Protein AF-V5IGZ7-F1 (afdb_monomer)

Sequence (481 aa):
KELVLDVCDAAPLKLQRAMLSYVMSDAGGDLLLRLSSFPGQLTQKLNLICDTQGGSDVLDGLTSLCLQSPSEVVRGLVDLAVTDGCATLVCQVLEFLGSACRTRDDATGQRLLVGVLGDCFERLLARPSKQSTHYVSLLGELSRVPGLVDWDAFRQRVVPYLELGGAEDPAPDEFFPVRVSMAVRSSMSAQHHLHTAQMLIRLLDEACTRLNGARKERLLDFLDTYLSEVLDPGSSFYEDKYWAVLEEAARSCSVVCRAALCQLLRKRKRENTRLYKAIWAATSKYPLLFGAEMWDDECARLSAEHQGCPLEQLTLPYFAQWLAGATWDEWELLLERAEAMLRFGEDGPVTAVDVVKFLTLCLAGCKRFLVVGNWCHLFSCFAKVVTKLLQREEKAIDEDICAVLVELAFCLCLVPEQCQRQAVVLLLDAVQLLDSADLKGHLSEPLKTTLTAQDSSPKTFSAAVDRLVRSFGEKLNFREC

Mean predicted aligned error: 10.05 Å

Structure (mmCIF, N/CA/C/O backbone):
data_AF-V5IGZ7-F1
#
_entry.id   AF-V5IGZ7-F1
#
loop_
_atom_site.group_PDB
_atom_site.id
_atom_site.type_symbol
_atom_site.label_atom_id
_atom_site.label_alt_id
_atom_site.label_comp_id
_atom_site.label_asym_id
_atom_site.label_entity_id
_atom_site.label_seq_id
_atom_site.pdbx_PDB_ins_code
_atom_site.Cartn_x
_atom_site.Cartn_y
_atom_site.Cartn_z
_atom_site.occupancy
_atom_site.B_iso_or_equiv
_atom_site.auth_seq_id
_atom_site.auth_comp_id
_atom_site.auth_asym_id
_atom_site.auth_atom_id
_atom_site.pdbx_PDB_model_num
ATOM 1 N N . LYS A 1 1 ? 27.685 4.474 -56.150 1.00 36.34 1 LYS A N 1
ATOM 2 C CA . LYS A 1 1 ? 26.936 3.206 -56.310 1.00 36.34 1 LYS A CA 1
ATOM 3 C C . LYS A 1 1 ? 26.170 3.015 -55.014 1.00 36.34 1 LYS A C 1
ATOM 5 O O . LYS A 1 1 ? 26.829 2.821 -54.004 1.00 36.34 1 LYS A O 1
ATOM 10 N N . GLU A 1 2 ? 24.851 3.200 -55.024 1.00 34.91 2 GLU A N 1
ATOM 11 C CA . GLU A 1 2 ? 24.005 2.867 -53.870 1.00 34.91 2 GLU A CA 1
ATOM 12 C C . GLU A 1 2 ? 24.048 1.357 -53.657 1.00 34.91 2 GLU A C 1
ATOM 14 O O . GLU A 1 2 ? 23.890 0.582 -54.602 1.00 34.91 2 GLU A O 1
ATOM 19 N N . LEU A 1 3 ? 24.344 0.951 -52.428 1.00 38.31 3 LEU A N 1
ATOM 20 C CA . LEU A 1 3 ? 24.364 -0.443 -52.022 1.00 38.31 3 LEU A CA 1
ATOM 21 C C . LEU A 1 3 ? 22.972 -0.750 -51.464 1.00 38.31 3 LEU A C 1
ATOM 23 O O . LEU A 1 3 ? 22.689 -0.474 -50.304 1.00 38.31 3 LEU A O 1
ATOM 27 N N . VAL A 1 4 ? 22.080 -1.244 -52.322 1.00 40.84 4 VAL A N 1
ATOM 28 C CA . VAL A 1 4 ? 20.736 -1.674 -51.918 1.00 40.84 4 VAL A CA 1
ATOM 29 C C . VAL A 1 4 ? 20.867 -3.060 -51.282 1.00 40.84 4 VAL A C 1
ATOM 31 O O . VAL A 1 4 ? 21.135 -4.046 -51.969 1.00 40.84 4 VAL A O 1
ATOM 34 N N . LEU A 1 5 ? 20.769 -3.128 -49.953 1.00 49.53 5 LEU A N 1
ATOM 35 C CA . LEU A 1 5 ? 20.771 -4.379 -49.192 1.00 49.53 5 LEU A CA 1
ATOM 36 C C . LEU A 1 5 ? 19.359 -4.966 -49.197 1.00 49.53 5 LEU A C 1
ATOM 38 O O . LEU A 1 5 ? 18.573 -4.689 -48.297 1.00 49.53 5 LEU A O 1
ATOM 42 N N . ASP A 1 6 ? 19.039 -5.763 -50.214 1.00 48.34 6 ASP A N 1
ATOM 43 C CA . ASP A 1 6 ? 17.673 -6.273 -50.394 1.00 48.34 6 ASP A CA 1
ATOM 44 C C . ASP A 1 6 ? 17.273 -7.371 -49.395 1.00 48.34 6 ASP A C 1
ATOM 46 O O . ASP A 1 6 ? 16.086 -7.581 -49.171 1.00 48.34 6 ASP A O 1
ATOM 50 N N . VAL A 1 7 ? 18.211 -8.084 -48.757 1.00 53.44 7 VAL A N 1
ATOM 51 C CA . VAL A 1 7 ? 17.838 -9.151 -47.810 1.00 53.44 7 VAL A CA 1
ATOM 52 C C . VAL A 1 7 ? 18.886 -9.310 -46.707 1.00 53.44 7 VAL A C 1
ATOM 54 O O . VAL A 1 7 ? 19.853 -10.058 -46.845 1.00 53.44 7 VAL A O 1
ATOM 57 N N . CYS A 1 8 ? 18.683 -8.633 -45.574 1.00 57.34 8 CYS A N 1
ATOM 58 C CA . CYS A 1 8 ? 19.422 -8.949 -44.344 1.00 57.34 8 CYS A CA 1
ATOM 59 C C . CYS A 1 8 ? 18.999 -10.307 -43.757 1.00 57.34 8 CYS A C 1
ATOM 61 O O . CYS A 1 8 ? 19.760 -10.922 -43.018 1.00 57.34 8 CYS A O 1
ATOM 63 N N . ASP A 1 9 ? 17.818 -10.806 -44.119 1.00 60.53 9 ASP A N 1
ATOM 64 C CA . ASP A 1 9 ? 17.163 -11.923 -43.430 1.00 60.53 9 ASP A CA 1
ATOM 65 C C . ASP A 1 9 ? 17.804 -13.286 -43.711 1.00 60.53 9 ASP A C 1
ATOM 67 O O . ASP A 1 9 ? 17.727 -14.186 -42.886 1.00 60.53 9 ASP A O 1
ATOM 71 N N . ALA A 1 10 ? 18.501 -13.427 -44.842 1.00 64.12 10 ALA A N 1
ATOM 72 C CA . ALA A 1 10 ? 19.262 -14.630 -45.177 1.00 64.12 10 ALA A CA 1
ATOM 73 C C . ALA A 1 10 ? 20.665 -14.653 -44.536 1.00 64.12 10 ALA A C 1
ATOM 75 O O . ALA A 1 10 ? 21.372 -15.660 -44.613 1.00 64.12 10 ALA A O 1
ATOM 76 N N . ALA A 1 11 ? 21.106 -13.540 -43.938 1.00 68.00 11 ALA A N 1
ATOM 77 C CA . ALA A 1 11 ? 22.410 -13.456 -43.296 1.00 68.00 11 ALA A CA 1
ATOM 78 C C . ALA A 1 11 ? 22.380 -14.108 -41.902 1.00 68.00 11 ALA A C 1
ATOM 80 O O . ALA A 1 11 ? 21.371 -14.019 -41.205 1.00 68.00 11 ALA A O 1
ATOM 81 N N . PRO A 1 12 ? 23.492 -14.694 -41.418 1.00 79.75 12 PRO A N 1
ATOM 82 C CA . PRO A 1 12 ? 23.575 -15.170 -40.040 1.00 79.75 12 PRO A CA 1
ATOM 83 C C . PRO A 1 12 ? 23.267 -14.048 -39.037 1.00 79.75 12 PRO A C 1
ATOM 85 O O . PRO A 1 12 ? 23.750 -12.928 -39.206 1.00 79.75 12 PRO A O 1
ATOM 88 N N . LEU A 1 13 ? 22.566 -14.355 -37.940 1.00 78.19 13 LEU A N 1
ATOM 89 C CA . LEU A 1 13 ? 22.153 -13.377 -36.914 1.00 78.19 13 LEU A CA 1
ATOM 90 C C . LEU A 1 13 ? 23.294 -12.468 -36.412 1.00 78.19 13 LEU A C 1
ATOM 92 O O . LEU A 1 13 ? 23.093 -11.284 -36.150 1.00 78.19 13 LEU A O 1
ATOM 96 N N . LYS A 1 14 ? 24.523 -12.994 -36.318 1.00 80.56 14 LYS A N 1
ATOM 97 C CA . LYS A 1 14 ? 25.712 -12.201 -35.952 1.00 80.56 14 LYS A CA 1
ATOM 98 C C . LYS A 1 14 ? 26.041 -11.118 -36.984 1.00 80.56 14 LYS A C 1
ATOM 100 O O . LYS A 1 14 ? 26.411 -10.012 -36.599 1.00 80.56 14 LYS A O 1
ATOM 105 N N . LEU A 1 15 ? 25.917 -11.437 -38.273 1.00 79.25 15 LEU A N 1
ATOM 106 C CA . LEU A 1 15 ? 26.155 -10.497 -39.365 1.00 79.25 15 LEU A CA 1
ATOM 107 C C . LEU A 1 15 ? 25.036 -9.456 -39.428 1.00 79.25 15 LEU A C 1
ATOM 109 O O . LEU A 1 15 ? 25.331 -8.270 -39.512 1.00 79.25 15 LEU A O 1
ATOM 113 N N . GLN A 1 16 ? 23.782 -9.883 -39.272 1.00 78.00 16 GLN A N 1
ATOM 114 C CA . GLN A 1 16 ? 22.642 -8.970 -39.166 1.00 78.00 16 GLN A CA 1
ATOM 115 C C . GLN A 1 16 ? 22.844 -7.933 -38.047 1.00 78.00 16 GLN A C 1
ATOM 117 O O . GLN A 1 16 ? 22.747 -6.729 -38.281 1.00 78.00 16 GLN A O 1
ATOM 122 N N . ARG A 1 17 ? 23.233 -8.381 -36.845 1.00 78.88 17 ARG A N 1
ATOM 123 C CA . ARG A 1 17 ? 23.518 -7.492 -35.708 1.00 78.88 17 ARG A CA 1
ATOM 124 C C . ARG A 1 17 ? 24.659 -6.512 -35.997 1.00 78.88 17 ARG A C 1
ATOM 126 O O . ARG A 1 17 ? 24.572 -5.344 -35.621 1.00 78.88 17 ARG A O 1
ATOM 133 N N . ALA A 1 18 ? 25.722 -6.967 -36.662 1.00 80.94 18 ALA A N 1
ATOM 134 C CA . ALA A 1 18 ? 26.845 -6.112 -37.045 1.00 80.94 18 ALA A CA 1
ATOM 135 C C . ALA A 1 18 ? 26.434 -5.050 -38.078 1.00 80.94 18 ALA A C 1
ATOM 137 O O . ALA A 1 18 ? 26.812 -3.889 -37.939 1.00 80.94 18 ALA A O 1
ATOM 138 N N . MET A 1 19 ? 25.618 -5.427 -39.066 1.00 77.50 19 MET A N 1
ATOM 139 C CA . MET A 1 19 ? 25.080 -4.509 -40.073 1.00 77.50 19 MET A CA 1
ATOM 140 C C . MET A 1 19 ? 24.190 -3.446 -39.434 1.00 77.50 19 MET A C 1
ATOM 142 O O . MET A 1 19 ? 24.413 -2.260 -39.661 1.00 77.50 19 MET A O 1
ATOM 146 N N . LEU A 1 20 ? 23.251 -3.851 -38.572 1.00 79.44 20 LEU A N 1
ATOM 147 C CA . LEU A 1 20 ? 22.411 -2.917 -37.823 1.00 79.44 20 LEU A CA 1
ATOM 148 C C . LEU A 1 20 ? 23.263 -1.955 -36.990 1.00 79.44 20 LEU A C 1
ATOM 150 O O . LEU A 1 20 ? 23.014 -0.756 -36.976 1.00 79.44 20 LEU A O 1
ATOM 154 N N . SER A 1 21 ? 24.301 -2.465 -36.321 1.00 82.12 21 SER A N 1
ATOM 155 C CA . SER A 1 21 ? 25.198 -1.628 -35.527 1.00 82.12 21 SER A CA 1
ATOM 156 C C . SER A 1 21 ? 26.002 -0.634 -36.357 1.00 82.12 21 SER A C 1
ATOM 158 O O . SER A 1 21 ? 26.289 0.449 -35.859 1.00 82.12 21 SER A O 1
ATOM 160 N N . TYR A 1 22 ? 26.396 -1.000 -37.576 1.00 80.88 22 TYR A N 1
ATOM 161 C CA . TYR A 1 22 ? 27.118 -0.110 -38.476 1.00 80.88 22 TYR A CA 1
ATOM 162 C C . TYR A 1 22 ? 26.203 0.988 -39.023 1.00 80.88 22 TYR A C 1
ATOM 164 O O . TYR A 1 22 ? 26.545 2.162 -38.915 1.00 80.88 22 TYR A O 1
ATOM 172 N N . VAL A 1 23 ? 25.024 0.619 -39.536 1.00 77.94 23 VAL A N 1
ATOM 173 C CA . VAL A 1 23 ? 24.059 1.572 -40.109 1.00 77.94 23 VAL A CA 1
ATOM 174 C C . VAL A 1 23 ? 23.584 2.577 -39.060 1.00 77.94 23 VAL A C 1
ATOM 176 O O . VAL A 1 23 ? 23.521 3.763 -39.342 1.00 77.94 23 VAL A O 1
ATOM 179 N N . MET A 1 24 ? 23.330 2.123 -37.830 1.00 79.44 24 MET A N 1
ATOM 180 C CA . MET A 1 24 ? 22.865 2.979 -36.730 1.00 79.44 24 MET A CA 1
ATOM 181 C C . MET A 1 24 ? 23.984 3.793 -36.053 1.00 79.44 24 MET A C 1
ATOM 183 O O . MET A 1 24 ? 23.728 4.474 -35.062 1.00 79.44 24 MET A O 1
ATOM 187 N N . SER A 1 25 ? 25.231 3.688 -36.520 1.00 75.19 25 SER A N 1
ATOM 188 C CA . SER A 1 25 ? 26.345 4.507 -36.027 1.00 75.19 25 SER A CA 1
ATOM 189 C C . SER A 1 25 ? 26.498 5.788 -36.846 1.00 75.19 25 SER A C 1
ATOM 191 O O . SER A 1 25 ? 26.089 5.831 -38.003 1.00 75.19 25 SER A O 1
ATOM 193 N N . ASP A 1 26 ? 27.202 6.786 -36.305 1.00 68.38 26 ASP A N 1
ATOM 194 C CA . ASP A 1 26 ? 27.525 8.032 -37.025 1.00 68.38 26 ASP A CA 1
ATOM 195 C C . ASP A 1 26 ? 28.243 7.784 -38.370 1.00 68.38 26 ASP A C 1
ATOM 197 O O . ASP A 1 26 ? 28.177 8.602 -39.284 1.00 68.38 26 ASP A O 1
ATOM 201 N N . ALA A 1 27 ? 28.925 6.640 -38.510 1.00 65.38 27 ALA A N 1
ATOM 202 C CA . ALA A 1 27 ? 29.617 6.233 -39.732 1.00 65.38 27 ALA A CA 1
ATOM 203 C C . ALA A 1 27 ? 28.701 5.581 -40.788 1.00 65.38 27 ALA A C 1
ATOM 205 O O . ALA A 1 27 ? 29.130 5.414 -41.930 1.00 65.38 27 ALA A O 1
ATOM 206 N N . GLY A 1 28 ? 27.484 5.179 -40.408 1.00 59.22 28 GLY A N 1
ATOM 207 C CA . GLY A 1 28 ? 26.497 4.538 -41.279 1.00 59.22 28 GLY A CA 1
ATOM 208 C C . GLY A 1 28 ? 25.689 5.523 -42.130 1.00 59.22 28 GLY A C 1
ATOM 209 O O . GLY A 1 28 ? 25.341 5.190 -43.261 1.00 59.22 28 GLY A O 1
ATOM 210 N N . GLY A 1 29 ? 25.465 6.746 -41.632 1.00 60.62 29 GLY A N 1
ATOM 211 C CA . GLY A 1 29 ? 24.699 7.803 -42.313 1.00 60.62 29 GLY A CA 1
ATOM 212 C C . GLY A 1 29 ? 23.190 7.521 -42.444 1.00 60.62 29 GLY A C 1
ATOM 213 O O . GLY A 1 29 ? 22.697 6.498 -41.976 1.00 60.62 29 GLY A O 1
ATOM 214 N N . ASP A 1 30 ? 22.457 8.417 -43.123 1.00 56.41 30 ASP A N 1
ATOM 215 C CA . ASP A 1 30 ? 20.996 8.337 -43.349 1.00 56.41 30 ASP A CA 1
ATOM 216 C C . ASP A 1 30 ? 20.607 7.318 -44.443 1.00 56.41 30 ASP A C 1
ATOM 218 O O . ASP A 1 30 ? 19.922 7.633 -45.420 1.00 56.41 30 ASP A O 1
ATOM 222 N N . LEU A 1 31 ? 21.063 6.070 -44.323 1.00 58.38 31 LEU A N 1
ATOM 223 C CA . LEU A 1 31 ? 20.672 4.984 -45.227 1.00 58.38 31 LEU A CA 1
ATOM 224 C C . LEU A 1 31 ? 19.261 4.483 -44.875 1.00 58.38 31 LEU A C 1
ATOM 226 O O . LEU A 1 31 ? 19.090 3.419 -44.287 1.00 58.38 31 LEU A O 1
ATOM 230 N N . LEU A 1 32 ? 18.235 5.258 -45.233 1.00 51.66 32 LEU A N 1
ATOM 231 C CA . LEU A 1 32 ? 16.834 4.870 -45.058 1.00 51.66 32 LEU A CA 1
ATOM 232 C C . LEU A 1 32 ? 16.359 4.003 -46.229 1.00 51.66 32 LEU A C 1
ATOM 234 O O . LEU A 1 32 ? 16.081 4.494 -47.324 1.00 51.66 32 LEU A O 1
ATOM 238 N N . LEU A 1 33 ? 16.204 2.705 -45.979 1.00 58.25 33 LEU A N 1
ATOM 239 C CA . LEU A 1 33 ? 15.487 1.800 -46.875 1.00 58.25 33 LEU A CA 1
ATOM 240 C C . LEU A 1 33 ? 13.985 1.962 -46.598 1.00 58.25 33 LEU A C 1
ATOM 242 O O . LEU A 1 33 ? 13.517 1.613 -45.525 1.00 58.25 33 LEU A O 1
ATOM 246 N N . ARG A 1 34 ? 13.194 2.508 -47.526 1.00 56.06 34 ARG A N 1
ATOM 247 C CA . ARG A 1 34 ? 11.724 2.543 -47.382 1.00 56.06 34 ARG A CA 1
ATOM 248 C C . ARG A 1 34 ? 11.081 1.611 -48.398 1.00 56.06 34 ARG A C 1
ATOM 250 O O . ARG A 1 34 ? 11.049 1.932 -49.583 1.00 56.06 34 ARG A O 1
ATOM 257 N N . LEU A 1 35 ? 10.537 0.486 -47.933 1.00 58.88 35 LEU A N 1
ATOM 258 C CA . LEU A 1 35 ? 9.719 -0.410 -48.753 1.00 58.88 35 LEU A CA 1
ATOM 259 C C . LEU A 1 35 ? 8.228 -0.163 -48.486 1.00 58.88 35 LEU A C 1
ATOM 261 O O . LEU A 1 35 ? 7.799 0.032 -47.351 1.00 58.88 35 LEU A O 1
ATOM 265 N N . SER A 1 36 ? 7.409 -0.212 -49.535 1.00 59.16 36 SER A N 1
ATOM 266 C CA . SER A 1 36 ? 5.953 -0.008 -49.456 1.00 59.16 36 SER A CA 1
ATOM 267 C C . SER A 1 36 ? 5.206 -1.113 -48.690 1.00 59.16 36 SER A C 1
ATOM 269 O O . SER A 1 36 ? 4.068 -0.905 -48.274 1.00 59.16 36 SER A O 1
ATOM 271 N N . SER A 1 37 ? 5.832 -2.274 -48.473 1.00 70.75 37 SER A N 1
ATOM 272 C CA . SER A 1 37 ? 5.267 -3.431 -47.763 1.00 70.75 37 SER A CA 1
ATOM 273 C C . SER A 1 37 ? 5.511 -3.435 -46.248 1.00 70.75 37 SER A C 1
ATOM 275 O O . SER A 1 37 ? 5.049 -4.354 -45.569 1.00 70.75 37 SER A O 1
ATOM 277 N N . PHE A 1 38 ? 6.219 -2.434 -45.714 1.00 77.12 38 PHE A N 1
ATOM 278 C CA . PHE A 1 38 ? 6.689 -2.408 -44.326 1.00 77.12 38 PHE A CA 1
ATOM 279 C C . PHE A 1 38 ? 5.590 -2.648 -43.267 1.00 77.12 38 PHE A C 1
ATOM 281 O O . PHE A 1 38 ? 5.766 -3.556 -42.451 1.00 77.12 38 PHE A O 1
ATOM 288 N N . PRO A 1 39 ? 4.434 -1.946 -43.275 1.00 77.00 39 PRO A N 1
ATOM 289 C CA . PRO A 1 39 ? 3.441 -2.101 -42.208 1.00 77.00 39 PRO A CA 1
ATOM 290 C C . PRO A 1 39 ? 2.883 -3.527 -42.121 1.00 77.00 39 PRO A C 1
ATOM 292 O O . PRO A 1 39 ? 2.743 -4.080 -41.034 1.00 77.00 39 PRO A O 1
ATOM 295 N N . GLY A 1 40 ? 2.620 -4.153 -43.275 1.00 80.81 40 GLY A N 1
ATOM 296 C CA . GLY A 1 40 ? 2.110 -5.523 -43.337 1.00 80.81 40 GLY A CA 1
ATOM 297 C C . GLY A 1 40 ? 3.127 -6.555 -42.847 1.00 80.81 40 GLY A C 1
ATOM 298 O O . GLY A 1 40 ? 2.757 -7.486 -42.133 1.00 80.81 40 GLY A O 1
ATOM 299 N N . GLN A 1 41 ? 4.408 -6.368 -43.178 1.00 82.44 41 GLN A N 1
ATOM 300 C CA . GLN A 1 41 ? 5.489 -7.242 -42.713 1.00 82.44 41 GLN A CA 1
ATOM 301 C C . GLN A 1 41 ? 5.723 -7.107 -41.203 1.00 82.44 41 GLN A C 1
ATOM 303 O O . GLN A 1 41 ? 5.903 -8.117 -40.525 1.00 82.44 41 GLN A O 1
ATOM 308 N N . LEU A 1 42 ? 5.655 -5.885 -40.660 1.00 83.88 42 LEU A N 1
ATOM 309 C CA . LEU A 1 42 ? 5.765 -5.654 -39.221 1.00 83.88 42 LEU A CA 1
ATOM 310 C C . LEU A 1 42 ? 4.622 -6.332 -38.458 1.00 83.88 42 LEU A C 1
ATOM 312 O O . LEU A 1 42 ? 4.883 -7.075 -37.516 1.00 83.88 42 LEU A O 1
ATOM 316 N N . THR A 1 43 ? 3.367 -6.151 -38.883 1.00 84.62 43 THR A N 1
ATOM 317 C CA . THR A 1 43 ? 2.218 -6.804 -38.234 1.00 84.62 43 THR A CA 1
ATOM 318 C C . THR A 1 43 ? 2.328 -8.327 -38.268 1.00 84.62 43 THR A C 1
ATOM 320 O O . THR A 1 43 ? 2.130 -8.976 -37.244 1.00 84.62 43 THR A O 1
ATOM 323 N N . GLN A 1 44 ? 2.685 -8.910 -39.418 1.00 84.38 44 GLN A N 1
ATOM 324 C CA . GLN A 1 44 ? 2.897 -10.358 -39.527 1.00 84.38 44 GLN A CA 1
ATOM 325 C C . GLN A 1 44 ? 3.979 -10.843 -38.562 1.00 84.38 44 GLN A C 1
ATOM 327 O O . GLN A 1 44 ? 3.811 -11.878 -37.917 1.00 84.38 44 GLN A O 1
ATOM 332 N N . LYS A 1 45 ? 5.072 -10.084 -38.435 1.00 85.88 45 LYS A N 1
ATOM 333 C CA . LYS A 1 45 ? 6.171 -10.463 -37.553 1.00 85.88 45 LYS A CA 1
ATOM 334 C C . LYS A 1 45 ? 5.800 -10.350 -36.076 1.00 85.88 45 LYS A C 1
ATOM 336 O O . LYS A 1 45 ? 6.133 -11.256 -35.321 1.00 85.88 45 LYS A O 1
ATOM 341 N N . LEU A 1 46 ? 5.083 -9.303 -35.667 1.00 84.38 46 LEU A N 1
ATOM 342 C CA . LEU A 1 46 ? 4.606 -9.160 -34.286 1.00 84.38 46 LEU A CA 1
ATOM 343 C C . LEU A 1 46 ? 3.633 -10.286 -33.901 1.00 84.38 46 LEU A C 1
ATOM 345 O O . LEU A 1 46 ? 3.784 -10.865 -32.831 1.00 84.38 46 LEU A O 1
ATOM 349 N N . ASN A 1 47 ? 2.718 -10.675 -34.795 1.00 84.38 47 ASN A N 1
ATOM 350 C CA . ASN A 1 47 ? 1.817 -11.809 -34.548 1.00 84.38 47 ASN A CA 1
ATOM 351 C C . ASN A 1 47 ? 2.586 -13.129 -34.384 1.00 84.38 47 ASN A C 1
ATOM 353 O O . ASN A 1 47 ? 2.294 -13.904 -33.479 1.00 84.38 47 ASN A O 1
ATOM 357 N N . LEU A 1 48 ? 3.625 -13.358 -35.197 1.00 84.25 48 LEU A N 1
ATOM 358 C CA . LEU A 1 48 ? 4.475 -14.544 -35.065 1.00 84.25 48 LEU A CA 1
ATOM 359 C C . LEU A 1 48 ? 5.175 -14.604 -33.697 1.00 84.25 48 LEU A C 1
ATOM 361 O O . LEU A 1 48 ? 5.311 -15.686 -33.132 1.00 84.25 48 LEU A O 1
ATOM 365 N N . ILE A 1 49 ? 5.609 -13.457 -33.159 1.00 82.44 49 ILE A N 1
ATOM 366 C CA . ILE A 1 49 ? 6.213 -13.368 -31.818 1.00 82.44 49 ILE A CA 1
ATOM 367 C C . ILE A 1 49 ? 5.197 -13.784 -30.742 1.00 82.44 49 ILE A C 1
ATOM 369 O O . ILE A 1 49 ? 5.582 -14.434 -29.775 1.00 82.44 49 ILE A O 1
ATOM 373 N N . CYS A 1 50 ? 3.912 -13.466 -30.911 1.00 74.62 50 CYS A N 1
ATOM 374 C CA . CYS A 1 50 ? 2.862 -13.910 -29.989 1.00 74.62 50 CYS A CA 1
ATOM 375 C C . CYS A 1 50 ? 2.556 -15.404 -30.095 1.00 74.62 50 CYS A C 1
ATOM 377 O O . CYS A 1 50 ? 2.326 -16.054 -29.077 1.00 74.62 50 CYS A O 1
ATOM 379 N N . ASP A 1 51 ? 2.579 -15.950 -31.310 1.00 74.12 51 ASP A N 1
ATOM 380 C CA . ASP A 1 51 ? 2.208 -17.344 -31.568 1.00 74.12 51 ASP A CA 1
ATOM 381 C C . ASP A 1 51 ? 3.333 -18.346 -31.240 1.00 74.12 51 ASP A C 1
ATOM 383 O O . ASP A 1 51 ? 3.082 -19.544 -31.089 1.00 74.12 51 ASP A O 1
ATOM 387 N N . THR A 1 52 ? 4.584 -17.887 -31.116 1.00 66.25 52 THR A N 1
ATOM 388 C CA . THR A 1 52 ? 5.753 -18.750 -30.884 1.00 66.25 52 THR A CA 1
ATOM 389 C C . THR A 1 52 ? 6.286 -18.642 -29.451 1.00 66.25 52 THR A C 1
ATOM 391 O O . THR A 1 52 ? 6.558 -17.561 -28.943 1.00 66.25 52 THR A O 1
ATOM 394 N N . GLN A 1 53 ? 6.528 -19.781 -28.788 1.00 62.22 53 GLN A N 1
ATOM 395 C CA . GLN A 1 53 ? 7.131 -19.838 -27.439 1.00 62.22 53 GLN A CA 1
ATOM 396 C C . GLN A 1 53 ? 8.667 -19.621 -27.433 1.00 62.22 53 GLN A C 1
ATOM 398 O O . GLN A 1 53 ? 9.364 -20.102 -26.541 1.00 62.22 53 GLN A O 1
ATOM 403 N N . GLY A 1 54 ? 9.204 -18.889 -28.417 1.00 59.03 54 GLY A N 1
ATOM 404 C CA . GLY A 1 54 ? 10.637 -18.623 -28.593 1.00 59.03 54 GLY A CA 1
ATOM 405 C C . GLY A 1 54 ? 11.343 -19.519 -29.623 1.00 59.03 54 GLY A C 1
ATOM 406 O O . GLY A 1 54 ? 10.872 -20.600 -29.970 1.00 59.03 54 GLY A O 1
ATOM 407 N N . GLY A 1 55 ? 12.484 -19.040 -30.137 1.00 63.66 55 GLY A N 1
ATOM 408 C CA . GLY A 1 55 ? 13.302 -19.705 -31.164 1.00 63.66 55 GLY A CA 1
ATOM 409 C C . GLY A 1 55 ? 14.116 -18.714 -32.013 1.00 63.66 55 GLY A C 1
ATOM 410 O O . GLY A 1 55 ? 13.882 -17.508 -31.947 1.00 63.66 55 GLY A O 1
ATOM 411 N N . SER A 1 56 ? 15.067 -19.205 -32.820 1.00 60.91 56 SER A N 1
ATOM 412 C CA . SER A 1 56 ? 15.838 -18.376 -33.773 1.00 60.91 56 SER A CA 1
ATOM 413 C C . SER A 1 56 ? 14.946 -17.681 -34.802 1.00 60.91 56 SER A C 1
ATOM 415 O O . SER A 1 56 ? 15.186 -16.527 -35.144 1.00 60.91 56 SER A O 1
ATOM 417 N N . ASP A 1 57 ? 13.874 -18.356 -35.209 1.00 67.56 57 ASP A N 1
ATOM 418 C CA . ASP A 1 57 ? 12.958 -17.941 -36.275 1.00 67.56 57 ASP A CA 1
ATOM 419 C C . ASP A 1 57 ? 12.191 -16.656 -35.912 1.00 67.56 57 ASP A C 1
ATOM 421 O O . ASP A 1 57 ? 11.684 -15.934 -36.774 1.00 67.56 57 ASP A O 1
ATOM 425 N N . VAL A 1 58 ? 12.133 -16.325 -34.617 1.00 74.50 58 VAL A N 1
ATOM 426 C CA . VAL A 1 58 ? 11.547 -15.086 -34.093 1.00 74.50 58 VAL A CA 1
ATOM 427 C C . VAL A 1 58 ? 12.409 -13.868 -34.449 1.00 74.50 58 VAL A C 1
ATOM 429 O O . VAL A 1 58 ? 11.867 -12.796 -34.709 1.00 74.50 58 VAL A O 1
ATOM 432 N N . LEU A 1 59 ? 13.735 -14.034 -34.519 1.00 74.94 59 LEU A N 1
ATOM 433 C CA . LEU A 1 59 ? 14.693 -12.952 -34.780 1.00 74.94 59 LEU A CA 1
ATOM 434 C C . LEU A 1 59 ? 14.853 -12.633 -36.272 1.00 74.94 59 LEU A C 1
ATOM 436 O O . LEU A 1 59 ? 15.154 -11.491 -36.628 1.00 74.94 59 LEU A O 1
ATOM 440 N N . ASP A 1 60 ? 14.620 -13.614 -37.143 1.00 74.56 60 ASP A N 1
ATOM 441 C CA . ASP A 1 60 ? 14.738 -13.449 -38.593 1.00 74.56 60 ASP A CA 1
ATOM 442 C C . ASP A 1 60 ? 13.764 -12.381 -39.114 1.00 74.56 60 ASP A C 1
ATOM 444 O O . ASP A 1 60 ? 12.617 -12.310 -38.675 1.00 74.56 60 ASP A O 1
ATOM 448 N N . GLY A 1 61 ? 14.171 -11.521 -40.049 1.00 75.69 61 GLY A N 1
ATOM 449 C CA . GLY A 1 61 ? 13.291 -10.452 -40.553 1.00 75.69 61 GLY A CA 1
ATOM 450 C C . GLY A 1 61 ? 13.322 -9.156 -39.745 1.00 75.69 61 GLY A C 1
ATOM 451 O O . GLY A 1 61 ? 13.114 -8.076 -40.298 1.00 75.69 61 GLY A O 1
ATOM 452 N N . LEU A 1 62 ? 13.602 -9.216 -38.437 1.00 82.38 62 LEU A N 1
ATOM 453 C CA . LEU A 1 62 ? 13.497 -8.036 -37.572 1.00 82.38 62 LEU A CA 1
ATOM 454 C C . LEU A 1 62 ? 14.599 -7.014 -37.831 1.00 82.38 62 LEU A C 1
ATOM 456 O O . LEU A 1 62 ? 14.343 -5.815 -37.779 1.00 82.38 62 LEU A O 1
ATOM 460 N N . THR A 1 63 ? 15.805 -7.468 -38.170 1.00 79.88 63 THR A N 1
ATOM 461 C CA . THR A 1 63 ? 16.891 -6.561 -38.550 1.00 79.88 63 THR A CA 1
ATOM 462 C C . THR A 1 63 ? 16.537 -5.763 -39.802 1.00 79.88 63 THR A C 1
ATOM 464 O O . THR A 1 63 ? 16.739 -4.552 -39.827 1.00 79.88 63 THR A O 1
ATOM 467 N N . SER A 1 64 ? 15.977 -6.424 -40.821 1.00 78.75 64 SER A N 1
ATOM 468 C CA . SER A 1 64 ? 15.541 -5.777 -42.062 1.00 78.75 64 SER A CA 1
ATOM 469 C C . SER A 1 64 ? 14.456 -4.736 -41.797 1.00 78.75 64 SER A C 1
ATOM 471 O O . SER A 1 64 ? 14.566 -3.603 -42.255 1.00 78.75 64 SER A O 1
ATOM 473 N N . LEU A 1 65 ? 13.456 -5.066 -40.973 1.00 83.06 65 LEU A N 1
ATOM 474 C CA . LEU A 1 65 ? 12.429 -4.107 -40.557 1.00 83.06 65 LEU A CA 1
ATOM 475 C C . LEU A 1 65 ? 13.031 -2.928 -39.772 1.00 83.06 65 LEU A C 1
ATOM 477 O O . LEU A 1 65 ? 12.692 -1.774 -40.033 1.00 83.06 65 LEU A O 1
ATOM 481 N N . CYS A 1 66 ? 13.967 -3.183 -38.854 1.00 84.50 66 CYS A N 1
ATOM 482 C CA . CYS A 1 66 ? 14.632 -2.129 -38.083 1.00 84.50 66 CYS A CA 1
ATOM 483 C C . CYS A 1 66 ? 15.486 -1.187 -38.933 1.00 84.50 66 CYS A C 1
ATOM 485 O O . CYS A 1 66 ? 15.619 -0.023 -38.570 1.00 84.50 66 CYS A O 1
ATOM 487 N N . LEU A 1 67 ? 16.065 -1.662 -40.038 1.00 78.94 67 LEU A N 1
ATOM 488 C CA . LEU A 1 67 ? 16.791 -0.808 -40.984 1.00 78.94 67 LEU A CA 1
ATOM 489 C C . LEU A 1 67 ? 15.855 0.128 -41.763 1.00 78.94 67 LEU A C 1
ATOM 491 O O . LEU A 1 67 ? 16.308 1.152 -42.267 1.00 78.94 67 LEU A O 1
ATOM 495 N N . GLN A 1 68 ? 14.564 -0.203 -41.853 1.00 79.56 68 GLN A N 1
ATOM 496 C CA . GLN A 1 68 ? 13.571 0.631 -42.529 1.00 79.56 68 GLN A CA 1
ATOM 497 C C . GLN A 1 68 ? 12.944 1.665 -41.592 1.00 79.56 68 GLN A C 1
ATOM 499 O O . GLN A 1 68 ? 12.848 2.845 -41.931 1.00 79.56 68 GLN A O 1
ATOM 504 N N . SER A 1 69 ? 12.501 1.224 -40.411 1.00 83.56 69 SER A N 1
ATOM 505 C CA . SER A 1 69 ? 11.918 2.102 -39.393 1.00 83.56 69 SER A CA 1
ATOM 506 C C . SER A 1 69 ? 12.196 1.555 -37.990 1.00 83.56 69 SER A C 1
ATOM 508 O O . SER A 1 69 ? 11.402 0.776 -37.450 1.00 83.56 69 SER A O 1
ATOM 510 N N . PRO A 1 70 ? 13.319 1.941 -37.357 1.00 86.56 70 PRO A N 1
ATOM 511 C CA . PRO A 1 70 ? 13.662 1.442 -36.028 1.00 86.56 70 PRO A CA 1
ATOM 512 C C . PRO A 1 70 ? 12.615 1.853 -34.982 1.00 86.56 70 PRO A C 1
ATOM 514 O O . PRO A 1 70 ? 12.299 1.065 -34.092 1.00 86.56 70 PRO A O 1
ATOM 517 N N . SER A 1 71 ? 12.024 3.046 -35.114 1.00 87.12 71 SER A N 1
ATOM 518 C CA . SER A 1 71 ? 11.030 3.570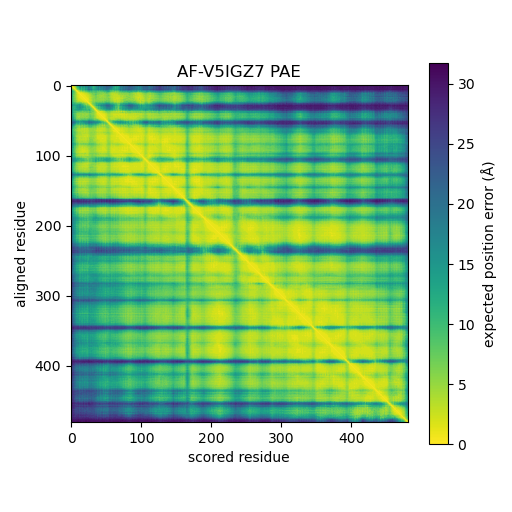 -34.171 1.00 87.12 71 SER A CA 1
ATOM 519 C C . SER A 1 71 ? 9.716 2.795 -34.180 1.00 87.12 71 SER A C 1
ATOM 521 O O . SER A 1 71 ? 9.180 2.502 -33.111 1.00 87.12 71 SER A O 1
ATOM 523 N N . GLU A 1 72 ? 9.207 2.414 -35.353 1.00 88.31 72 GLU A N 1
ATOM 524 C CA . GLU A 1 72 ? 7.983 1.614 -35.459 1.00 88.31 72 GLU A CA 1
ATOM 525 C C . GLU A 1 72 ? 8.190 0.181 -34.976 1.00 88.31 72 GLU A C 1
ATOM 527 O O . GLU A 1 72 ? 7.322 -0.347 -34.282 1.00 88.31 72 GLU A O 1
ATOM 532 N N . VAL A 1 73 ? 9.353 -0.423 -35.250 1.00 90.94 73 VAL A N 1
ATOM 533 C CA . VAL A 1 73 ? 9.663 -1.772 -34.755 1.00 90.94 73 VAL A CA 1
ATOM 534 C C . VAL A 1 73 ? 9.782 -1.786 -33.231 1.00 90.94 73 VAL A C 1
ATOM 536 O O . VAL A 1 73 ? 9.132 -2.600 -32.578 1.00 90.94 73 VAL A O 1
ATOM 539 N N . VAL A 1 74 ? 10.559 -0.869 -32.641 1.00 93.06 74 VAL A N 1
ATOM 540 C CA . VAL A 1 74 ? 10.725 -0.800 -31.177 1.00 93.06 74 VAL A CA 1
ATOM 541 C C . VAL A 1 74 ? 9.393 -0.494 -30.487 1.00 93.06 74 VAL A C 1
ATOM 543 O O . VAL A 1 74 ? 9.066 -1.139 -29.491 1.00 93.06 74 VAL A O 1
ATOM 546 N N . ARG A 1 75 ? 8.586 0.430 -31.029 1.00 93.81 75 ARG A N 1
ATOM 547 C CA . ARG A 1 75 ? 7.243 0.723 -30.505 1.00 93.81 75 ARG A CA 1
ATOM 548 C C . ARG A 1 75 ? 6.323 -0.490 -30.587 1.00 93.81 75 ARG A C 1
ATOM 550 O O . ARG A 1 75 ? 5.694 -0.821 -29.588 1.00 93.81 75 ARG A O 1
ATOM 557 N N . GLY A 1 76 ? 6.288 -1.168 -31.733 1.00 92.81 76 GLY A N 1
ATOM 558 C CA . GLY A 1 76 ? 5.475 -2.365 -31.934 1.00 92.81 76 GLY A CA 1
ATOM 559 C C . GLY A 1 76 ? 5.828 -3.483 -30.954 1.00 92.81 76 GLY A C 1
ATOM 560 O O . GLY A 1 76 ? 4.934 -4.089 -30.378 1.00 92.81 76 GLY A O 1
ATOM 561 N N . LEU A 1 77 ? 7.120 -3.702 -30.695 1.00 94.88 77 LEU A N 1
ATOM 562 C CA . LEU A 1 77 ? 7.592 -4.686 -29.717 1.00 94.88 77 LEU A CA 1
ATOM 563 C C . LEU A 1 77 ? 7.183 -4.332 -28.280 1.00 94.88 77 LEU A C 1
ATOM 565 O O . LEU A 1 77 ? 6.716 -5.200 -27.544 1.00 94.88 77 LEU A O 1
ATOM 569 N N . VAL A 1 78 ? 7.322 -3.066 -27.873 1.00 95.56 78 VAL A N 1
ATOM 570 C CA . VAL A 1 78 ? 6.887 -2.614 -26.540 1.00 95.56 78 VAL A CA 1
ATOM 571 C C . VAL A 1 78 ? 5.370 -2.743 -26.386 1.00 95.56 78 VAL A C 1
ATOM 573 O O . VAL A 1 78 ? 4.907 -3.275 -25.378 1.00 95.56 78 VAL A O 1
ATOM 576 N N . ASP A 1 79 ? 4.595 -2.318 -27.386 1.00 94.38 79 ASP A N 1
ATOM 577 C CA . ASP A 1 79 ? 3.133 -2.434 -27.372 1.00 94.38 79 ASP A CA 1
ATOM 578 C C . ASP A 1 79 ? 2.681 -3.903 -27.307 1.00 94.38 79 ASP A C 1
ATOM 580 O O . ASP A 1 79 ? 1.729 -4.215 -26.587 1.00 94.38 79 ASP A O 1
ATOM 584 N N . LEU A 1 80 ? 3.402 -4.811 -27.976 1.00 93.19 80 LEU A N 1
ATOM 585 C CA . LEU A 1 80 ? 3.178 -6.256 -27.907 1.00 93.19 80 LEU A CA 1
ATOM 586 C C . LEU A 1 80 ? 3.363 -6.788 -26.482 1.00 93.19 80 LEU A C 1
ATOM 588 O O . LEU A 1 80 ? 2.460 -7.407 -25.925 1.00 93.19 80 LEU A O 1
ATOM 592 N N . ALA A 1 81 ? 4.502 -6.486 -25.849 1.00 92.94 81 ALA A N 1
ATOM 593 C CA . ALA A 1 81 ? 4.788 -6.923 -24.482 1.00 92.94 81 ALA A CA 1
ATOM 594 C C . ALA A 1 81 ? 3.755 -6.413 -23.473 1.00 92.94 81 ALA A C 1
ATOM 596 O O . ALA A 1 81 ? 3.386 -7.125 -22.540 1.00 92.94 81 ALA A O 1
ATOM 597 N N . VAL A 1 82 ? 3.289 -5.180 -23.653 1.00 93.06 82 VAL A N 1
ATOM 598 C CA . VAL A 1 82 ? 2.326 -4.531 -22.760 1.00 93.06 82 VAL A CA 1
ATOM 599 C C . VAL A 1 82 ? 0.912 -5.078 -22.964 1.00 93.06 82 VAL A C 1
ATOM 601 O O . VAL A 1 82 ? 0.178 -5.275 -21.992 1.00 93.06 82 VAL A O 1
ATOM 604 N N . THR A 1 83 ? 0.530 -5.363 -24.208 1.00 91.56 83 THR A N 1
ATOM 605 C CA . THR A 1 83 ? -0.803 -5.884 -24.535 1.00 91.56 83 THR A CA 1
ATOM 606 C C . THR A 1 83 ? -0.918 -7.364 -24.180 1.00 91.56 83 THR A C 1
ATOM 608 O O . THR A 1 83 ? -1.836 -7.734 -23.446 1.00 91.56 83 THR A O 1
ATOM 611 N N . ASP A 1 84 ? 0.066 -8.169 -24.583 1.00 89.25 84 ASP A N 1
ATOM 612 C CA . ASP A 1 84 ? -0.015 -9.634 -24.550 1.00 89.25 84 ASP A CA 1
ATOM 613 C C . ASP A 1 84 ? 0.789 -10.266 -23.402 1.00 89.25 84 ASP A C 1
ATOM 615 O O . ASP A 1 84 ? 0.708 -11.469 -23.166 1.00 89.25 84 ASP A O 1
ATOM 619 N N . GLY A 1 85 ? 1.551 -9.470 -22.643 1.00 88.06 85 GLY A N 1
ATOM 620 C CA . GLY A 1 85 ? 2.282 -9.940 -21.461 1.00 88.06 85 GLY A CA 1
ATOM 621 C C . GLY A 1 85 ? 3.553 -10.740 -21.773 1.00 88.06 85 GLY A C 1
ATOM 622 O O . GLY A 1 85 ? 4.109 -11.382 -20.884 1.00 88.06 85 GLY A O 1
ATOM 623 N N . CYS A 1 86 ? 4.057 -10.695 -23.009 1.00 89.56 86 CYS A N 1
ATOM 624 C CA . CYS A 1 86 ? 5.230 -11.447 -23.476 1.00 89.56 86 CYS A CA 1
ATOM 625 C C . CYS A 1 86 ? 6.584 -10.763 -23.163 1.00 89.56 86 CYS A C 1
ATOM 627 O O . CYS A 1 86 ? 7.499 -10.734 -23.989 1.00 89.56 86 CYS A O 1
ATOM 629 N N . ALA A 1 87 ? 6.730 -10.224 -21.946 1.00 91.19 87 ALA A N 1
ATOM 630 C CA . ALA A 1 87 ? 7.865 -9.392 -21.522 1.00 91.19 87 ALA A CA 1
ATOM 631 C C . ALA A 1 87 ? 9.247 -10.026 -21.771 1.00 91.19 87 ALA A C 1
ATOM 633 O O . ALA A 1 87 ? 10.133 -9.370 -22.316 1.00 91.19 87 ALA A O 1
ATOM 634 N N . THR A 1 88 ? 9.440 -11.298 -21.407 1.00 90.50 88 THR A N 1
ATOM 635 C CA . THR A 1 88 ? 10.738 -11.984 -21.533 1.00 90.50 88 THR A CA 1
ATOM 636 C C . THR A 1 88 ? 11.169 -12.144 -22.990 1.00 90.50 88 THR A C 1
ATOM 638 O O . THR A 1 88 ? 12.313 -11.846 -23.327 1.00 90.50 88 THR A O 1
ATOM 641 N N . LEU A 1 89 ? 10.255 -12.579 -23.862 1.00 89.56 89 LEU A N 1
ATOM 642 C CA . LEU A 1 89 ? 10.546 -12.793 -25.281 1.00 89.56 89 LEU A CA 1
ATOM 643 C C . LEU A 1 89 ? 10.845 -11.464 -25.980 1.00 89.56 89 LEU A C 1
ATOM 645 O O . LEU A 1 89 ? 11.850 -11.337 -26.675 1.00 89.56 89 LEU A O 1
ATOM 649 N N . VAL A 1 90 ? 10.024 -10.441 -25.733 1.00 92.31 90 VAL A N 1
ATOM 650 C CA . VAL A 1 90 ? 10.256 -9.098 -26.275 1.00 92.31 90 VAL A CA 1
ATOM 651 C C . VAL A 1 90 ? 11.571 -8.506 -25.767 1.00 92.31 90 VAL A C 1
ATOM 653 O O . VAL A 1 90 ? 12.295 -7.892 -26.547 1.00 92.31 90 VAL A O 1
ATOM 656 N N . CYS A 1 91 ? 11.929 -8.720 -24.499 1.00 92.88 91 CYS A N 1
ATOM 657 C CA . CYS A 1 91 ? 13.210 -8.273 -23.951 1.00 92.88 91 CYS A CA 1
ATOM 658 C C . CYS A 1 91 ? 14.400 -8.882 -24.717 1.00 92.88 91 CYS A C 1
ATOM 660 O O . CYS A 1 91 ? 15.295 -8.147 -25.132 1.00 92.88 91 CYS A O 1
ATOM 662 N N . GLN A 1 92 ? 14.369 -10.190 -25.002 1.00 90.75 92 GLN A N 1
ATOM 663 C CA . GLN A 1 92 ? 15.405 -10.867 -25.799 1.00 90.75 92 GLN A CA 1
ATOM 664 C C . GLN A 1 92 ? 15.514 -10.290 -27.218 1.00 90.75 92 GLN A C 1
ATOM 666 O O . GLN A 1 92 ? 16.614 -10.087 -27.739 1.00 90.75 92 GLN A O 1
ATOM 671 N N . VAL A 1 93 ? 14.373 -9.985 -27.839 1.00 91.31 93 VAL A N 1
ATOM 672 C CA . VAL A 1 93 ? 14.324 -9.364 -29.166 1.00 91.31 93 VAL A CA 1
ATOM 673 C C . VAL A 1 93 ? 14.902 -7.942 -29.134 1.00 91.31 93 VAL A C 1
ATOM 675 O O . VAL A 1 93 ? 15.730 -7.589 -29.974 1.00 91.31 93 VAL A O 1
ATOM 678 N N . LEU A 1 94 ? 14.521 -7.123 -28.152 1.00 93.50 94 LEU A N 1
ATOM 679 C CA . LEU A 1 94 ? 15.038 -5.760 -27.990 1.00 93.50 94 LEU A CA 1
ATOM 680 C C . LEU A 1 94 ? 16.539 -5.743 -27.668 1.00 93.50 94 LEU A C 1
ATOM 682 O O . LEU A 1 94 ? 17.255 -4.854 -28.132 1.00 93.50 94 LEU A O 1
ATOM 686 N N . GLU A 1 95 ? 17.037 -6.729 -26.919 1.00 92.06 95 GLU A N 1
ATOM 687 C CA . GLU A 1 95 ? 18.468 -6.914 -26.672 1.00 92.06 95 GLU A CA 1
ATOM 688 C C . GLU A 1 95 ? 19.225 -7.234 -27.972 1.00 92.06 95 GLU A C 1
ATOM 690 O O . GLU A 1 95 ? 20.275 -6.636 -28.252 1.00 92.06 95 GLU A O 1
ATOM 695 N N . PHE A 1 96 ? 18.676 -8.133 -28.797 1.00 89.56 96 PHE A N 1
ATOM 696 C CA . PHE A 1 96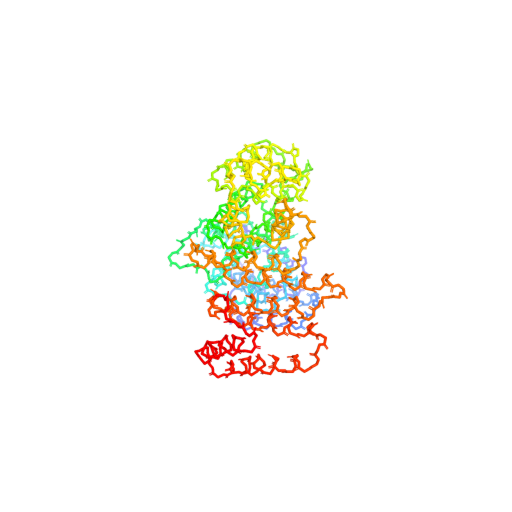 ? 19.228 -8.454 -30.114 1.00 89.56 96 PHE A CA 1
ATOM 697 C C . PHE A 1 96 ? 19.309 -7.206 -31.007 1.00 89.56 96 PHE A C 1
ATOM 699 O O . PHE A 1 96 ? 20.360 -6.926 -31.591 1.00 89.56 96 PHE A O 1
ATOM 706 N N . LEU A 1 97 ? 18.243 -6.402 -31.019 1.00 89.94 97 LEU A N 1
ATOM 707 C CA . LEU A 1 97 ? 18.129 -5.146 -31.766 1.00 89.94 97 LEU A CA 1
ATOM 708 C C . LEU A 1 97 ? 18.817 -3.953 -31.084 1.00 89.94 97 LEU A C 1
ATOM 710 O O . LEU A 1 97 ? 18.624 -2.813 -31.503 1.00 89.94 97 LEU A O 1
ATOM 714 N N . GLY A 1 98 ? 19.636 -4.180 -30.052 1.00 88.25 98 GLY A N 1
ATOM 715 C CA . GLY A 1 98 ? 20.068 -3.137 -29.121 1.00 88.25 98 GLY A CA 1
ATOM 716 C C . GLY A 1 98 ? 20.703 -1.886 -29.740 1.00 88.25 98 GLY A C 1
ATOM 717 O O . GLY A 1 98 ? 20.664 -0.829 -29.116 1.00 88.25 98 GLY A O 1
ATOM 718 N N . SER A 1 99 ? 21.273 -1.960 -30.948 1.00 85.62 99 SER A N 1
ATOM 719 C CA . SER A 1 99 ? 21.758 -0.766 -31.655 1.00 85.62 99 SER A CA 1
ATOM 720 C C . SER A 1 99 ? 20.618 0.180 -32.035 1.00 85.62 99 SER A C 1
ATOM 722 O O . SER A 1 99 ? 20.729 1.359 -31.728 1.00 85.62 99 SER A O 1
ATOM 724 N N . ALA A 1 100 ? 19.497 -0.331 -32.557 1.00 85.88 100 ALA A N 1
ATOM 725 C CA . ALA A 1 100 ? 18.299 0.466 -32.834 1.00 85.88 100 ALA A CA 1
ATOM 726 C C . ALA A 1 100 ? 17.704 1.073 -31.551 1.00 85.88 100 ALA A C 1
ATOM 728 O O . ALA A 1 100 ? 17.339 2.243 -31.526 1.00 85.88 100 ALA A O 1
ATOM 729 N N . CYS A 1 101 ? 17.676 0.311 -30.452 1.00 89.38 101 CYS A N 1
ATOM 730 C CA . CYS A 1 101 ? 17.192 0.792 -29.151 1.00 89.38 101 CYS A CA 1
ATOM 731 C C . CYS A 1 101 ? 18.006 1.983 -28.607 1.00 89.38 101 CYS A C 1
ATOM 733 O O . CYS A 1 101 ? 17.465 2.827 -27.888 1.00 89.38 101 CYS A O 1
ATOM 735 N N . ARG A 1 102 ? 19.308 2.038 -28.931 1.00 87.69 102 ARG A N 1
ATOM 736 C CA . ARG A 1 102 ? 20.249 3.076 -28.483 1.00 87.69 102 ARG A CA 1
ATOM 737 C C . ARG A 1 102 ? 20.389 4.249 -29.453 1.00 87.69 102 ARG A C 1
ATOM 739 O O . ARG A 1 102 ? 20.942 5.268 -29.035 1.00 87.69 102 ARG A O 1
ATOM 746 N N . THR A 1 103 ? 19.914 4.123 -30.691 1.00 85.56 103 THR A N 1
ATOM 747 C CA . THR A 1 103 ? 19.883 5.226 -31.659 1.00 85.56 103 THR A CA 1
ATOM 748 C C . THR A 1 103 ? 19.105 6.397 -31.071 1.00 85.56 103 THR A C 1
ATOM 750 O O . THR A 1 103 ? 18.117 6.201 -30.355 1.00 85.56 103 THR A O 1
ATOM 753 N N . ARG A 1 104 ? 19.576 7.619 -31.320 1.00 82.81 104 ARG A N 1
ATOM 754 C CA . ARG A 1 104 ? 18.860 8.819 -30.892 1.00 82.81 104 ARG A CA 1
ATOM 755 C C . ARG A 1 104 ? 17.697 9.074 -31.839 1.00 82.81 104 ARG A C 1
ATOM 757 O O . ARG A 1 104 ? 17.849 8.946 -33.044 1.00 82.81 104 ARG A O 1
ATOM 764 N N . ASP A 1 105 ? 16.549 9.408 -31.276 1.00 76.25 105 ASP A N 1
ATOM 765 C CA . ASP A 1 105 ? 15.419 9.916 -32.038 1.00 76.25 105 ASP A CA 1
ATOM 766 C C . ASP A 1 105 ? 15.723 11.361 -32.457 1.00 76.25 105 ASP A C 1
ATOM 768 O O . ASP A 1 105 ? 16.033 12.197 -31.604 1.00 76.25 105 ASP A O 1
ATOM 772 N N . ASP A 1 106 ? 15.639 11.655 -33.753 1.00 70.56 106 ASP A N 1
ATOM 773 C CA . ASP A 1 106 ? 15.955 12.973 -34.313 1.00 70.56 106 ASP A CA 1
ATOM 774 C C . ASP A 1 106 ? 15.069 14.094 -33.751 1.00 70.56 106 ASP A C 1
ATOM 776 O O . ASP A 1 106 ? 15.498 15.245 -33.665 1.00 70.56 106 ASP A O 1
ATOM 780 N N . ALA A 1 107 ? 13.837 13.776 -33.338 1.00 71.38 107 ALA A N 1
ATOM 781 C CA . ALA A 1 107 ? 12.884 14.754 -32.828 1.00 71.38 107 ALA A CA 1
ATOM 782 C C . ALA A 1 107 ? 13.141 15.125 -31.361 1.00 71.38 107 ALA A C 1
ATOM 784 O O . ALA A 1 107 ? 12.882 16.259 -30.957 1.00 71.38 107 ALA A O 1
ATOM 785 N N . THR A 1 108 ? 13.629 14.183 -30.549 1.00 72.00 108 THR A N 1
ATOM 786 C CA . THR A 1 108 ? 13.770 14.377 -29.091 1.00 72.00 108 THR A CA 1
ATOM 787 C C . THR A 1 108 ? 15.218 14.373 -28.608 1.00 72.00 108 THR A C 1
ATOM 789 O O . THR A 1 108 ? 15.493 14.776 -27.478 1.00 72.00 108 THR A O 1
ATOM 792 N N . GLY A 1 109 ? 16.155 13.888 -29.425 1.00 77.88 109 GLY A N 1
ATOM 793 C CA . GLY A 1 109 ? 17.550 13.645 -29.054 1.00 77.88 109 GLY A CA 1
ATOM 794 C C . GLY A 1 109 ? 17.744 12.524 -28.022 1.00 77.88 109 GLY A C 1
ATOM 795 O O . GLY A 1 109 ? 18.883 12.232 -27.644 1.00 77.88 109 GLY A O 1
ATOM 796 N N . GLN A 1 110 ? 16.663 11.890 -27.552 1.00 82.56 110 GLN A N 1
ATOM 797 C CA . GLN A 1 110 ? 16.701 10.798 -26.580 1.00 82.56 110 GLN A CA 1
ATOM 798 C C . GLN A 1 110 ? 16.970 9.464 -27.270 1.00 82.56 110 GLN A C 1
ATOM 800 O O . GLN A 1 110 ? 16.681 9.290 -28.450 1.00 82.56 110 GLN A O 1
ATOM 805 N N . ARG A 1 111 ? 17.493 8.483 -26.523 1.00 87.69 111 ARG A N 1
ATOM 806 C CA . ARG A 1 111 ? 17.568 7.105 -27.027 1.00 87.69 111 ARG A CA 1
ATOM 807 C C . ARG A 1 111 ? 16.160 6.597 -27.318 1.00 87.69 111 ARG A C 1
ATOM 809 O O . ARG A 1 111 ? 15.278 6.725 -26.470 1.00 87.69 111 ARG A O 1
ATOM 816 N N . LEU A 1 112 ? 15.978 5.976 -28.476 1.00 90.38 112 LEU A N 1
ATOM 817 C CA . LEU A 1 112 ? 14.674 5.578 -28.989 1.00 90.38 112 LEU A CA 1
ATOM 818 C C . LEU A 1 112 ? 13.857 4.761 -27.980 1.00 90.38 112 LEU A C 1
ATOM 820 O O . LEU A 1 112 ? 12.693 5.068 -27.730 1.00 90.38 112 LEU A O 1
ATOM 824 N N . LEU A 1 113 ? 14.469 3.751 -27.352 1.00 93.75 113 LEU A N 1
ATOM 825 C CA . LEU A 1 113 ? 13.760 2.905 -26.390 1.00 93.75 113 LEU A CA 1
ATOM 826 C C . LEU A 1 113 ? 13.323 3.680 -25.132 1.00 93.75 113 LEU A C 1
ATOM 828 O O . LEU A 1 113 ? 12.261 3.397 -24.589 1.00 93.75 113 LEU A O 1
ATOM 832 N N . VAL A 1 114 ? 14.080 4.696 -24.698 1.00 93.88 114 VAL A N 1
ATOM 833 C CA . VAL A 1 114 ? 13.687 5.568 -23.571 1.00 93.88 114 VAL A CA 1
ATOM 834 C C . VAL A 1 114 ? 12.446 6.386 -23.930 1.00 93.88 114 VAL A C 1
ATOM 836 O O . VAL A 1 114 ? 11.513 6.461 -23.128 1.00 93.88 114 VAL A O 1
ATOM 839 N N . GLY A 1 115 ? 12.415 6.950 -25.142 1.00 92.50 115 GLY A N 1
A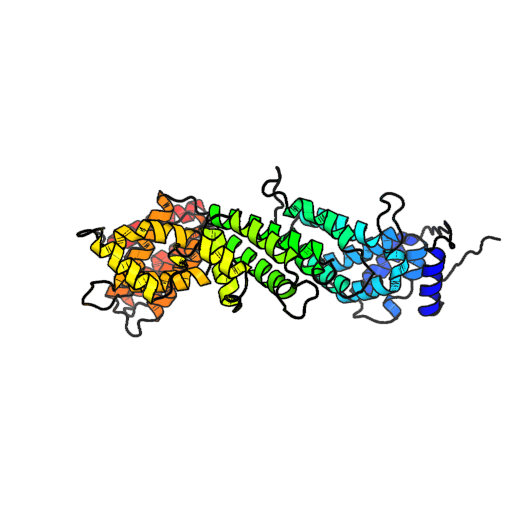TOM 840 C CA . GLY A 1 115 ? 11.257 7.679 -25.662 1.00 92.50 115 GLY A CA 1
ATOM 841 C C . GLY A 1 115 ? 10.010 6.795 -25.717 1.00 92.50 115 GLY A C 1
ATOM 842 O O . GLY A 1 115 ? 8.994 7.122 -25.108 1.00 92.50 115 GLY A O 1
ATOM 843 N N . VAL A 1 116 ? 10.121 5.617 -26.339 1.00 94.38 116 VAL A N 1
ATOM 844 C CA . VAL A 1 116 ? 9.009 4.659 -26.479 1.00 94.38 116 VAL A CA 1
ATOM 845 C C . VAL A 1 116 ? 8.467 4.192 -25.123 1.00 94.38 116 VAL A C 1
ATOM 847 O O . VAL A 1 116 ? 7.250 4.149 -24.934 1.00 94.38 116 VAL A O 1
ATOM 850 N N . LEU A 1 117 ? 9.342 3.856 -24.168 1.00 95.88 117 LEU A N 1
ATOM 851 C CA . LEU A 1 117 ? 8.917 3.464 -22.820 1.00 95.88 117 LEU A CA 1
ATOM 852 C C . LEU A 1 117 ? 8.208 4.620 -22.109 1.00 95.88 117 LEU A C 1
ATOM 854 O O . LEU A 1 117 ? 7.153 4.419 -21.514 1.00 95.88 117 LEU A O 1
ATOM 858 N N . GLY A 1 118 ? 8.737 5.840 -22.200 1.00 93.50 118 GLY A N 1
ATOM 859 C CA . GLY A 1 118 ? 8.102 7.007 -21.594 1.00 93.50 118 GLY A CA 1
ATOM 860 C C . GLY A 1 118 ? 6.720 7.322 -22.177 1.00 93.50 118 GLY A C 1
ATOM 861 O O . GLY A 1 118 ? 5.787 7.578 -21.420 1.00 93.50 118 GLY A O 1
ATOM 862 N N . ASP A 1 119 ? 6.551 7.212 -23.496 1.00 92.25 119 ASP A N 1
ATOM 863 C CA . ASP A 1 119 ? 5.254 7.420 -24.154 1.00 92.25 119 ASP A CA 1
ATOM 864 C C . ASP A 1 119 ? 4.250 6.322 -23.769 1.00 92.25 119 ASP A C 1
ATOM 866 O O . ASP A 1 119 ? 3.050 6.561 -23.623 1.00 92.25 119 ASP A O 1
ATOM 870 N N . CYS A 1 120 ? 4.729 5.087 -23.595 1.00 93.81 120 CYS A N 1
ATOM 871 C CA . CYS A 1 120 ? 3.919 3.989 -23.076 1.00 93.81 120 CYS A CA 1
ATOM 872 C C . CYS A 1 120 ? 3.486 4.249 -21.625 1.00 93.81 120 CYS A C 1
ATOM 874 O O . CYS A 1 120 ? 2.306 4.108 -21.302 1.00 93.81 120 CYS A O 1
ATOM 876 N N . PHE A 1 121 ? 4.412 4.697 -20.773 1.00 93.12 121 PHE A N 1
ATOM 877 C CA . PHE A 1 121 ? 4.127 5.076 -19.393 1.00 93.12 121 PHE A CA 1
ATOM 878 C C . PHE A 1 121 ? 3.045 6.158 -19.309 1.00 93.12 121 PHE A C 1
ATOM 880 O O . PHE A 1 121 ? 2.073 5.966 -18.587 1.00 93.12 121 PHE A O 1
ATOM 887 N N . GLU A 1 122 ? 3.153 7.244 -20.075 1.00 90.00 122 GLU A N 1
ATOM 888 C CA . GLU A 1 122 ? 2.165 8.334 -20.067 1.00 90.00 122 GLU A CA 1
ATOM 889 C C . GLU A 1 122 ? 0.783 7.877 -20.562 1.00 90.00 122 GLU A C 1
ATOM 891 O O . GLU A 1 122 ? -0.238 8.217 -19.958 1.00 90.00 122 GLU A O 1
ATOM 896 N N . ARG A 1 123 ? 0.728 7.031 -21.603 1.00 90.44 123 ARG A N 1
ATOM 897 C CA . ARG A 1 123 ? -0.535 6.423 -22.066 1.00 90.44 123 ARG A CA 1
ATOM 898 C C . ARG A 1 123 ? -1.197 5.569 -20.982 1.00 90.44 123 ARG A C 1
ATOM 900 O O . ARG A 1 123 ? -2.410 5.660 -20.793 1.00 90.44 123 ARG A O 1
ATOM 907 N N . LEU A 1 124 ? -0.416 4.743 -20.283 1.00 90.19 124 LEU A N 1
ATOM 908 C CA . LEU A 1 124 ? -0.908 3.874 -19.208 1.00 90.19 124 LEU A CA 1
ATOM 909 C C . LEU A 1 124 ? -1.270 4.659 -17.945 1.00 90.19 124 LEU A C 1
ATOM 911 O O . LEU A 1 124 ? -2.208 4.287 -17.243 1.00 90.19 124 LEU A O 1
ATOM 915 N N . LEU A 1 125 ? -0.569 5.760 -17.679 1.00 86.75 125 LEU A N 1
ATOM 916 C CA . LEU A 1 125 ? -0.875 6.665 -16.581 1.00 86.75 125 LEU A CA 1
ATOM 917 C C . LEU A 1 125 ? -2.244 7.326 -16.778 1.00 86.75 125 LEU A C 1
ATOM 919 O O . LEU A 1 125 ? -3.032 7.393 -15.839 1.00 86.75 125 LEU A O 1
ATOM 923 N N . ALA A 1 126 ? -2.556 7.755 -18.005 1.00 83.75 126 ALA A N 1
ATOM 924 C CA . ALA A 1 126 ? -3.847 8.353 -18.336 1.00 83.75 126 ALA A CA 1
ATOM 925 C C . ALA A 1 126 ? -5.016 7.350 -18.277 1.00 83.75 126 ALA A C 1
ATOM 927 O O . ALA A 1 126 ? -6.169 7.749 -18.104 1.00 83.75 126 ALA A O 1
ATOM 928 N N . ARG A 1 127 ? -4.750 6.048 -18.456 1.00 81.81 127 ARG A N 1
ATOM 929 C CA . ARG A 1 127 ? -5.774 4.992 -18.504 1.00 81.81 127 ARG A CA 1
ATOM 930 C C . ARG A 1 127 ? -5.301 3.728 -17.776 1.00 81.81 127 ARG A C 1
ATOM 932 O O . ARG A 1 127 ? -4.720 2.847 -18.417 1.00 81.81 127 ARG A O 1
ATOM 939 N N . PRO A 1 128 ? -5.592 3.582 -16.471 1.00 71.31 128 PRO A N 1
ATOM 940 C CA . PRO A 1 128 ? -5.232 2.377 -15.745 1.00 71.31 128 PRO A CA 1
ATOM 941 C C . PRO A 1 128 ? -5.908 1.155 -16.359 1.00 71.31 128 PRO A C 1
ATOM 943 O O . PRO A 1 128 ? -7.115 1.128 -16.604 1.00 71.31 128 PRO A O 1
ATOM 946 N N . SER A 1 129 ? -5.118 0.117 -16.592 1.00 79.88 129 SER A N 1
ATOM 947 C CA . SER A 1 129 ? -5.584 -1.143 -17.156 1.00 79.88 129 SER A CA 1
ATOM 948 C C . SER A 1 129 ? -4.716 -2.293 -16.648 1.00 79.88 129 SER A C 1
ATOM 950 O O . SER A 1 129 ? -3.663 -2.076 -16.037 1.00 79.88 129 SER A O 1
ATOM 952 N N . LYS A 1 130 ? -5.118 -3.538 -16.934 1.00 79.19 130 LYS A N 1
ATOM 953 C CA . LYS A 1 130 ? -4.281 -4.722 -16.662 1.00 79.19 130 LYS A CA 1
ATOM 954 C C . LYS A 1 130 ? -2.899 -4.620 -17.325 1.00 79.19 130 LYS A C 1
ATOM 956 O O . LYS A 1 130 ? -1.929 -5.132 -16.775 1.00 79.19 130 LYS A O 1
ATOM 961 N N . GLN A 1 131 ? -2.785 -3.878 -18.426 1.00 88.81 131 GLN A N 1
ATOM 962 C CA . GLN A 1 131 ? -1.537 -3.663 -19.161 1.00 88.81 131 GLN A CA 1
ATOM 963 C C . GLN A 1 131 ? -0.477 -2.917 -18.332 1.00 88.81 131 GLN A C 1
ATOM 965 O O . GLN A 1 131 ? 0.714 -3.084 -18.573 1.00 88.81 131 GLN A O 1
ATOM 970 N N . SER A 1 132 ? -0.877 -2.165 -17.297 1.00 90.00 132 SER A N 1
ATOM 971 C CA . SER A 1 132 ? 0.064 -1.554 -16.343 1.00 90.00 132 SER A CA 1
ATOM 972 C C . SER A 1 132 ? 0.954 -2.593 -15.652 1.00 90.00 132 SER A C 1
ATOM 974 O O . SER A 1 132 ? 2.138 -2.348 -15.430 1.00 90.00 132 SER A O 1
ATOM 976 N N . THR A 1 133 ? 0.415 -3.780 -15.356 1.00 91.19 133 THR A N 1
ATOM 977 C CA . THR A 1 133 ? 1.178 -4.875 -14.738 1.00 91.19 133 THR A CA 1
ATOM 978 C C . THR A 1 133 ? 2.156 -5.512 -15.722 1.00 91.19 133 THR A C 1
ATOM 980 O O . THR A 1 133 ? 3.308 -5.749 -15.362 1.00 91.19 133 THR A O 1
ATOM 983 N N . HIS A 1 134 ? 1.743 -5.702 -16.978 1.00 94.12 134 HIS A N 1
ATOM 984 C CA . HIS A 1 134 ? 2.616 -6.193 -18.046 1.00 94.12 134 HIS A CA 1
ATOM 985 C C . HIS A 1 134 ? 3.755 -5.208 -18.333 1.00 94.12 134 HIS A C 1
ATOM 987 O O . HIS A 1 134 ? 4.903 -5.618 -18.474 1.00 94.12 134 HIS A O 1
ATOM 993 N N . TYR A 1 135 ? 3.463 -3.904 -18.333 1.00 95.81 135 TYR A N 1
ATOM 994 C CA . TYR A 1 135 ? 4.469 -2.857 -18.488 1.00 95.81 135 TYR A CA 1
ATOM 995 C C . TYR A 1 135 ? 5.512 -2.884 -17.365 1.00 95.81 135 TYR A C 1
ATOM 997 O O . TYR A 1 135 ? 6.709 -2.905 -17.634 1.00 95.81 135 TYR A O 1
ATOM 1005 N N . VAL A 1 136 ? 5.075 -2.967 -16.104 1.00 94.62 136 VAL A N 1
ATOM 1006 C CA . VAL A 1 136 ? 5.982 -3.113 -14.951 1.00 94.62 136 VAL A CA 1
ATOM 1007 C C . VAL A 1 136 ? 6.839 -4.382 -15.079 1.00 94.62 136 VAL A C 1
ATOM 1009 O O . VAL A 1 136 ? 8.034 -4.338 -14.791 1.00 94.62 136 VAL A O 1
ATOM 1012 N N . SER A 1 137 ? 6.269 -5.490 -15.569 1.00 94.62 137 SER A N 1
ATOM 1013 C CA . SER A 1 137 ? 7.019 -6.723 -15.841 1.00 94.62 137 SER A CA 1
ATOM 1014 C C . SER A 1 137 ? 8.068 -6.541 -16.942 1.00 94.62 137 SER A C 1
ATOM 1016 O O . SER A 1 137 ? 9.200 -6.987 -16.776 1.00 94.62 137 SER A O 1
ATOM 1018 N N . LEU A 1 138 ? 7.724 -5.865 -18.043 1.00 96.31 138 LEU A N 1
ATOM 1019 C CA . LEU A 1 138 ? 8.659 -5.548 -19.126 1.00 96.31 138 LEU A CA 1
ATOM 1020 C C . LEU A 1 138 ? 9.836 -4.715 -18.617 1.00 96.31 138 LEU A C 1
ATOM 1022 O O . LEU A 1 138 ? 10.984 -5.037 -18.911 1.00 96.31 138 LEU A O 1
ATOM 1026 N N . LEU A 1 139 ? 9.567 -3.678 -17.821 1.00 96.69 139 LEU A N 1
ATOM 1027 C CA . LEU A 1 139 ? 10.616 -2.859 -17.215 1.00 96.69 139 LEU A CA 1
ATOM 1028 C C . LEU A 1 139 ? 11.543 -3.682 -16.314 1.00 96.69 139 LEU A C 1
ATOM 1030 O O . LEU A 1 139 ? 12.755 -3.489 -16.354 1.00 96.69 139 LEU A O 1
ATOM 1034 N N . GLY A 1 140 ? 10.983 -4.615 -15.539 1.00 94.31 140 GLY A N 1
ATOM 1035 C CA . GLY A 1 140 ? 11.752 -5.525 -14.691 1.00 94.31 140 GLY A CA 1
ATOM 1036 C C . GLY A 1 140 ? 12.643 -6.500 -15.471 1.00 94.31 140 GLY A C 1
ATOM 1037 O O . GLY A 1 140 ? 13.714 -6.857 -14.990 1.00 94.31 140 GLY A O 1
ATOM 1038 N N . GLU A 1 141 ? 12.239 -6.921 -16.672 1.00 94.69 141 GLU A N 1
ATOM 1039 C CA . GLU A 1 141 ? 13.092 -7.729 -17.555 1.00 94.69 141 GLU A CA 1
ATOM 1040 C C . GLU A 1 141 ? 14.167 -6.874 -18.238 1.00 94.69 141 GLU A C 1
ATOM 1042 O O . GLU A 1 141 ? 15.338 -7.248 -18.252 1.00 94.69 141 GLU A O 1
ATOM 1047 N N . LEU A 1 142 ? 13.801 -5.695 -18.748 1.00 95.25 142 LEU A N 1
ATOM 1048 C CA . LEU A 1 142 ? 14.742 -4.777 -19.397 1.00 95.25 142 LEU A CA 1
ATOM 1049 C C . LEU A 1 142 ? 15.809 -4.260 -18.427 1.00 95.25 142 LEU A C 1
ATOM 1051 O O . LEU A 1 142 ? 16.946 -4.025 -18.835 1.00 95.25 142 LEU A O 1
ATOM 1055 N N . SER A 1 143 ? 15.473 -4.073 -17.146 1.00 91.62 143 SER A N 1
ATOM 1056 C CA . SER A 1 143 ? 16.416 -3.576 -16.138 1.00 91.62 143 SER A CA 1
ATOM 1057 C C . SER A 1 143 ? 17.586 -4.539 -15.914 1.00 91.62 143 SER A C 1
ATOM 1059 O O . SER A 1 143 ? 18.679 -4.097 -15.554 1.00 91.62 143 SER A O 1
ATOM 1061 N N . ARG A 1 144 ? 17.404 -5.829 -16.227 1.00 90.31 144 ARG A N 1
ATOM 1062 C CA . ARG A 1 144 ? 18.446 -6.864 -16.172 1.00 90.31 144 ARG A CA 1
ATOM 1063 C C . ARG A 1 144 ? 19.406 -6.837 -17.360 1.00 90.31 144 ARG A C 1
ATOM 1065 O O . ARG A 1 144 ? 20.424 -7.518 -17.294 1.00 90.31 144 ARG A O 1
ATOM 1072 N N . VAL A 1 145 ? 19.112 -6.073 -18.417 1.00 90.62 145 VAL A N 1
ATOM 1073 C CA . VAL A 1 145 ? 19.950 -5.963 -19.622 1.00 90.62 145 VAL A CA 1
ATOM 1074 C C . VAL A 1 145 ? 20.791 -4.678 -19.556 1.00 90.62 145 VAL A C 1
ATOM 1076 O O . VAL A 1 145 ? 20.278 -3.583 -19.822 1.00 90.62 145 VAL A O 1
ATOM 1079 N N . PRO A 1 146 ? 22.094 -4.756 -19.217 1.00 86.12 146 PRO A N 1
ATOM 1080 C CA . PRO A 1 146 ? 22.900 -3.566 -18.966 1.00 86.12 146 PRO A CA 1
ATOM 1081 C C . PRO A 1 146 ? 23.070 -2.697 -20.216 1.00 86.12 146 PRO A C 1
ATOM 1083 O O . PRO A 1 146 ? 23.415 -3.177 -21.296 1.00 86.12 146 PRO A O 1
ATOM 1086 N N . GLY A 1 147 ? 22.865 -1.386 -20.066 1.00 85.75 147 GLY A N 1
ATOM 1087 C CA . GLY A 1 147 ? 23.138 -0.393 -21.111 1.00 85.75 147 GLY A CA 1
ATOM 1088 C C . GLY A 1 147 ? 22.149 -0.363 -22.283 1.00 85.75 147 GLY A C 1
ATOM 1089 O O . GLY A 1 147 ? 22.335 0.447 -23.196 1.00 85.75 147 GLY A O 1
ATOM 1090 N N . LEU A 1 148 ? 21.105 -1.202 -22.274 1.00 90.50 148 LEU A N 1
ATOM 1091 C CA . LEU A 1 148 ? 20.055 -1.182 -23.295 1.00 90.50 148 LEU A CA 1
ATOM 1092 C C . LEU A 1 148 ? 19.162 0.060 -23.160 1.00 90.50 148 LEU A C 1
ATOM 1094 O O . LEU A 1 148 ? 18.914 0.751 -24.147 1.00 90.50 148 LEU A O 1
ATOM 1098 N N . VAL A 1 149 ? 18.746 0.373 -21.932 1.00 92.19 149 VAL A N 1
ATOM 1099 C CA . VAL A 1 149 ? 17.954 1.560 -21.589 1.00 92.19 149 VAL A CA 1
ATOM 1100 C C . VAL A 1 149 ? 18.807 2.499 -20.742 1.00 92.19 149 VAL A C 1
ATOM 1102 O O . VAL A 1 149 ? 19.530 2.061 -19.848 1.00 92.19 149 VAL A O 1
ATOM 1105 N N . ASP A 1 150 ? 18.731 3.797 -21.028 1.00 90.88 150 ASP A N 1
ATOM 1106 C CA . ASP A 1 150 ? 19.235 4.824 -20.116 1.00 90.88 150 ASP A CA 1
ATOM 1107 C C . ASP A 1 150 ? 18.165 5.091 -19.047 1.00 90.88 150 ASP A C 1
ATOM 1109 O O . ASP A 1 150 ? 17.215 5.849 -19.258 1.00 90.88 150 ASP A O 1
ATOM 1113 N N . TRP A 1 151 ? 18.278 4.377 -17.926 1.00 91.31 151 TRP A N 1
ATOM 1114 C CA . TRP A 1 151 ? 17.294 4.417 -16.844 1.00 91.31 151 TRP A CA 1
ATOM 1115 C C . TRP A 1 151 ? 17.268 5.752 -16.103 1.00 91.31 151 TRP A C 1
ATOM 1117 O O . TRP A 1 151 ? 16.205 6.162 -15.638 1.00 91.31 151 TRP A O 1
ATOM 1127 N N . ASP A 1 152 ? 18.398 6.456 -16.042 1.00 88.56 152 ASP A N 1
ATOM 1128 C CA . ASP A 1 152 ? 18.472 7.784 -15.437 1.00 88.56 152 ASP A CA 1
ATOM 1129 C C . ASP A 1 152 ? 17.717 8.810 -16.303 1.00 88.56 152 ASP A C 1
ATOM 1131 O O . ASP A 1 152 ? 16.976 9.636 -15.767 1.00 88.56 152 ASP A O 1
ATOM 1135 N N . ALA A 1 153 ? 17.818 8.713 -17.635 1.00 88.94 153 ALA A N 1
ATOM 1136 C CA . ALA A 1 153 ? 17.009 9.517 -18.554 1.00 88.94 153 ALA A CA 1
ATOM 1137 C C . ALA A 1 153 ? 15.514 9.155 -18.485 1.00 88.94 153 ALA A C 1
ATOM 1139 O O . ALA A 1 153 ? 14.667 10.046 -18.405 1.00 88.94 153 ALA A O 1
ATOM 1140 N N . PHE A 1 154 ? 15.175 7.860 -18.454 1.00 91.94 154 PHE A N 1
ATOM 1141 C CA . PHE A 1 154 ? 13.787 7.401 -18.308 1.00 91.94 154 PHE A CA 1
ATOM 1142 C C . PHE A 1 154 ? 13.151 7.902 -17.003 1.00 91.94 154 PHE A C 1
ATOM 1144 O O . PHE A 1 154 ? 12.012 8.372 -17.003 1.00 91.94 154 PHE A O 1
ATOM 1151 N N . ARG A 1 155 ? 13.904 7.880 -15.895 1.00 88.00 155 ARG A N 1
ATOM 1152 C CA . ARG A 1 155 ? 13.452 8.359 -14.584 1.00 88.00 155 ARG A CA 1
ATOM 1153 C C . ARG A 1 155 ? 12.932 9.796 -14.635 1.00 88.00 155 ARG A C 1
ATOM 1155 O O . ARG A 1 155 ? 11.937 10.088 -13.976 1.00 88.00 155 ARG A O 1
ATOM 1162 N N . GLN A 1 156 ? 13.549 10.678 -15.423 1.00 87.12 156 GLN A N 1
ATOM 1163 C CA . GLN A 1 156 ? 13.114 12.078 -15.535 1.00 87.12 156 GLN A CA 1
ATOM 1164 C C . GLN A 1 156 ? 11.676 12.220 -16.059 1.00 87.12 156 GLN A C 1
ATOM 1166 O O . GLN A 1 156 ? 11.027 13.219 -15.767 1.00 87.12 156 GLN A O 1
ATOM 1171 N N . ARG A 1 157 ? 11.140 11.211 -16.762 1.00 86.31 157 ARG A N 1
ATOM 1172 C CA . ARG A 1 157 ? 9.727 11.177 -17.178 1.00 86.31 157 ARG A CA 1
ATOM 1173 C C . ARG A 1 157 ? 8.777 10.697 -16.079 1.00 86.31 157 ARG A C 1
ATOM 1175 O O . ARG A 1 157 ? 7.598 11.016 -16.120 1.00 86.31 157 ARG A O 1
ATOM 1182 N N . VAL A 1 158 ? 9.268 9.948 -15.092 1.00 87.25 158 VAL A N 1
ATOM 1183 C CA . VAL A 1 158 ? 8.445 9.370 -14.011 1.00 87.25 158 VAL A CA 1
ATOM 1184 C C . VAL A 1 158 ? 8.369 10.300 -12.798 1.00 87.25 158 VAL A C 1
ATOM 1186 O O . VAL A 1 158 ? 7.319 10.417 -12.171 1.00 87.25 158 VAL A O 1
ATOM 1189 N N . VAL A 1 159 ? 9.470 10.982 -12.475 1.00 83.75 159 VAL A N 1
ATOM 1190 C CA . VAL A 1 159 ? 9.626 11.834 -11.279 1.00 83.75 159 VAL A CA 1
ATOM 1191 C C . VAL A 1 159 ? 8.543 12.900 -11.111 1.00 83.75 159 VAL A C 1
ATOM 1193 O O . VAL A 1 159 ? 8.037 13.004 -9.992 1.00 83.75 159 VAL A O 1
ATOM 1196 N N . PRO A 1 160 ? 8.116 13.638 -12.157 1.00 83.62 160 PRO A N 1
ATOM 1197 C CA . PRO A 1 160 ? 7.071 14.652 -12.004 1.00 83.62 160 PRO A CA 1
ATOM 1198 C C . PRO A 1 160 ? 5.773 14.097 -11.399 1.00 83.62 160 PRO A C 1
ATOM 1200 O O . PRO A 1 160 ? 5.103 14.778 -10.629 1.00 83.62 160 PRO A O 1
ATOM 1203 N N . TYR A 1 161 ? 5.457 12.830 -11.676 1.00 79.50 161 TYR A N 1
ATOM 1204 C CA . TYR A 1 161 ? 4.256 12.150 -11.180 1.00 79.50 161 TYR A CA 1
ATOM 1205 C C . TYR A 1 161 ? 4.412 11.559 -9.776 1.00 79.50 161 TYR A C 1
ATOM 1207 O O . TYR A 1 161 ? 3.444 11.076 -9.197 1.00 79.50 161 TYR A O 1
ATOM 1215 N N . LEU A 1 162 ? 5.627 11.575 -9.232 1.00 75.38 162 LEU A N 1
ATOM 1216 C CA . LEU A 1 162 ? 5.918 11.170 -7.862 1.00 75.38 162 LEU A CA 1
ATOM 1217 C C . LEU A 1 162 ? 6.133 12.378 -6.931 1.00 75.38 162 LEU A C 1
ATOM 1219 O O . LEU A 1 162 ? 5.917 12.260 -5.728 1.00 75.38 162 LEU A O 1
ATOM 1223 N N . GLU A 1 163 ? 6.596 13.518 -7.460 1.00 68.50 163 GLU A N 1
ATOM 1224 C CA . GLU A 1 163 ? 6.853 14.746 -6.687 1.00 68.50 163 GLU A CA 1
ATOM 1225 C C . GLU A 1 163 ? 5.586 15.573 -6.429 1.00 68.50 163 GLU A C 1
ATOM 1227 O O . GLU A 1 163 ? 5.516 16.297 -5.434 1.00 68.50 163 GLU A O 1
ATOM 1232 N N . LEU A 1 164 ? 4.572 15.461 -7.290 1.00 53.97 164 LEU A N 1
ATOM 1233 C CA . LEU A 1 164 ? 3.354 16.260 -7.198 1.00 53.97 164 LEU A CA 1
ATOM 1234 C C . LEU A 1 164 ? 2.271 15.542 -6.385 1.00 53.97 164 LEU A C 1
ATOM 1236 O O . LEU A 1 164 ? 1.386 14.880 -6.924 1.00 53.97 164 LEU A O 1
ATOM 1240 N N . GLY A 1 165 ? 2.303 15.754 -5.068 1.00 45.44 165 GLY A N 1
ATOM 1241 C CA . GLY A 1 165 ? 1.186 15.507 -4.146 1.00 45.44 165 GLY A CA 1
ATOM 1242 C C . GLY A 1 165 ? 0.004 16.466 -4.366 1.00 45.44 165 GLY A C 1
ATOM 1243 O O . GLY A 1 165 ? -0.420 17.145 -3.433 1.00 45.44 165 GLY A O 1
ATOM 1244 N N . GLY A 1 166 ? -0.500 16.558 -5.601 1.00 39.81 166 GLY A N 1
ATOM 1245 C CA . GLY A 1 166 ? -1.576 17.474 -5.986 1.00 39.81 166 GLY A CA 1
ATOM 1246 C C . GLY A 1 166 ? -1.483 17.977 -7.427 1.00 39.81 166 GLY A C 1
ATOM 1247 O O . GLY A 1 166 ? -1.452 19.184 -7.643 1.00 39.81 166 GLY A O 1
ATOM 1248 N N . ALA A 1 167 ? -1.427 17.083 -8.417 1.00 41.88 167 ALA A N 1
ATOM 1249 C CA . ALA A 1 167 ? -1.812 17.482 -9.772 1.00 41.88 167 ALA A CA 1
ATOM 1250 C C . ALA A 1 167 ? -3.289 17.927 -9.770 1.00 41.88 167 ALA A C 1
ATOM 1252 O O . ALA A 1 167 ? -4.089 17.371 -9.014 1.00 41.88 167 ALA A O 1
ATOM 1253 N N . GLU A 1 168 ? -3.650 18.901 -10.615 1.00 44.75 168 GLU A N 1
ATOM 1254 C CA . GLU A 1 168 ? -5.059 19.274 -10.845 1.00 44.75 168 GLU A CA 1
ATOM 1255 C C . GLU A 1 168 ? -5.896 18.054 -11.274 1.00 44.75 168 GLU A C 1
ATOM 1257 O O . GLU A 1 168 ? -7.063 17.962 -10.903 1.00 44.75 168 GLU A O 1
ATOM 1262 N N . ASP A 1 169 ? -5.253 17.077 -11.933 1.00 52.12 169 ASP A N 1
ATOM 1263 C CA . ASP A 1 169 ? -5.781 15.744 -12.221 1.00 52.12 169 ASP A CA 1
ATOM 1264 C C . ASP A 1 169 ? -4.875 14.652 -11.609 1.00 52.12 169 ASP A C 1
ATOM 1266 O O . ASP A 1 169 ? -3.814 14.341 -12.163 1.00 52.12 169 ASP A O 1
ATOM 1270 N N . PRO A 1 170 ? -5.239 14.047 -10.461 1.00 56.22 170 PRO A N 1
ATOM 1271 C CA . PRO A 1 170 ? -4.492 12.921 -9.914 1.00 56.22 170 PRO A CA 1
ATOM 1272 C C . PRO A 1 170 ? -4.524 11.734 -10.885 1.00 56.22 170 PRO A C 1
ATOM 1274 O O . PRO A 1 170 ? -5.567 11.405 -11.454 1.00 56.22 170 PRO A O 1
ATOM 1277 N N . ALA A 1 171 ? -3.382 11.055 -11.046 1.00 60.62 171 ALA A N 1
ATOM 1278 C CA . ALA A 1 171 ? -3.331 9.813 -11.810 1.00 60.62 171 ALA A CA 1
ATOM 1279 C C . ALA A 1 171 ? -4.351 8.816 -11.229 1.00 60.62 171 ALA A C 1
ATOM 1281 O O . ALA A 1 171 ? -4.403 8.661 -10.004 1.00 60.62 171 ALA A O 1
ATOM 1282 N N . PRO A 1 172 ? -5.141 8.100 -12.049 1.00 67.00 172 PRO A N 1
ATOM 1283 C CA . PRO A 1 172 ? -6.215 7.278 -11.500 1.00 67.00 172 PRO A CA 1
ATOM 1284 C C . PRO A 1 172 ? -5.691 6.031 -10.757 1.00 67.00 172 PRO A C 1
ATOM 1286 O O . PRO A 1 172 ? -6.434 5.396 -10.013 1.00 67.00 172 PRO A O 1
ATOM 1289 N N . ASP A 1 173 ? -4.403 5.702 -10.919 1.00 78.31 173 ASP A N 1
ATOM 1290 C CA . ASP A 1 173 ? -3.653 4.763 -10.081 1.00 78.31 173 ASP A CA 1
ATOM 1291 C C . ASP A 1 173 ? -2.425 5.468 -9.478 1.00 78.31 173 ASP A C 1
ATOM 1293 O O . ASP A 1 173 ? -1.368 5.568 -10.107 1.00 78.31 173 ASP A O 1
ATOM 1297 N N . GLU A 1 174 ? -2.568 5.947 -8.238 1.00 76.62 174 GLU A N 1
ATOM 1298 C CA . GLU A 1 174 ? -1.538 6.720 -7.522 1.00 76.62 174 GLU A CA 1
ATOM 1299 C C . GLU A 1 174 ? -0.214 5.957 -7.324 1.00 76.62 174 GLU A C 1
ATOM 1301 O O . GLU A 1 174 ? 0.844 6.561 -7.151 1.00 76.62 174 GLU A O 1
ATOM 1306 N N . PHE A 1 175 ? -0.246 4.621 -7.369 1.00 85.69 175 PHE A N 1
ATOM 1307 C CA . PHE A 1 175 ? 0.924 3.775 -7.136 1.00 85.69 175 PHE A CA 1
ATOM 1308 C C . PHE A 1 175 ? 1.587 3.298 -8.423 1.00 85.69 175 PHE A C 1
ATOM 1310 O O . PHE A 1 175 ? 2.628 2.639 -8.365 1.00 85.69 175 PHE A O 1
ATOM 1317 N N . PHE A 1 176 ? 1.013 3.576 -9.594 1.00 87.88 176 PHE A N 1
ATOM 1318 C CA . PHE A 1 176 ? 1.621 3.176 -10.859 1.00 87.88 176 PHE A CA 1
ATOM 1319 C C . PHE A 1 176 ? 3.021 3.790 -11.066 1.00 87.88 176 PHE A C 1
ATOM 1321 O O . PHE A 1 176 ? 3.953 3.013 -11.294 1.00 87.88 176 PHE A O 1
ATOM 1328 N N . PRO A 1 177 ? 3.246 5.107 -10.871 1.00 88.12 177 PRO A N 1
ATOM 1329 C CA . PRO A 1 177 ? 4.589 5.691 -10.964 1.00 88.12 177 PRO A CA 1
ATOM 1330 C C . PRO A 1 177 ? 5.584 5.084 -9.963 1.00 88.12 177 PRO A C 1
ATOM 1332 O O . PRO A 1 177 ? 6.758 4.876 -10.286 1.00 88.12 177 PRO A O 1
ATOM 1335 N N . VAL A 1 178 ? 5.110 4.749 -8.755 1.00 87.62 178 VAL A N 1
ATOM 1336 C CA . VAL A 1 178 ? 5.932 4.115 -7.713 1.00 87.62 178 VAL A CA 1
ATOM 1337 C C . VAL A 1 178 ? 6.355 2.716 -8.155 1.00 87.62 178 VAL A C 1
ATOM 1339 O O . VAL A 1 178 ? 7.540 2.397 -8.119 1.00 87.62 178 VAL A O 1
ATOM 1342 N N . ARG A 1 179 ? 5.419 1.897 -8.656 1.00 90.31 179 ARG A N 1
ATOM 1343 C CA . ARG A 1 179 ? 5.710 0.552 -9.184 1.00 90.31 179 ARG A CA 1
ATOM 1344 C C . ARG A 1 179 ? 6.676 0.584 -10.367 1.00 90.31 179 ARG A C 1
ATOM 1346 O O . ARG A 1 179 ? 7.559 -0.265 -10.442 1.00 90.31 179 ARG A O 1
ATOM 1353 N N . VAL A 1 180 ? 6.545 1.570 -11.253 1.00 91.69 180 VAL A N 1
ATOM 1354 C CA . VAL A 1 180 ? 7.471 1.783 -12.376 1.00 91.69 180 VAL A CA 1
ATOM 1355 C C . VAL A 1 180 ? 8.881 2.073 -11.868 1.00 91.69 180 VAL A C 1
ATOM 1357 O O . VAL A 1 180 ? 9.827 1.406 -12.280 1.00 91.69 180 VAL A O 1
ATOM 1360 N N . SER A 1 181 ? 9.022 2.995 -10.912 1.00 88.50 181 SER A N 1
ATOM 1361 C CA . SER A 1 181 ? 10.317 3.298 -10.288 1.00 88.50 181 SER A CA 1
ATOM 1362 C C . SER A 1 181 ? 10.904 2.089 -9.556 1.00 88.50 181 SER A C 1
ATOM 1364 O O . SER A 1 181 ? 12.109 1.848 -9.613 1.00 88.50 181 SER A O 1
ATOM 1366 N N . MET A 1 182 ? 10.050 1.279 -8.926 1.00 87.06 182 MET A N 1
ATOM 1367 C CA . MET A 1 182 ? 10.459 0.061 -8.233 1.00 87.06 182 MET A CA 1
ATOM 1368 C C . MET A 1 182 ? 10.960 -1.024 -9.186 1.00 87.06 182 MET A C 1
ATOM 1370 O O . MET A 1 182 ? 11.898 -1.736 -8.834 1.00 87.06 182 MET A O 1
ATOM 1374 N N . ALA A 1 183 ? 10.388 -1.154 -10.384 1.00 90.31 183 ALA A N 1
ATOM 1375 C CA . ALA A 1 183 ? 10.808 -2.157 -11.367 1.00 90.31 183 ALA A CA 1
ATOM 1376 C C . ALA A 1 183 ? 12.219 -1.910 -11.923 1.00 90.31 183 ALA A C 1
ATOM 1378 O O . ALA A 1 183 ? 12.933 -2.858 -12.250 1.00 90.31 183 ALA A O 1
ATOM 1379 N N . VAL A 1 184 ? 12.625 -0.641 -12.007 1.00 89.00 184 VAL A N 1
ATOM 1380 C CA . VAL A 1 184 ? 13.898 -0.227 -12.623 1.00 89.00 184 VAL A CA 1
ATOM 1381 C C . VAL A 1 184 ? 14.978 0.133 -11.604 1.00 89.00 184 VAL A C 1
ATOM 1383 O O . VAL A 1 184 ? 16.091 0.487 -11.984 1.00 89.00 184 VAL A O 1
ATOM 1386 N N . ARG A 1 185 ? 14.666 0.046 -10.305 1.00 84.19 185 ARG A N 1
ATOM 1387 C CA . ARG A 1 185 ? 15.515 0.556 -9.219 1.00 84.19 185 ARG A CA 1
ATOM 1388 C C . ARG A 1 185 ? 16.952 0.056 -9.258 1.00 84.19 185 ARG A C 1
ATOM 1390 O O . ARG A 1 185 ? 17.847 0.878 -9.184 1.00 84.19 185 ARG A O 1
ATOM 1397 N N . SER A 1 186 ? 17.182 -1.242 -9.458 1.00 81.12 186 SER A N 1
ATOM 1398 C CA . SER A 1 186 ? 18.518 -1.854 -9.421 1.00 81.12 186 SER A CA 1
ATOM 1399 C C . SER A 1 186 ? 19.460 -1.334 -10.506 1.00 81.12 186 SER A C 1
ATOM 1401 O O . SER A 1 186 ? 20.659 -1.591 -10.456 1.00 81.12 186 SER A O 1
ATOM 1403 N N . SER A 1 187 ? 18.908 -0.643 -11.501 1.00 84.00 187 SER A N 1
ATOM 1404 C CA . SER A 1 187 ? 19.615 -0.181 -12.691 1.00 84.00 187 SER A CA 1
ATOM 1405 C C . SER A 1 187 ? 19.720 1.347 -12.746 1.00 84.00 187 SER A C 1
ATOM 1407 O O . SER A 1 187 ? 20.240 1.880 -13.726 1.00 84.00 187 SER A O 1
ATOM 1409 N N . MET A 1 188 ? 19.243 2.049 -11.709 1.00 80.94 188 MET A N 1
ATOM 1410 C CA . MET A 1 188 ? 19.391 3.496 -11.539 1.00 80.94 188 MET A CA 1
ATOM 1411 C C . MET A 1 188 ? 20.675 3.844 -10.778 1.00 80.94 188 MET A C 1
ATOM 1413 O O . MET A 1 188 ? 21.203 3.048 -10.002 1.00 80.94 188 MET A O 1
ATOM 1417 N N . SER A 1 189 ? 21.179 5.066 -10.967 1.00 77.00 189 SER A N 1
ATOM 1418 C CA . SER A 1 189 ? 22.328 5.541 -10.189 1.00 77.00 189 SER A CA 1
ATOM 1419 C C . SER A 1 189 ? 21.988 5.812 -8.712 1.00 77.00 189 SER A C 1
ATOM 1421 O O . SER A 1 189 ? 20.874 6.192 -8.354 1.00 77.00 189 SER A O 1
ATOM 1423 N N . ALA A 1 190 ? 22.995 5.671 -7.841 1.00 71.12 190 ALA A N 1
ATOM 1424 C CA . ALA A 1 190 ? 22.935 5.860 -6.382 1.00 71.12 190 ALA A CA 1
ATOM 1425 C C . ALA A 1 190 ? 22.078 7.048 -5.916 1.00 71.12 190 ALA A C 1
ATOM 1427 O O . ALA A 1 190 ? 21.233 6.941 -5.028 1.00 71.12 190 ALA A O 1
ATOM 1428 N N . GLN A 1 191 ? 22.324 8.205 -6.534 1.00 73.31 191 GLN A N 1
ATOM 1429 C CA . GLN A 1 191 ? 21.700 9.482 -6.201 1.00 73.31 191 GLN A CA 1
ATOM 1430 C C . GLN A 1 191 ? 20.174 9.439 -6.353 1.00 73.31 191 GLN A C 1
ATOM 1432 O O . GLN A 1 191 ? 19.452 10.090 -5.599 1.00 73.31 191 GLN A O 1
ATOM 1437 N N . HIS A 1 192 ? 19.675 8.627 -7.286 1.00 78.12 192 HIS A N 1
ATOM 1438 C CA . HIS A 1 192 ? 18.256 8.503 -7.573 1.00 78.12 192 HIS A CA 1
ATOM 1439 C C . HIS A 1 192 ? 17.513 7.654 -6.544 1.00 78.12 192 HIS A C 1
ATOM 1441 O O . HIS A 1 192 ? 16.354 7.952 -6.260 1.00 78.12 192 HIS A O 1
ATOM 1447 N N . HIS A 1 193 ? 18.169 6.660 -5.936 1.00 75.25 193 HIS A N 1
ATOM 1448 C CA . HIS A 1 193 ? 17.570 5.877 -4.851 1.00 75.25 193 HIS A CA 1
ATOM 1449 C C . HIS A 1 193 ? 17.241 6.752 -3.646 1.00 75.25 193 HIS A C 1
ATOM 1451 O O . HIS A 1 193 ? 16.151 6.648 -3.086 1.00 75.25 193 HIS A O 1
ATOM 1457 N N . LEU A 1 194 ? 18.162 7.645 -3.278 1.00 76.69 194 LEU A N 1
ATOM 1458 C CA . LEU A 1 194 ? 17.964 8.557 -2.160 1.00 76.69 194 LEU A CA 1
ATOM 1459 C C . LEU A 1 194 ? 16.800 9.514 -2.419 1.00 76.69 194 LEU A C 1
ATOM 1461 O O . LEU A 1 194 ? 15.918 9.640 -1.574 1.00 76.69 194 LEU A O 1
ATOM 1465 N N . HIS A 1 195 ? 16.770 10.141 -3.597 1.00 79.56 195 HIS A N 1
ATOM 1466 C CA . HIS A 1 195 ? 15.685 11.052 -3.962 1.00 79.56 195 HIS A CA 1
ATOM 1467 C C . HIS A 1 195 ? 14.326 10.336 -3.940 1.00 79.56 195 HIS A C 1
ATOM 1469 O O . HIS A 1 195 ? 13.376 10.804 -3.316 1.00 79.56 195 HIS A O 1
ATOM 1475 N N . THR A 1 196 ? 14.245 9.130 -4.509 1.00 81.50 196 THR A N 1
ATOM 1476 C CA . THR A 1 196 ? 13.013 8.332 -4.463 1.00 81.50 196 THR A CA 1
ATOM 1477 C C . THR A 1 196 ? 12.616 7.948 -3.032 1.00 81.50 196 THR A C 1
ATOM 1479 O O . THR A 1 196 ? 11.439 8.043 -2.689 1.00 81.50 196 THR A O 1
ATOM 1482 N N . ALA A 1 197 ? 13.564 7.590 -2.160 1.00 83.19 197 ALA A N 1
ATOM 1483 C CA . ALA A 1 197 ? 13.276 7.312 -0.752 1.00 83.19 197 ALA A CA 1
ATOM 1484 C C . ALA A 1 197 ? 12.733 8.550 -0.013 1.00 83.19 197 ALA A C 1
ATOM 1486 O O . ALA A 1 197 ? 11.760 8.441 0.730 1.00 83.19 197 ALA A O 1
ATOM 1487 N N . GLN A 1 198 ? 13.293 9.740 -0.255 1.00 84.81 198 GLN A N 1
ATOM 1488 C CA . GLN A 1 198 ? 12.758 10.987 0.303 1.00 84.81 198 GLN A CA 1
ATOM 1489 C C . GLN A 1 198 ? 11.329 11.267 -0.167 1.00 84.81 198 GLN A C 1
ATOM 1491 O O . GLN A 1 198 ? 10.485 11.684 0.624 1.00 84.81 198 GLN A O 1
ATOM 1496 N N . MET A 1 199 ? 11.048 11.035 -1.448 1.00 84.69 199 MET A N 1
ATOM 1497 C CA . MET A 1 199 ? 9.716 11.231 -2.016 1.00 84.69 199 MET A CA 1
ATOM 1498 C C . MET A 1 199 ? 8.706 10.255 -1.408 1.00 84.69 199 MET A C 1
ATOM 1500 O O . MET A 1 199 ? 7.622 10.669 -1.005 1.00 84.69 199 MET A O 1
ATOM 1504 N N . LEU A 1 200 ? 9.085 8.986 -1.238 1.00 88.25 200 LEU A N 1
ATOM 1505 C CA . LEU A 1 200 ? 8.260 7.996 -0.546 1.00 88.25 200 LEU A CA 1
ATOM 1506 C C . LEU A 1 200 ? 8.005 8.368 0.922 1.00 88.25 200 LEU A C 1
ATOM 1508 O O . LEU A 1 200 ? 6.882 8.205 1.388 1.00 88.25 200 LEU A O 1
ATOM 1512 N N . ILE A 1 201 ? 8.996 8.919 1.633 1.00 89.62 201 ILE A N 1
ATOM 1513 C CA . ILE A 1 201 ? 8.818 9.434 3.003 1.00 89.62 201 ILE A CA 1
ATOM 1514 C C . ILE A 1 201 ? 7.791 10.578 3.036 1.00 89.62 201 ILE A C 1
ATOM 1516 O O . ILE A 1 201 ? 6.939 10.610 3.921 1.00 89.62 201 ILE A O 1
ATOM 1520 N N . ARG A 1 202 ? 7.815 11.493 2.058 1.00 87.50 202 ARG A N 1
ATOM 1521 C CA . ARG A 1 202 ? 6.818 12.577 1.962 1.00 87.50 202 ARG A CA 1
ATOM 1522 C C . ARG A 1 202 ? 5.413 12.049 1.677 1.00 87.50 202 ARG A C 1
ATOM 1524 O O . ARG A 1 202 ? 4.463 12.472 2.327 1.00 87.50 202 ARG A O 1
ATOM 1531 N N . LEU A 1 203 ? 5.279 11.099 0.749 1.00 88.00 203 LEU A N 1
ATOM 1532 C CA . LEU A 1 203 ? 3.998 10.438 0.472 1.00 88.00 203 LEU A CA 1
ATOM 1533 C C . LEU A 1 203 ? 3.490 9.672 1.703 1.00 88.00 203 LEU A C 1
ATOM 1535 O O . LEU A 1 203 ? 2.289 9.653 1.968 1.00 88.00 203 LEU A O 1
ATOM 1539 N N . LEU A 1 204 ? 4.396 9.058 2.473 1.00 92.56 204 LEU A N 1
ATOM 1540 C CA . LEU A 1 204 ? 4.065 8.375 3.723 1.00 92.56 204 LEU A CA 1
ATOM 1541 C C . LEU A 1 204 ? 3.545 9.367 4.764 1.00 92.56 204 LEU A C 1
ATOM 1543 O O . LEU A 1 204 ? 2.562 9.073 5.442 1.00 92.56 204 LEU A O 1
ATOM 1547 N N . ASP A 1 205 ? 4.161 10.544 4.868 1.00 92.75 205 ASP A N 1
ATOM 1548 C CA . ASP A 1 205 ? 3.699 11.599 5.766 1.00 92.75 205 ASP A CA 1
ATOM 1549 C C . ASP A 1 205 ? 2.306 12.108 5.387 1.00 92.75 205 ASP A C 1
ATOM 1551 O O . ASP A 1 205 ? 1.433 12.251 6.246 1.00 92.75 205 ASP A O 1
ATOM 1555 N N . GLU A 1 206 ? 2.043 12.275 4.091 1.00 89.81 206 GLU A N 1
ATOM 1556 C CA . GLU A 1 206 ? 0.709 12.599 3.583 1.00 89.81 206 GLU A CA 1
ATOM 1557 C C . GLU A 1 206 ? -0.316 11.507 3.945 1.00 89.81 206 GLU A C 1
ATOM 1559 O O . GLU A 1 206 ? -1.414 11.803 4.418 1.00 89.81 206 GLU A O 1
ATOM 1564 N N . ALA A 1 207 ? 0.038 10.228 3.783 1.00 91.88 207 ALA A N 1
ATOM 1565 C CA . ALA A 1 207 ? -0.838 9.118 4.154 1.00 91.88 207 ALA A CA 1
ATOM 1566 C C . ALA A 1 207 ? -1.109 9.069 5.669 1.00 91.88 207 ALA A C 1
ATOM 1568 O O . ALA A 1 207 ? -2.240 8.807 6.082 1.00 91.88 207 ALA A O 1
ATOM 1569 N N . CYS A 1 208 ? -0.098 9.360 6.494 1.00 92.62 208 CYS A N 1
ATOM 1570 C CA . CYS A 1 208 ? -0.224 9.415 7.949 1.00 92.62 208 CYS A CA 1
ATOM 1571 C C . CYS A 1 208 ? -1.102 10.587 8.404 1.00 92.62 208 CYS A C 1
ATOM 1573 O O . CYS A 1 208 ? -1.996 10.402 9.226 1.00 92.62 208 CYS A O 1
ATOM 1575 N N . THR A 1 209 ? -0.886 11.783 7.853 1.00 91.81 209 THR A N 1
ATOM 1576 C CA . THR A 1 209 ? -1.670 12.987 8.184 1.00 91.81 209 THR A CA 1
ATOM 1577 C C . THR A 1 209 ? -3.124 12.879 7.730 1.00 91.81 209 THR A C 1
ATOM 1579 O O . THR A 1 209 ? -4.014 13.367 8.421 1.00 91.81 209 THR A O 1
ATOM 1582 N N . ARG A 1 210 ? -3.387 12.179 6.619 1.00 91.75 210 ARG A N 1
ATOM 1583 C CA . ARG A 1 210 ? -4.742 11.864 6.140 1.00 91.75 210 ARG A CA 1
ATOM 1584 C C . ARG A 1 210 ? -5.372 10.630 6.792 1.00 91.75 210 ARG A C 1
ATOM 1586 O O . ARG A 1 210 ? -6.464 10.249 6.385 1.00 91.75 210 ARG A O 1
ATOM 1593 N N . LEU A 1 211 ? -4.708 9.981 7.754 1.00 92.81 211 LEU A N 1
ATOM 1594 C CA . LEU A 1 211 ? -5.200 8.761 8.411 1.00 92.81 211 LEU A CA 1
ATOM 1595 C C . LEU A 1 211 ? -5.633 7.687 7.393 1.00 92.81 211 LEU A C 1
ATOM 1597 O O . LEU A 1 211 ? -6.734 7.143 7.452 1.00 92.81 211 LEU A O 1
ATOM 1601 N N . ASN A 1 212 ? -4.785 7.426 6.396 1.00 93.31 212 ASN A N 1
ATOM 1602 C CA . ASN A 1 212 ? -5.034 6.426 5.362 1.00 93.31 212 ASN A CA 1
ATOM 1603 C C . ASN A 1 212 ? -4.122 5.210 5.577 1.00 93.31 212 ASN A C 1
ATOM 1605 O O . ASN A 1 212 ? -3.064 5.103 4.955 1.00 93.31 212 ASN A O 1
ATOM 1609 N N . GLY A 1 213 ? -4.555 4.294 6.452 1.00 93.25 213 GLY A N 1
ATOM 1610 C CA . GLY A 1 213 ? -3.805 3.079 6.802 1.00 93.25 213 GLY A CA 1
ATOM 1611 C C . GLY A 1 213 ? -3.435 2.211 5.592 1.00 93.25 213 GLY A C 1
ATOM 1612 O O . GLY A 1 213 ? -2.293 1.781 5.477 1.00 93.25 213 GLY A O 1
ATOM 1613 N N . ALA A 1 214 ? -4.337 2.063 4.613 1.00 92.50 214 ALA A N 1
ATOM 1614 C CA . ALA A 1 214 ? -4.067 1.273 3.406 1.00 92.50 214 ALA A CA 1
ATOM 1615 C C . ALA A 1 214 ? -2.957 1.878 2.535 1.00 92.50 214 ALA A C 1
ATOM 1617 O O . ALA A 1 214 ? -2.105 1.163 2.004 1.00 92.50 214 ALA A O 1
ATOM 1618 N N . ARG A 1 215 ? -2.980 3.206 2.357 1.00 92.00 215 ARG A N 1
ATOM 1619 C CA . ARG A 1 215 ? -1.944 3.918 1.597 1.00 92.00 215 ARG A CA 1
ATOM 1620 C C . ARG A 1 215 ? -0.618 3.882 2.354 1.00 92.00 215 ARG A C 1
ATOM 1622 O O . ARG A 1 215 ? 0.416 3.630 1.744 1.00 92.00 215 ARG A O 1
ATOM 1629 N N . LYS A 1 216 ? -0.664 4.071 3.676 1.00 94.31 216 LYS A N 1
ATOM 1630 C CA . LYS A 1 216 ? 0.488 3.975 4.579 1.00 94.31 216 LYS A CA 1
ATOM 1631 C C . LYS A 1 216 ? 1.164 2.604 4.490 1.00 94.31 216 LYS A C 1
ATOM 1633 O O . LYS A 1 216 ? 2.369 2.555 4.287 1.00 94.31 216 LYS A O 1
ATOM 1638 N N . GLU A 1 217 ? 0.397 1.519 4.574 1.00 93.56 217 GLU A N 1
ATOM 1639 C CA . GLU A 1 217 ? 0.889 0.137 4.496 1.00 93.56 217 GLU A CA 1
ATOM 1640 C C . GLU A 1 217 ? 1.650 -0.115 3.188 1.00 93.56 217 GLU A C 1
ATOM 1642 O O . GLU A 1 217 ? 2.822 -0.480 3.210 1.00 93.56 217 GLU A O 1
ATOM 1647 N N . ARG A 1 218 ? 1.051 0.237 2.044 1.00 92.19 218 ARG A N 1
ATOM 1648 C CA . ARG A 1 218 ? 1.713 0.106 0.734 1.00 92.19 218 ARG A CA 1
ATOM 1649 C C . ARG A 1 218 ? 2.989 0.940 0.618 1.00 92.19 218 ARG A C 1
ATOM 1651 O O . ARG A 1 218 ? 3.967 0.496 0.024 1.00 92.19 218 ARG A O 1
ATOM 1658 N N . LEU A 1 219 ? 2.987 2.167 1.140 1.00 92.31 219 LEU A N 1
ATOM 1659 C CA . LEU A 1 219 ? 4.166 3.038 1.109 1.00 92.31 219 LEU A CA 1
ATOM 1660 C C . LEU A 1 219 ? 5.292 2.508 1.997 1.00 92.31 219 LEU A C 1
ATOM 1662 O O . LEU A 1 219 ? 6.456 2.608 1.609 1.00 92.31 219 LEU A O 1
ATOM 1666 N N . LEU A 1 220 ? 4.956 1.918 3.146 1.00 92.75 220 LEU A N 1
ATOM 1667 C CA . LEU A 1 220 ? 5.926 1.233 3.993 1.00 92.75 220 LEU A CA 1
ATOM 1668 C C . LEU A 1 220 ? 6.526 0.022 3.276 1.00 92.75 220 LEU A C 1
ATOM 1670 O O . LEU A 1 220 ? 7.742 -0.115 3.320 1.00 92.75 220 LEU A O 1
ATOM 1674 N N . ASP A 1 221 ? 5.744 -0.773 2.543 1.00 90.69 221 ASP A N 1
ATOM 1675 C CA . ASP A 1 221 ? 6.269 -1.900 1.750 1.00 90.69 221 ASP A CA 1
ATOM 1676 C C . ASP A 1 221 ? 7.261 -1.442 0.662 1.00 90.69 221 ASP A C 1
ATOM 1678 O O . ASP A 1 221 ? 8.326 -2.044 0.457 1.00 90.69 221 ASP A O 1
ATOM 1682 N N . PHE A 1 222 ? 6.953 -0.338 -0.030 1.00 89.56 222 PHE A N 1
ATOM 1683 C CA . PHE A 1 222 ? 7.870 0.250 -1.012 1.00 89.56 222 PHE A CA 1
ATOM 1684 C C . PHE A 1 222 ? 9.148 0.781 -0.354 1.00 89.56 222 PHE A C 1
ATOM 1686 O O . PHE A 1 222 ? 10.250 0.522 -0.845 1.00 89.56 222 PHE A O 1
ATOM 1693 N N . LEU A 1 223 ? 9.020 1.493 0.769 1.00 88.31 223 LEU A N 1
ATOM 1694 C CA . LEU A 1 223 ? 10.163 1.980 1.540 1.00 88.31 223 LEU A CA 1
ATOM 1695 C C . LEU A 1 223 ? 11.021 0.831 2.060 1.00 88.31 223 LEU A C 1
ATOM 1697 O O . LEU A 1 223 ? 12.241 0.910 1.976 1.00 88.31 223 LEU A O 1
ATOM 1701 N N . ASP A 1 224 ? 10.410 -0.244 2.543 1.00 87.31 224 ASP A N 1
ATOM 1702 C CA . ASP A 1 224 ? 11.103 -1.427 3.042 1.00 87.31 224 ASP A CA 1
ATOM 1703 C C . ASP A 1 224 ? 11.987 -2.064 1.960 1.00 87.31 224 ASP A C 1
ATOM 1705 O O . ASP A 1 224 ? 13.156 -2.407 2.177 1.00 87.31 224 ASP A O 1
ATOM 1709 N N . THR A 1 225 ? 11.439 -2.145 0.746 1.00 83.06 225 THR A N 1
ATOM 1710 C CA . THR A 1 225 ? 12.151 -2.628 -0.438 1.00 83.06 225 THR A CA 1
ATOM 1711 C C . THR A 1 225 ? 13.328 -1.713 -0.789 1.00 83.06 225 THR A C 1
ATOM 1713 O O . THR A 1 225 ? 14.443 -2.198 -0.972 1.00 83.06 225 THR A O 1
ATOM 1716 N N . TYR A 1 226 ? 13.124 -0.391 -0.826 1.00 78.94 226 TYR A N 1
ATOM 1717 C CA . TYR A 1 226 ? 14.189 0.572 -1.139 1.00 78.94 226 TYR A CA 1
ATOM 1718 C C . TYR A 1 226 ? 15.285 0.625 -0.070 1.00 78.94 226 TYR A C 1
ATOM 1720 O O . TYR A 1 226 ? 16.473 0.628 -0.391 1.00 78.94 226 TYR A O 1
ATOM 1728 N N . LEU A 1 227 ? 14.910 0.643 1.209 1.00 75.00 227 LEU A N 1
ATOM 1729 C CA . LEU A 1 227 ? 15.861 0.659 2.317 1.00 75.00 227 LEU A CA 1
ATOM 1730 C C . LEU A 1 227 ? 16.688 -0.630 2.356 1.00 75.00 227 LEU A C 1
ATOM 1732 O O . LEU A 1 227 ? 17.849 -0.590 2.746 1.00 75.00 227 LEU A O 1
ATOM 1736 N N . SER A 1 228 ? 16.158 -1.763 1.897 1.00 73.69 228 SER A N 1
ATOM 1737 C CA . SER A 1 228 ? 16.953 -2.994 1.798 1.00 73.69 228 SER A CA 1
ATOM 1738 C C . SER A 1 228 ? 18.193 -2.834 0.908 1.00 73.69 228 SER A C 1
ATOM 1740 O O . SER A 1 228 ? 19.238 -3.382 1.237 1.00 73.69 228 SER A O 1
ATOM 1742 N N . GLU A 1 229 ? 18.099 -2.059 -0.174 1.00 68.88 229 GLU A N 1
ATOM 1743 C CA . GLU A 1 229 ? 19.196 -1.850 -1.134 1.00 68.88 229 GLU A CA 1
ATOM 1744 C C . GLU A 1 229 ? 20.159 -0.734 -0.700 1.00 68.88 229 GLU A C 1
ATOM 1746 O O . GLU A 1 229 ? 21.366 -0.797 -0.947 1.00 68.88 229 GLU A O 1
ATOM 1751 N N . VAL A 1 230 ? 19.631 0.294 -0.029 1.00 64.38 230 VAL A N 1
ATOM 1752 C CA . VAL A 1 230 ? 20.411 1.460 0.419 1.00 64.38 230 VAL A CA 1
ATOM 1753 C C . VAL A 1 230 ? 21.116 1.197 1.755 1.00 64.38 230 VAL A C 1
ATOM 1755 O O . VAL A 1 230 ? 22.208 1.711 1.983 1.00 64.38 230 VAL A O 1
ATOM 1758 N N . LEU A 1 231 ? 20.519 0.394 2.644 1.00 61.09 231 LEU A N 1
ATOM 1759 C CA . LEU A 1 231 ? 21.021 0.156 4.005 1.00 61.09 231 LEU A CA 1
ATOM 1760 C C . LEU A 1 231 ? 21.866 -1.122 4.151 1.00 61.09 231 LEU A C 1
ATOM 1762 O O . LEU A 1 231 ? 22.214 -1.503 5.277 1.00 61.09 231 LEU A O 1
ATOM 1766 N N . ASP A 1 232 ? 22.175 -1.817 3.056 1.00 65.19 232 ASP A N 1
ATOM 1767 C CA . ASP A 1 232 ? 23.082 -2.965 3.088 1.00 65.19 232 ASP A CA 1
ATOM 1768 C C . ASP A 1 232 ? 24.524 -2.482 3.367 1.00 65.19 232 ASP A C 1
ATOM 1770 O O . ASP A 1 232 ? 25.044 -1.673 2.598 1.00 65.19 232 ASP A O 1
ATOM 1774 N N . PRO A 1 233 ? 25.194 -2.932 4.449 1.00 54.56 233 PRO A N 1
ATOM 1775 C CA . PRO A 1 233 ? 26.578 -2.552 4.749 1.00 54.56 233 PRO A CA 1
ATOM 1776 C C . PRO A 1 233 ? 27.583 -2.909 3.644 1.00 54.56 233 PRO A C 1
ATOM 1778 O O . PRO A 1 233 ? 28.670 -2.339 3.615 1.00 54.56 233 PRO A O 1
ATOM 1781 N N . GLY A 1 234 ? 27.244 -3.852 2.756 1.00 56.00 234 GLY A N 1
ATOM 1782 C CA . GLY A 1 234 ? 28.043 -4.189 1.572 1.00 56.00 234 GLY A CA 1
ATOM 1783 C C . GLY A 1 234 ? 27.797 -3.279 0.362 1.00 56.00 234 GLY A C 1
ATOM 1784 O O . GLY A 1 234 ? 28.479 -3.411 -0.653 1.00 56.00 234 GLY A O 1
ATOM 1785 N N . SER A 1 235 ? 26.828 -2.368 0.449 1.00 59.38 235 SER A N 1
ATOM 1786 C CA . SER A 1 235 ? 26.461 -1.460 -0.632 1.00 59.38 235 SER A CA 1
ATOM 1787 C C . SER A 1 235 ? 27.447 -0.302 -0.745 1.00 59.38 235 SER A C 1
ATOM 1789 O O . SER A 1 235 ? 27.800 0.339 0.246 1.00 59.38 235 SER A O 1
ATOM 1791 N N . SER A 1 236 ? 27.808 0.062 -1.979 1.00 55.31 236 SER A N 1
ATOM 1792 C CA . SER A 1 236 ? 28.531 1.308 -2.278 1.00 55.31 236 SER A CA 1
ATOM 1793 C C . SER A 1 236 ? 27.760 2.571 -1.867 1.00 55.31 236 SER A C 1
ATOM 1795 O O . SER A 1 236 ? 28.296 3.671 -1.948 1.00 55.31 236 SER A O 1
ATOM 1797 N N . PHE A 1 237 ? 26.493 2.430 -1.462 1.00 54.97 237 PHE A N 1
ATOM 1798 C CA . PHE A 1 237 ? 25.610 3.516 -1.032 1.00 54.97 237 PHE A CA 1
ATOM 1799 C C . PHE A 1 237 ? 25.604 3.730 0.489 1.00 54.97 237 PHE A C 1
ATOM 1801 O O . PHE A 1 237 ? 24.958 4.659 0.973 1.00 54.97 237 PHE A O 1
ATOM 1808 N N . TYR A 1 238 ? 26.351 2.921 1.247 1.00 57.69 238 TYR A N 1
ATOM 1809 C CA . TYR A 1 238 ? 26.513 3.054 2.694 1.00 57.69 238 TYR A CA 1
ATOM 1810 C C . TYR A 1 238 ? 27.509 4.181 3.045 1.00 57.69 238 TYR A C 1
ATOM 1812 O O . TYR A 1 238 ? 28.551 3.955 3.655 1.00 57.69 238 TYR A O 1
ATOM 1820 N N . GLU A 1 239 ? 27.218 5.421 2.643 1.00 59.12 239 GLU A N 1
ATOM 1821 C CA . GLU A 1 239 ? 28.028 6.595 3.005 1.00 59.12 239 GLU A CA 1
ATOM 1822 C C . GLU A 1 239 ? 27.257 7.561 3.914 1.00 59.12 239 GLU A C 1
ATOM 1824 O O . GLU A 1 239 ? 26.071 7.828 3.710 1.00 59.12 239 GLU A O 1
ATOM 1829 N N . ASP A 1 240 ? 27.960 8.159 4.882 1.00 63.09 240 ASP A N 1
ATOM 1830 C CA . ASP A 1 240 ? 27.430 9.118 5.869 1.00 63.09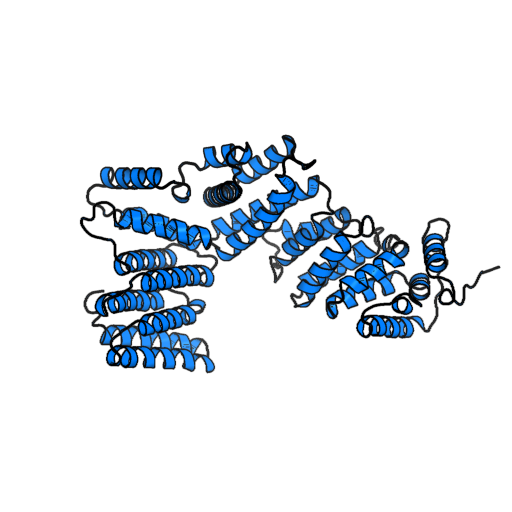 240 ASP A CA 1
ATOM 1831 C C . ASP A 1 240 ? 26.620 10.274 5.245 1.00 63.09 240 ASP A C 1
ATOM 1833 O O . ASP A 1 240 ? 25.650 10.748 5.841 1.00 63.09 240 ASP A O 1
ATOM 1837 N N . LYS A 1 241 ? 26.961 10.698 4.021 1.00 65.25 241 LYS A N 1
ATOM 1838 C CA . LYS A 1 241 ? 26.266 11.783 3.309 1.00 65.25 241 LYS A CA 1
ATOM 1839 C C . LYS A 1 241 ? 24.831 11.429 2.898 1.00 65.25 241 LYS A C 1
ATOM 1841 O O . LYS A 1 241 ? 23.983 12.314 2.849 1.00 65.25 241 LYS A O 1
ATOM 1846 N N . TYR A 1 242 ? 24.543 10.154 2.625 1.00 66.81 242 TYR A N 1
ATOM 1847 C CA . TYR A 1 242 ? 23.208 9.712 2.208 1.00 66.81 242 TYR A CA 1
ATOM 1848 C C . TYR A 1 242 ? 22.248 9.613 3.403 1.00 66.81 242 TYR A C 1
ATOM 1850 O O . TYR A 1 242 ? 21.057 9.899 3.277 1.00 66.81 242 TYR A O 1
ATOM 1858 N N . TRP A 1 243 ? 22.781 9.308 4.588 1.00 71.25 243 TRP A N 1
ATOM 1859 C CA . TRP A 1 243 ? 22.020 9.263 5.836 1.00 71.25 243 TRP A CA 1
ATOM 1860 C C . TRP A 1 243 ? 21.501 10.633 6.266 1.00 71.25 243 TRP A C 1
ATOM 1862 O O . TRP A 1 243 ? 20.333 10.745 6.630 1.00 71.25 243 TRP A O 1
ATOM 1872 N N . ALA A 1 244 ? 22.320 11.682 6.144 1.00 76.44 244 ALA A N 1
ATOM 1873 C CA . ALA A 1 244 ? 21.928 13.046 6.508 1.00 76.44 244 ALA A CA 1
ATOM 1874 C C . ALA A 1 244 ? 20.665 13.519 5.764 1.00 76.44 244 ALA A C 1
ATOM 1876 O O . ALA A 1 244 ? 19.823 14.225 6.318 1.00 76.44 244 ALA A O 1
ATOM 1877 N N . VAL A 1 245 ? 20.509 13.088 4.513 1.00 77.31 245 VAL A N 1
ATOM 1878 C CA . VAL A 1 245 ? 19.394 13.472 3.646 1.00 77.31 245 VAL A CA 1
ATOM 1879 C C . VAL A 1 245 ? 18.090 12.757 4.034 1.00 77.31 245 VAL A C 1
ATOM 1881 O O . VAL A 1 245 ? 17.023 13.377 4.036 1.00 77.31 245 VAL A O 1
ATOM 1884 N N . LEU A 1 246 ? 18.166 11.477 4.417 1.00 78.88 246 LEU A N 1
ATOM 1885 C CA . LEU A 1 246 ? 17.022 10.742 4.975 1.00 78.88 246 LEU A CA 1
ATOM 1886 C C . LEU A 1 246 ? 16.655 11.240 6.376 1.00 78.88 246 LEU A C 1
ATOM 1888 O O . LEU A 1 246 ? 15.475 11.332 6.701 1.00 78.88 246 LEU A O 1
ATOM 1892 N N . GLU A 1 247 ? 17.649 11.597 7.189 1.00 82.62 247 GLU A N 1
ATOM 1893 C CA . GLU A 1 247 ? 17.435 12.192 8.508 1.00 82.62 247 GLU A CA 1
ATOM 1894 C C . GLU A 1 247 ? 16.709 13.535 8.405 1.00 82.62 247 GLU A C 1
ATOM 1896 O O . GLU A 1 247 ? 15.784 13.782 9.174 1.00 82.62 247 GLU A O 1
ATOM 1901 N N . GLU A 1 248 ? 17.090 14.393 7.456 1.00 83.38 248 GLU A N 1
ATOM 1902 C CA . GLU A 1 248 ? 16.401 15.662 7.199 1.00 83.38 248 GLU A CA 1
ATOM 1903 C C . GLU A 1 248 ? 14.955 15.437 6.738 1.00 83.38 248 GLU A C 1
ATOM 1905 O O . GLU A 1 248 ? 14.020 16.028 7.284 1.00 83.38 248 GLU A O 1
ATOM 1910 N N . ALA A 1 249 ? 14.750 14.518 5.787 1.00 83.69 249 ALA A N 1
ATOM 1911 C CA . ALA A 1 249 ? 13.413 14.156 5.330 1.00 83.69 249 ALA A CA 1
ATOM 1912 C C . ALA A 1 249 ? 12.547 13.652 6.494 1.00 83.69 249 ALA A C 1
ATOM 1914 O O . ALA A 1 249 ? 11.448 14.159 6.700 1.00 83.69 249 ALA A O 1
ATOM 1915 N N . ALA A 1 250 ? 13.060 12.739 7.320 1.00 84.12 250 ALA A N 1
ATOM 1916 C CA . ALA A 1 250 ? 12.326 12.231 8.472 1.00 84.12 250 ALA A CA 1
ATOM 1917 C C . ALA A 1 250 ? 12.073 13.316 9.534 1.00 84.12 250 ALA A C 1
ATOM 1919 O O . ALA A 1 250 ? 10.986 13.357 10.105 1.00 84.12 250 ALA A O 1
ATOM 1920 N N . ARG A 1 251 ? 13.030 14.223 9.788 1.00 82.69 251 ARG A N 1
ATOM 1921 C CA . ARG A 1 251 ? 12.873 15.329 10.754 1.00 82.69 251 ARG A CA 1
ATOM 1922 C C . ARG A 1 251 ? 11.755 16.299 10.370 1.00 82.69 251 ARG A C 1
ATOM 1924 O O . ARG A 1 251 ? 11.096 16.818 11.266 1.00 82.69 251 ARG A O 1
ATOM 1931 N N . SER A 1 252 ? 11.527 16.506 9.074 1.00 85.31 252 SER A N 1
ATOM 1932 C CA . SER A 1 252 ? 10.454 17.375 8.568 1.00 85.31 252 SER A CA 1
ATOM 1933 C C . SER A 1 252 ? 9.055 16.739 8.580 1.00 85.31 252 SER A C 1
ATOM 1935 O O . SER A 1 252 ? 8.073 17.450 8.386 1.00 85.31 252 SER A O 1
ATOM 1937 N N . CYS A 1 253 ? 8.942 15.434 8.848 1.00 89.88 253 CYS A N 1
ATOM 1938 C CA . CYS A 1 253 ? 7.665 14.717 8.847 1.00 89.88 253 CYS A CA 1
ATOM 1939 C C . CYS A 1 253 ? 6.908 14.815 10.182 1.00 89.88 253 CYS A C 1
ATOM 1941 O O . CYS A 1 253 ? 7.478 15.037 11.264 1.00 89.88 253 CYS A O 1
ATOM 1943 N N . SER A 1 254 ? 5.602 14.543 10.125 1.00 90.50 254 SER A N 1
ATOM 1944 C CA . SER A 1 254 ? 4.750 14.393 11.304 1.00 90.50 254 SER A CA 1
ATOM 1945 C C . SER A 1 254 ? 5.286 13.332 12.275 1.00 90.50 254 SER A C 1
ATOM 1947 O O . SER A 1 254 ? 6.026 12.413 11.911 1.00 90.50 254 SER A O 1
ATOM 1949 N N . VAL A 1 255 ? 4.898 13.443 13.550 1.00 89.06 255 VAL A N 1
ATOM 1950 C CA . VAL A 1 255 ? 5.272 12.460 14.585 1.00 89.06 255 VAL A CA 1
ATOM 1951 C C . VAL A 1 255 ? 4.776 11.056 14.216 1.00 89.06 255 VAL A C 1
ATOM 1953 O O . VAL A 1 255 ? 5.490 10.086 14.444 1.00 89.06 255 VAL A O 1
ATOM 1956 N N . VAL A 1 256 ? 3.598 10.953 13.590 1.00 89.12 256 VAL A N 1
ATOM 1957 C CA . VAL A 1 256 ? 2.994 9.679 13.165 1.00 89.12 256 VAL A CA 1
ATOM 1958 C C . VAL A 1 256 ? 3.831 9.007 12.075 1.00 89.12 256 VAL A C 1
ATOM 1960 O O . VAL A 1 256 ? 4.130 7.819 12.170 1.00 89.12 256 VAL A O 1
ATOM 1963 N N . CYS A 1 257 ? 4.268 9.769 11.068 1.00 92.19 257 CYS A N 1
ATOM 1964 C CA . CYS A 1 257 ? 5.144 9.255 10.016 1.00 92.19 257 CYS A CA 1
ATOM 1965 C C . CYS A 1 257 ? 6.502 8.824 10.577 1.00 92.19 257 CYS A C 1
ATOM 1967 O O . CYS A 1 257 ? 6.976 7.724 10.300 1.00 92.19 257 CYS A O 1
ATOM 1969 N N . ARG A 1 258 ? 7.102 9.645 11.446 1.00 92.00 258 ARG A N 1
ATOM 1970 C CA . ARG A 1 258 ? 8.354 9.290 12.124 1.00 92.00 258 ARG A CA 1
ATOM 1971 C C . ARG A 1 258 ? 8.219 8.020 12.972 1.00 92.00 258 ARG A C 1
ATOM 1973 O O . ARG A 1 258 ? 9.126 7.193 12.951 1.00 92.00 258 ARG A O 1
ATOM 1980 N N . ALA A 1 259 ? 7.093 7.823 13.660 1.00 90.31 259 ALA A N 1
ATOM 1981 C CA . ALA A 1 259 ? 6.823 6.590 14.396 1.00 90.31 259 ALA A CA 1
ATOM 1982 C C . ALA A 1 259 ? 6.741 5.368 13.465 1.00 90.31 259 ALA A C 1
ATOM 1984 O O . ALA A 1 259 ? 7.393 4.359 13.734 1.00 90.31 259 ALA A O 1
ATOM 1985 N N . ALA A 1 260 ? 6.038 5.485 12.335 1.00 91.75 260 ALA A N 1
ATOM 1986 C CA . ALA A 1 260 ? 5.967 4.429 11.325 1.00 91.75 260 ALA A CA 1
ATOM 1987 C C . ALA A 1 260 ? 7.356 4.078 10.753 1.00 91.75 260 ALA A C 1
ATOM 1989 O O . ALA A 1 260 ? 7.713 2.905 10.641 1.00 91.75 260 ALA A O 1
ATOM 1990 N N . LEU A 1 261 ? 8.191 5.087 10.473 1.00 91.19 261 LEU A N 1
ATOM 1991 C CA . LEU A 1 261 ? 9.581 4.885 10.047 1.00 91.19 261 LEU A CA 1
ATOM 1992 C C . LEU A 1 261 ? 10.423 4.195 11.131 1.00 91.19 261 LEU A C 1
ATOM 1994 O O . LEU A 1 261 ? 11.198 3.290 10.826 1.00 91.19 261 LEU A O 1
ATOM 1998 N N . CYS A 1 262 ? 10.268 4.580 12.400 1.00 90.25 262 CYS A N 1
ATOM 1999 C CA . CYS A 1 262 ? 10.935 3.909 13.517 1.00 90.25 262 CYS A CA 1
ATOM 2000 C C . CYS A 1 262 ? 10.550 2.428 13.612 1.00 90.25 262 CYS A C 1
ATOM 2002 O O . CYS A 1 262 ? 11.430 1.587 13.801 1.00 90.25 262 CYS A O 1
ATOM 2004 N N . GLN A 1 263 ? 9.264 2.098 13.471 1.00 88.88 263 GLN A N 1
ATOM 2005 C CA . GLN A 1 263 ? 8.796 0.712 13.480 1.00 88.88 263 GLN A CA 1
ATOM 2006 C C . GLN A 1 263 ? 9.344 -0.088 12.294 1.00 88.88 263 GLN A C 1
ATOM 2008 O O . GLN A 1 263 ? 9.835 -1.199 12.492 1.00 88.88 263 GLN A O 1
ATOM 2013 N N . LEU A 1 264 ? 9.361 0.494 11.092 1.00 89.94 264 LEU A N 1
ATOM 2014 C CA . LEU A 1 264 ? 9.964 -0.126 9.912 1.00 89.94 264 LEU A CA 1
ATOM 2015 C C . LEU A 1 264 ? 11.447 -0.467 10.145 1.00 89.94 264 LEU A C 1
ATOM 2017 O O . LEU A 1 264 ? 11.895 -1.586 9.888 1.00 89.94 264 LEU A O 1
ATOM 2021 N N . LEU A 1 265 ? 12.211 0.475 10.704 1.00 87.81 265 LEU A N 1
ATOM 2022 C CA . LEU A 1 265 ? 13.627 0.270 11.019 1.00 87.81 265 LEU A CA 1
ATOM 2023 C C . LEU A 1 265 ? 13.843 -0.795 12.110 1.00 87.81 265 LEU A C 1
ATOM 2025 O O . LEU A 1 265 ? 14.788 -1.579 11.999 1.00 87.81 265 LEU A O 1
ATOM 2029 N N . ARG A 1 266 ? 12.967 -0.873 13.124 1.00 88.00 266 ARG A N 1
ATOM 2030 C CA . ARG A 1 266 ? 12.971 -1.956 14.132 1.00 88.00 266 ARG A CA 1
ATOM 2031 C C . ARG A 1 266 ? 12.693 -3.318 13.508 1.00 88.00 266 ARG A C 1
ATOM 2033 O O . ARG A 1 266 ? 13.446 -4.258 13.735 1.00 88.00 266 ARG A O 1
ATOM 2040 N N . LYS A 1 267 ? 11.672 -3.422 12.649 1.00 86.75 267 LYS A N 1
ATOM 2041 C CA . LYS A 1 267 ? 11.339 -4.657 11.910 1.00 86.75 267 LYS A CA 1
ATOM 2042 C C . LYS A 1 267 ? 12.546 -5.179 11.121 1.00 86.75 267 LYS A C 1
ATOM 2044 O O . LYS A 1 267 ? 12.763 -6.385 11.022 1.00 86.75 267 LYS A O 1
ATOM 2049 N N . ARG A 1 268 ? 13.391 -4.266 10.632 1.00 83.06 268 ARG A N 1
ATOM 2050 C CA . ARG A 1 268 ? 14.646 -4.561 9.924 1.00 83.06 268 ARG A CA 1
ATOM 2051 C C . ARG A 1 268 ? 15.888 -4.697 10.810 1.00 83.06 268 ARG A C 1
ATOM 2053 O O . ARG A 1 268 ? 16.984 -4.838 10.267 1.00 83.06 268 ARG A O 1
ATOM 2060 N N . LYS A 1 269 ? 15.745 -4.687 12.138 1.00 86.06 269 LYS A N 1
ATOM 2061 C CA . LYS A 1 269 ? 16.846 -4.780 13.113 1.00 86.06 269 LYS A CA 1
ATOM 2062 C C . LYS A 1 269 ? 17.915 -3.692 12.915 1.00 86.06 269 LYS A C 1
ATOM 2064 O O . LYS A 1 269 ? 19.121 -3.957 12.941 1.00 86.06 269 LYS A O 1
ATOM 2069 N N . ARG A 1 270 ? 17.484 -2.462 12.604 1.00 82.06 270 ARG A N 1
ATOM 2070 C CA . ARG A 1 270 ? 18.351 -1.305 12.296 1.00 82.06 270 ARG A CA 1
ATOM 2071 C C . ARG A 1 270 ? 18.426 -0.280 13.427 1.00 82.06 270 ARG A C 1
ATOM 2073 O O . ARG A 1 270 ? 18.813 0.866 13.194 1.00 82.06 270 ARG A O 1
ATOM 2080 N N . GLU A 1 271 ? 18.146 -0.681 14.661 1.00 85.31 271 GLU A N 1
ATOM 2081 C CA . GLU A 1 271 ? 18.126 0.192 15.841 1.00 85.31 271 GLU A CA 1
ATOM 2082 C C . GLU A 1 271 ? 19.494 0.823 16.154 1.00 85.31 271 GLU A C 1
ATOM 2084 O O . GLU A 1 271 ? 19.591 1.886 16.765 1.00 85.31 271 GLU A O 1
ATOM 2089 N N . ASN A 1 272 ? 20.581 0.204 15.692 1.00 81.06 272 ASN A N 1
ATOM 2090 C CA . ASN A 1 272 ? 21.934 0.715 15.911 1.00 81.06 272 ASN A CA 1
ATOM 2091 C C . ASN A 1 272 ? 22.346 1.836 14.938 1.00 81.06 272 ASN A C 1
ATOM 2093 O O . ASN A 1 272 ? 23.379 2.476 15.159 1.00 81.06 272 ASN A O 1
ATOM 2097 N N . THR A 1 273 ? 21.557 2.096 13.890 1.00 78.56 273 THR A N 1
ATOM 2098 C CA . THR A 1 273 ? 21.865 3.101 12.855 1.00 78.56 273 THR A CA 1
ATOM 2099 C C . THR A 1 273 ? 21.700 4.541 13.358 1.00 78.56 273 THR A C 1
ATOM 2101 O O . THR A 1 273 ? 20.930 4.809 14.284 1.00 78.56 273 THR A O 1
ATOM 2104 N N . ARG A 1 274 ? 22.418 5.493 12.736 1.00 79.38 274 ARG A N 1
ATOM 2105 C CA . ARG A 1 274 ? 22.278 6.934 13.035 1.00 79.38 274 ARG A CA 1
ATOM 2106 C C . ARG A 1 274 ? 20.864 7.436 12.738 1.00 79.38 274 ARG A C 1
ATOM 2108 O O . ARG A 1 274 ? 20.265 8.059 13.609 1.00 79.38 274 ARG A O 1
ATOM 2115 N N . LEU A 1 275 ? 20.302 7.035 11.594 1.00 80.38 275 LEU A N 1
ATOM 2116 C CA . LEU A 1 275 ? 18.935 7.371 11.198 1.00 80.38 275 LEU A CA 1
ATOM 2117 C C . LEU A 1 275 ? 17.912 6.943 12.251 1.00 80.38 275 LEU A C 1
ATOM 2119 O O . LEU A 1 275 ? 17.117 7.770 12.691 1.00 80.38 275 LEU A O 1
ATOM 2123 N N . TYR A 1 276 ? 17.958 5.686 12.710 1.00 86.00 276 TYR A N 1
ATOM 2124 C CA . TYR A 1 276 ? 17.039 5.234 13.755 1.00 86.00 276 TYR A CA 1
ATOM 2125 C C . TYR A 1 276 ? 17.190 6.067 15.027 1.00 86.00 276 TYR A C 1
ATOM 2127 O O . TYR A 1 276 ? 16.192 6.537 15.560 1.00 86.00 276 TYR A O 1
ATOM 2135 N N . LYS A 1 277 ? 18.421 6.296 15.499 1.00 87.00 277 LYS A N 1
ATOM 2136 C CA . LYS A 1 277 ? 18.673 7.079 16.720 1.00 87.00 277 LYS A CA 1
ATOM 2137 C C . LYS A 1 277 ? 18.167 8.517 16.600 1.00 87.00 277 LYS A C 1
ATOM 2139 O O . LYS A 1 277 ? 17.599 9.031 17.560 1.00 87.00 277 LYS A O 1
ATOM 2144 N N . ALA A 1 278 ? 18.334 9.144 15.436 1.00 83.94 278 ALA A N 1
ATOM 2145 C CA . ALA A 1 278 ? 17.857 10.496 15.167 1.00 83.94 278 ALA A CA 1
ATOM 2146 C C . ALA A 1 278 ? 16.322 10.574 15.173 1.00 83.94 278 ALA A C 1
ATOM 2148 O O . ALA A 1 278 ? 15.748 11.429 15.850 1.00 83.94 278 ALA A O 1
ATOM 2149 N N . ILE A 1 279 ? 15.647 9.654 14.472 1.00 87.06 279 ILE A N 1
ATOM 2150 C CA . ILE A 1 279 ? 14.178 9.601 14.441 1.00 87.06 279 ILE A CA 1
ATOM 2151 C C . ILE A 1 279 ? 13.635 9.253 15.834 1.00 87.06 279 ILE A C 1
ATOM 2153 O O . ILE A 1 279 ? 12.715 9.920 16.316 1.00 87.06 279 ILE A O 1
ATOM 2157 N N . TRP A 1 280 ? 14.247 8.274 16.508 1.00 88.06 280 TRP A N 1
ATOM 2158 C CA . TRP A 1 280 ? 13.894 7.839 17.856 1.00 88.06 280 TRP A CA 1
ATOM 2159 C C . TRP A 1 280 ? 13.981 8.985 18.854 1.00 88.06 280 TRP A C 1
ATOM 2161 O O . TRP A 1 280 ? 13.004 9.269 19.532 1.00 88.06 280 TRP A O 1
ATOM 2171 N N . ALA A 1 281 ? 15.104 9.702 18.918 1.00 85.75 281 ALA A N 1
ATOM 2172 C CA . ALA A 1 281 ? 15.263 10.829 19.838 1.00 85.75 281 ALA A CA 1
ATOM 2173 C C . ALA A 1 281 ? 14.175 11.902 19.650 1.00 85.75 281 ALA A C 1
ATOM 2175 O O . ALA A 1 281 ? 13.748 12.530 20.616 1.00 85.75 281 ALA A O 1
ATOM 2176 N N . ALA A 1 282 ? 13.695 12.082 18.418 1.00 83.25 282 ALA A N 1
ATOM 2177 C CA . ALA A 1 282 ? 12.665 13.056 18.089 1.00 83.25 282 ALA A CA 1
ATOM 2178 C C . ALA A 1 282 ? 11.220 12.546 18.296 1.00 83.25 282 ALA A C 1
ATOM 2180 O O . ALA A 1 282 ? 10.287 13.346 18.191 1.00 83.25 282 ALA A O 1
ATOM 2181 N N . THR A 1 283 ? 11.016 11.247 18.554 1.00 85.44 283 THR A N 1
ATOM 2182 C CA . THR A 1 283 ? 9.685 10.609 18.667 1.00 85.44 283 THR A CA 1
ATOM 2183 C C . THR A 1 283 ? 9.511 9.658 19.843 1.00 85.44 283 THR A C 1
ATOM 2185 O O . THR A 1 283 ? 8.413 9.158 20.044 1.00 85.44 283 THR A O 1
ATOM 2188 N N . SER A 1 284 ? 10.536 9.442 20.665 1.00 77.00 284 SER A N 1
ATOM 2189 C CA . SER A 1 284 ? 10.565 8.445 21.744 1.00 77.00 284 SER A CA 1
ATOM 2190 C C . SER A 1 284 ? 9.493 8.622 22.815 1.00 77.00 284 SER A C 1
ATOM 2192 O O . SER A 1 284 ? 9.293 7.711 23.602 1.00 77.00 284 SER A O 1
ATOM 2194 N N . LYS A 1 285 ? 8.809 9.770 22.847 1.00 79.62 285 LYS A N 1
ATOM 2195 C CA . LYS A 1 285 ? 7.662 10.051 23.724 1.00 79.62 285 LYS A CA 1
ATOM 2196 C C . LYS A 1 285 ? 6.313 9.654 23.120 1.00 79.62 285 LYS A C 1
ATOM 2198 O O . LYS A 1 285 ? 5.283 9.880 23.739 1.00 79.62 285 LYS A O 1
ATOM 2203 N N . TYR A 1 286 ? 6.296 9.148 21.891 1.00 84.12 286 TYR A N 1
ATOM 2204 C CA . TYR A 1 286 ? 5.071 8.768 21.208 1.00 84.12 286 TYR A CA 1
ATOM 2205 C C . TYR A 1 286 ? 4.640 7.364 21.657 1.00 84.12 286 TYR A C 1
ATOM 2207 O O . TYR A 1 286 ? 5.390 6.418 21.412 1.00 84.12 286 TYR A O 1
ATOM 2215 N N . PRO A 1 287 ? 3.459 7.183 22.273 1.00 81.56 287 PRO A N 1
ATOM 2216 C CA . PRO A 1 287 ? 3.153 5.921 22.949 1.00 81.56 287 PRO A CA 1
ATOM 2217 C C . PRO A 1 287 ? 3.034 4.695 22.035 1.00 81.56 287 PRO A C 1
ATOM 2219 O O . PRO A 1 287 ? 3.324 3.585 22.467 1.00 81.56 287 PRO A O 1
ATOM 2222 N N . LEU A 1 288 ? 2.728 4.874 20.742 1.00 82.38 288 LEU A N 1
ATOM 2223 C CA . LEU A 1 288 ? 2.761 3.781 19.752 1.00 82.38 288 LEU A CA 1
ATOM 2224 C C . LEU A 1 288 ? 4.148 3.113 19.648 1.00 82.38 288 LEU A C 1
ATOM 2226 O O . LEU A 1 288 ? 4.292 1.995 19.160 1.00 82.38 288 LEU A O 1
ATOM 2230 N N . LEU A 1 289 ? 5.196 3.812 20.077 1.00 85.06 289 LEU A N 1
ATOM 2231 C CA . LEU A 1 289 ? 6.560 3.313 20.073 1.00 85.06 289 LEU A CA 1
ATOM 2232 C C . LEU A 1 289 ? 6.983 2.642 21.386 1.00 85.06 289 LEU A C 1
ATOM 2234 O O . LEU A 1 289 ? 8.105 2.113 21.454 1.00 85.06 289 LEU A O 1
ATOM 2238 N N . PHE A 1 290 ? 6.129 2.675 22.410 1.00 87.81 290 PHE A N 1
ATOM 2239 C CA . PHE A 1 290 ? 6.446 2.151 23.729 1.00 87.81 290 PHE A CA 1
ATOM 2240 C C . PHE A 1 290 ? 6.521 0.620 23.708 1.00 87.81 290 PHE A C 1
ATOM 2242 O O . PHE A 1 290 ? 5.732 -0.066 23.051 1.00 87.81 290 PHE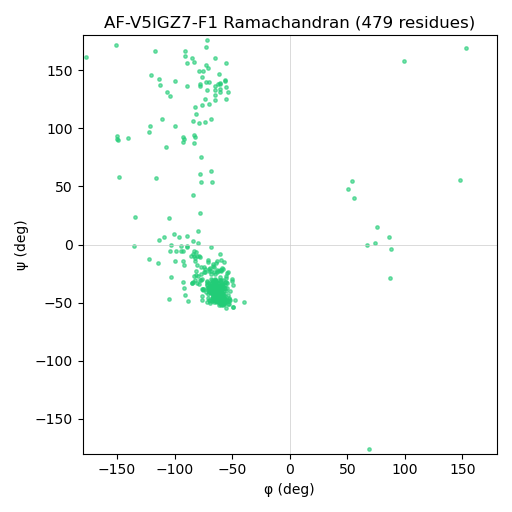 A O 1
ATOM 2249 N N . GLY A 1 291 ? 7.509 0.081 24.426 1.00 86.69 291 GLY A N 1
ATOM 2250 C CA . GLY A 1 291 ? 7.545 -1.329 24.808 1.00 86.69 291 GLY A CA 1
ATOM 2251 C C . GLY A 1 291 ? 6.501 -1.612 25.888 1.00 86.69 291 GLY A C 1
ATOM 2252 O O . GLY A 1 291 ? 5.826 -0.689 26.336 1.00 86.69 291 GLY A O 1
ATOM 2253 N N . ALA A 1 292 ? 6.360 -2.878 26.290 1.00 87.19 292 ALA A N 1
ATOM 2254 C CA . ALA A 1 292 ? 5.385 -3.270 27.313 1.00 87.19 292 ALA A CA 1
ATOM 2255 C C . ALA A 1 292 ? 5.567 -2.487 28.617 1.00 87.19 292 ALA A C 1
ATOM 2257 O O . ALA A 1 292 ? 4.668 -1.753 29.001 1.00 87.19 292 ALA A O 1
ATOM 2258 N N . GLU A 1 293 ? 6.777 -2.511 29.174 1.00 90.00 293 GLU A N 1
ATOM 2259 C CA . GLU A 1 293 ? 7.108 -1.804 30.418 1.00 90.00 293 GLU A CA 1
ATOM 2260 C C . GLU A 1 293 ? 6.828 -0.294 30.330 1.00 90.00 293 GLU A C 1
ATOM 2262 O O . GLU A 1 293 ?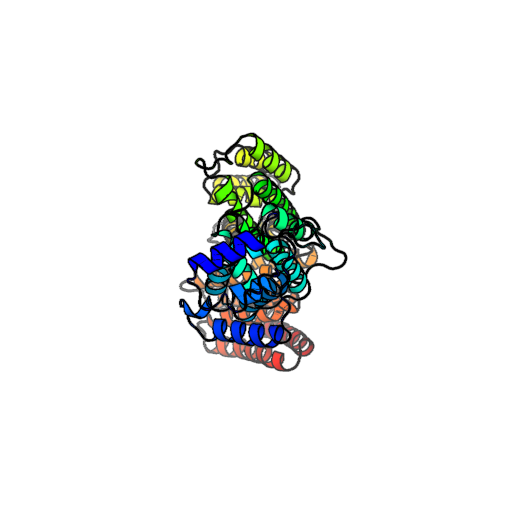 6.169 0.269 31.194 1.00 90.00 293 GLU A O 1
ATOM 2267 N N . MET A 1 294 ? 7.243 0.361 29.238 1.00 91.12 294 MET A N 1
ATOM 2268 C CA . MET A 1 294 ? 6.996 1.799 29.051 1.00 91.12 294 MET A CA 1
ATOM 2269 C C . MET A 1 294 ? 5.504 2.136 28.922 1.00 91.12 294 MET A C 1
ATOM 2271 O O . MET A 1 294 ? 5.097 3.242 29.267 1.00 91.12 294 MET A O 1
ATOM 2275 N N . TRP A 1 295 ? 4.692 1.224 28.384 1.00 91.88 295 TRP A N 1
ATOM 2276 C CA . TRP A 1 295 ? 3.246 1.416 28.303 1.00 91.88 295 TRP A CA 1
ATOM 2277 C C . TRP A 1 295 ? 2.568 1.222 29.659 1.00 91.88 295 TRP A C 1
ATOM 2279 O O . TRP A 1 295 ? 1.682 2.002 30.001 1.00 91.88 295 TRP A O 1
ATOM 2289 N N . ASP A 1 296 ? 3.015 0.242 30.442 1.00 90.56 296 ASP A N 1
ATOM 2290 C CA . ASP A 1 296 ? 2.516 0.009 31.798 1.00 90.56 296 ASP A CA 1
ATOM 2291 C C . ASP A 1 296 ? 2.841 1.203 32.711 1.00 90.56 296 ASP A C 1
ATOM 2293 O O . ASP A 1 296 ? 1.961 1.705 33.415 1.00 90.56 296 ASP A O 1
ATOM 2297 N N . ASP A 1 297 ? 4.067 1.730 32.621 1.00 92.38 297 ASP A N 1
ATOM 2298 C CA . ASP A 1 297 ? 4.487 2.951 33.318 1.00 92.38 297 ASP A CA 1
ATOM 2299 C C . ASP A 1 297 ? 3.630 4.163 32.915 1.00 92.38 297 ASP A C 1
ATOM 2301 O O . ASP A 1 297 ? 3.244 4.974 33.759 1.00 92.38 297 ASP A O 1
ATOM 2305 N N . GLU A 1 298 ? 3.300 4.290 31.627 1.00 91.69 298 GLU A N 1
ATOM 2306 C CA . GLU A 1 298 ? 2.453 5.371 31.121 1.00 91.69 298 GLU A CA 1
ATOM 2307 C C . GLU A 1 298 ? 1.005 5.247 31.615 1.00 91.69 298 GLU A C 1
ATOM 2309 O O . GLU A 1 298 ? 0.410 6.248 32.017 1.00 91.69 298 GLU A O 1
ATOM 2314 N N . CYS A 1 299 ? 0.447 4.034 31.655 1.00 91.56 299 CYS A N 1
ATOM 2315 C CA . CYS A 1 299 ? -0.877 3.785 32.229 1.00 91.56 299 CYS A CA 1
ATOM 2316 C C . CYS A 1 299 ? -0.902 4.128 33.725 1.00 91.56 299 CYS A C 1
ATOM 2318 O O . CYS A 1 299 ? -1.808 4.828 34.183 1.00 91.56 299 CYS A O 1
ATOM 2320 N N . ALA A 1 300 ? 0.128 3.725 34.474 1.00 91.81 300 ALA A N 1
ATOM 2321 C CA . ALA A 1 300 ? 0.268 4.064 35.887 1.00 91.81 300 ALA A CA 1
ATOM 2322 C C . ALA A 1 300 ? 0.364 5.577 36.109 1.00 91.81 300 ALA A C 1
ATOM 2324 O O . ALA A 1 300 ? -0.304 6.123 36.991 1.00 91.81 300 ALA A O 1
ATOM 2325 N N . ARG A 1 301 ? 1.147 6.270 35.275 1.00 93.31 301 ARG A N 1
ATOM 2326 C CA . ARG A 1 301 ? 1.278 7.728 35.308 1.00 93.31 301 ARG A CA 1
ATOM 2327 C C . ARG A 1 301 ? -0.061 8.416 35.037 1.00 93.31 301 ARG A C 1
ATOM 2329 O O . ARG A 1 301 ? -0.465 9.265 35.828 1.00 93.31 301 ARG A O 1
ATOM 2336 N N . LEU A 1 302 ? -0.762 8.038 33.965 1.00 91.75 302 LEU A N 1
ATOM 2337 C CA . LEU A 1 302 ? -2.063 8.614 33.602 1.00 91.75 302 LEU A CA 1
ATOM 2338 C C . LEU A 1 302 ? -3.116 8.377 34.689 1.00 91.75 302 LEU A C 1
ATOM 2340 O O . LEU A 1 302 ? -3.847 9.302 35.039 1.00 91.75 302 LEU A O 1
ATOM 2344 N N . SER A 1 303 ? -3.160 7.169 35.256 1.00 90.44 303 SER A N 1
ATOM 2345 C CA . SER A 1 303 ? -4.073 6.820 36.349 1.00 90.44 303 SER A CA 1
ATOM 2346 C C . SER A 1 303 ? -3.802 7.657 37.607 1.00 90.44 303 SER A C 1
ATOM 2348 O O . SER A 1 303 ? -4.731 8.170 38.234 1.00 90.44 303 SER A O 1
ATOM 2350 N N . ALA A 1 304 ? -2.526 7.865 37.948 1.00 91.88 304 ALA A N 1
ATOM 2351 C CA . ALA A 1 304 ? -2.131 8.663 39.105 1.00 91.88 304 ALA A CA 1
ATOM 2352 C C . ALA A 1 304 ? -2.388 10.169 38.917 1.00 91.88 304 ALA A C 1
ATOM 2354 O O . ALA A 1 304 ? -2.799 10.838 39.866 1.00 91.88 304 ALA A O 1
ATOM 2355 N N . GLU A 1 305 ? -2.147 10.707 37.717 1.00 94.62 305 GLU A N 1
ATOM 2356 C CA . GLU A 1 305 ? -2.358 12.126 37.394 1.00 94.62 305 GLU A CA 1
ATOM 2357 C C . GLU A 1 305 ? -3.844 12.499 37.300 1.00 94.62 305 GLU A C 1
ATOM 2359 O O . GLU A 1 305 ? -4.230 13.604 37.686 1.00 94.62 305 GLU A O 1
ATOM 2364 N N . HIS A 1 306 ? -4.686 11.580 36.821 1.00 90.75 306 HIS A N 1
ATOM 2365 C CA . HIS A 1 306 ? -6.109 11.808 36.573 1.00 90.75 306 HIS A CA 1
ATOM 2366 C C . HIS A 1 306 ? -6.995 10.924 37.458 1.00 90.75 306 HIS A C 1
ATOM 2368 O O . HIS A 1 306 ? -7.837 10.165 36.974 1.00 90.75 306 HIS A O 1
ATOM 2374 N N . GLN A 1 307 ? -6.820 11.044 38.777 1.00 84.81 307 GLN A N 1
ATOM 2375 C CA . GLN A 1 307 ? -7.611 10.289 39.752 1.00 84.81 307 GLN A CA 1
ATOM 2376 C C . GLN A 1 307 ? -9.121 10.469 39.529 1.00 84.81 307 GLN A C 1
ATOM 2378 O O . GLN A 1 307 ? -9.618 11.590 39.419 1.00 84.81 307 GLN A O 1
ATOM 2383 N N . GLY A 1 308 ? -9.852 9.352 39.501 1.00 83.19 308 GLY A N 1
ATOM 2384 C CA . GLY A 1 308 ? -11.304 9.327 39.301 1.00 83.19 308 GLY A CA 1
ATOM 2385 C C . GLY A 1 308 ? -11.759 9.275 37.838 1.00 83.19 308 GLY A C 1
ATOM 2386 O O . GLY A 1 308 ? -12.956 9.139 37.599 1.00 83.19 308 GLY A O 1
ATOM 2387 N N . CYS A 1 309 ? -10.837 9.331 36.872 1.00 87.12 309 CYS A N 1
ATOM 2388 C CA . CYS A 1 309 ? -11.135 9.119 35.457 1.00 87.12 309 CYS A CA 1
ATOM 2389 C C . CYS A 1 309 ? -10.673 7.718 35.012 1.00 87.12 309 CYS A C 1
ATOM 2391 O O . CYS A 1 309 ? -9.500 7.391 35.202 1.00 87.12 309 CYS A O 1
ATOM 2393 N N . PRO A 1 310 ? -11.538 6.900 34.381 1.00 88.38 310 PRO A N 1
ATOM 2394 C CA . PRO A 1 310 ? -11.123 5.625 33.798 1.00 88.38 310 PRO A CA 1
ATOM 2395 C C . PRO A 1 310 ? -10.053 5.818 32.715 1.00 88.38 310 PRO A C 1
ATOM 2397 O O . PRO A 1 310 ? -10.173 6.714 31.872 1.00 88.38 310 PRO A O 1
ATOM 2400 N N . LEU A 1 311 ? -9.036 4.949 32.695 1.00 90.50 311 LEU A N 1
ATOM 2401 C CA . LEU A 1 311 ? -7.970 4.985 31.683 1.00 90.50 311 LEU A CA 1
ATOM 2402 C C . LEU A 1 311 ? -8.513 4.861 30.260 1.00 90.50 311 LEU A C 1
ATOM 2404 O O . LEU A 1 311 ? -8.009 5.523 29.351 1.00 90.50 311 LEU A O 1
ATOM 2408 N N . GLU A 1 312 ? -9.582 4.090 30.078 1.00 90.94 312 GLU A N 1
ATOM 2409 C CA . GLU A 1 312 ? -10.305 3.987 28.813 1.00 90.94 312 GLU A CA 1
ATOM 2410 C C . GLU A 1 312 ? -10.702 5.363 28.279 1.00 90.94 312 GLU A C 1
ATOM 2412 O O . GLU A 1 312 ? -10.417 5.691 27.132 1.00 90.94 312 GLU A O 1
ATOM 2417 N N . GLN A 1 313 ? -11.295 6.215 29.120 1.00 89.75 313 GLN A N 1
ATOM 2418 C CA . GLN A 1 313 ? -11.757 7.543 28.713 1.00 89.75 313 GLN A CA 1
ATOM 2419 C C . GLN A 1 313 ? -10.592 8.491 28.417 1.00 89.75 313 GLN A C 1
ATOM 2421 O O . GLN A 1 313 ? -10.670 9.293 27.485 1.00 89.75 313 GLN A O 1
ATOM 2426 N N . LEU A 1 314 ? -9.506 8.389 29.187 1.00 91.12 314 LEU A N 1
ATOM 2427 C CA . LEU A 1 314 ? -8.303 9.204 29.002 1.00 91.12 314 LEU A CA 1
ATOM 2428 C C . LEU A 1 314 ? -7.566 8.844 27.708 1.00 91.12 314 LEU A C 1
ATOM 2430 O O . LEU A 1 314 ? -7.049 9.722 27.015 1.00 91.12 314 LEU A O 1
ATOM 2434 N N . THR A 1 315 ? -7.524 7.555 27.370 1.00 92.00 315 THR A N 1
ATOM 2435 C CA . THR A 1 315 ? -6.767 7.038 26.225 1.00 92.00 315 THR A CA 1
ATOM 2436 C C . THR A 1 315 ? -7.591 6.957 24.938 1.00 92.00 315 THR A C 1
ATOM 2438 O O . THR A 1 315 ? -7.009 6.944 23.849 1.00 92.00 315 THR A O 1
ATOM 2441 N N . LEU A 1 316 ? -8.929 6.991 25.025 1.00 92.75 316 LEU A N 1
ATOM 2442 C CA . LEU A 1 316 ? -9.849 6.891 23.886 1.00 92.75 316 LEU A CA 1
ATOM 2443 C C . LEU A 1 316 ? -9.488 7.810 22.704 1.00 92.75 316 LEU A C 1
ATOM 2445 O O . LEU A 1 316 ? -9.457 7.312 21.575 1.00 92.75 316 LEU A O 1
ATOM 2449 N N . PRO A 1 317 ? -9.190 9.117 22.890 1.00 90.69 317 PRO A N 1
ATOM 2450 C CA . PRO A 1 317 ? -8.889 10.000 21.762 1.00 90.69 317 PRO A CA 1
ATOM 2451 C C . PRO A 1 317 ? -7.620 9.578 21.015 1.00 90.69 317 PRO A C 1
ATOM 2453 O O . PRO A 1 317 ? -7.555 9.674 19.788 1.00 90.69 317 PRO A O 1
ATOM 2456 N N . TYR A 1 318 ? -6.626 9.078 21.752 1.00 89.50 318 TYR A N 1
ATOM 2457 C CA . TYR A 1 318 ? -5.361 8.615 21.193 1.00 89.50 318 TYR A CA 1
ATOM 2458 C C . TYR A 1 318 ? -5.552 7.324 20.406 1.00 89.50 318 TYR A C 1
ATOM 2460 O O . TYR A 1 318 ? -5.136 7.253 19.250 1.00 89.50 318 TYR A O 1
ATOM 2468 N N . PHE A 1 319 ? -6.253 6.342 20.981 1.00 94.00 319 PHE A N 1
ATOM 2469 C CA . PHE A 1 319 ? -6.568 5.101 20.280 1.00 94.00 319 PHE A CA 1
ATOM 2470 C C . PHE A 1 319 ? -7.417 5.353 19.037 1.00 94.00 319 PHE A C 1
ATOM 2472 O O . PHE A 1 319 ? -7.073 4.842 17.977 1.00 94.00 319 PHE A O 1
ATOM 2479 N N . ALA A 1 320 ? -8.450 6.199 19.105 1.00 93.94 320 ALA A N 1
ATOM 2480 C CA . ALA A 1 320 ? -9.238 6.560 17.926 1.00 93.94 320 ALA A CA 1
ATOM 2481 C C . ALA A 1 320 ? -8.346 7.126 16.803 1.00 93.94 320 ALA A C 1
ATOM 2483 O O . ALA A 1 320 ? -8.426 6.683 15.656 1.00 93.94 320 ALA A O 1
ATOM 2484 N N . GLN A 1 321 ? -7.436 8.051 17.128 1.00 91.94 321 GLN A N 1
ATOM 2485 C CA . GLN A 1 321 ? -6.517 8.621 16.144 1.00 91.94 321 GLN A CA 1
ATOM 2486 C C . GLN A 1 321 ? -5.533 7.590 15.576 1.00 91.94 321 GLN A C 1
ATOM 2488 O O . GLN A 1 321 ? -5.318 7.556 14.363 1.00 91.94 321 GLN A O 1
ATOM 2493 N N . TRP A 1 322 ? -4.922 6.764 16.427 1.00 92.56 322 TRP A N 1
ATOM 2494 C CA . TRP A 1 322 ? -3.931 5.778 15.996 1.00 92.56 322 TRP A CA 1
ATOM 2495 C C . TRP A 1 322 ? -4.565 4.691 15.136 1.00 92.56 322 TRP A C 1
ATOM 2497 O O . TRP A 1 322 ? -4.069 4.421 14.046 1.00 92.56 322 TRP A O 1
ATOM 2507 N N . LEU A 1 323 ? -5.701 4.143 15.569 1.00 94.75 323 LEU A N 1
ATOM 2508 C CA . LEU A 1 323 ? -6.441 3.101 14.862 1.00 94.75 323 LEU A CA 1
ATOM 2509 C C . LEU A 1 323 ? -6.920 3.574 13.483 1.00 94.75 323 LEU A C 1
ATOM 2511 O O . LEU A 1 323 ? -6.807 2.832 12.507 1.00 94.75 323 LEU A O 1
ATOM 2515 N N . ALA A 1 324 ? -7.384 4.825 13.368 1.00 93.81 324 ALA A N 1
ATOM 2516 C CA . ALA A 1 324 ? -7.854 5.396 12.105 1.00 93.81 324 ALA A CA 1
ATOM 2517 C C . ALA A 1 324 ? -6.802 5.367 10.981 1.00 93.81 324 ALA A C 1
ATOM 2519 O O . ALA A 1 324 ? -7.148 5.154 9.819 1.00 93.81 324 ALA A O 1
ATOM 2520 N N . GLY A 1 325 ? -5.530 5.593 11.322 1.00 92.94 325 GLY A N 1
ATOM 2521 C CA . GLY A 1 325 ? -4.414 5.654 10.374 1.00 92.94 325 GLY A CA 1
ATOM 2522 C C . GLY A 1 325 ? -3.441 4.476 10.449 1.00 92.94 325 GLY A C 1
ATOM 2523 O O . GLY A 1 325 ? -2.389 4.537 9.809 1.00 92.94 325 GLY A O 1
ATOM 2524 N N . ALA A 1 326 ? -3.745 3.450 11.244 1.00 94.12 326 ALA A N 1
ATOM 2525 C CA . ALA A 1 326 ? -2.860 2.317 11.476 1.00 94.12 326 ALA A CA 1
ATOM 2526 C C . ALA A 1 326 ? -2.843 1.341 10.291 1.00 94.12 326 ALA A C 1
ATOM 2528 O O . ALA A 1 326 ? -3.862 1.090 9.646 1.00 94.12 326 ALA A O 1
ATOM 2529 N N . THR A 1 327 ? -1.666 0.777 10.037 1.00 94.00 327 THR A N 1
ATOM 2530 C CA . THR A 1 327 ? -1.468 -0.435 9.228 1.00 94.00 327 THR A CA 1
ATOM 2531 C C . THR A 1 327 ? -1.942 -1.678 9.976 1.00 94.00 327 THR A C 1
ATOM 2533 O O . THR A 1 327 ? -2.197 -1.612 11.179 1.00 94.00 327 THR A O 1
ATOM 2536 N N . TRP A 1 328 ? -2.023 -2.830 9.304 1.00 93.06 328 TRP A N 1
ATOM 2537 C CA . TRP A 1 328 ? -2.395 -4.069 9.986 1.00 93.06 328 TRP A CA 1
ATOM 2538 C C . TRP A 1 328 ? -1.437 -4.436 11.135 1.00 93.06 328 TRP A C 1
ATOM 2540 O O . TRP A 1 328 ? -1.900 -4.733 12.234 1.00 93.06 328 TRP A O 1
ATOM 2550 N N . ASP A 1 329 ? -0.122 -4.339 10.917 1.00 89.81 329 ASP A N 1
ATOM 2551 C CA . ASP A 1 329 ? 0.889 -4.622 11.950 1.00 89.81 329 ASP A CA 1
ATOM 2552 C C . ASP A 1 329 ? 0.716 -3.695 13.177 1.00 89.81 329 ASP A C 1
ATOM 2554 O O . ASP A 1 329 ? 0.865 -4.111 14.326 1.00 89.81 329 ASP A O 1
ATOM 2558 N N . GLU A 1 330 ? 0.354 -2.428 12.951 1.00 92.25 330 GLU A N 1
ATOM 2559 C CA . GLU A 1 330 ? 0.082 -1.472 14.031 1.00 92.25 330 GLU A CA 1
ATOM 2560 C C . GLU A 1 330 ? -1.233 -1.760 14.759 1.00 92.25 330 GLU A C 1
ATOM 2562 O O . GLU A 1 330 ? -1.318 -1.508 15.958 1.00 92.25 330 GLU A O 1
ATOM 2567 N N . TRP A 1 331 ? -2.246 -2.296 14.074 1.00 93.94 331 TRP A N 1
ATOM 2568 C CA . TRP A 1 331 ? -3.499 -2.725 14.700 1.00 93.94 331 TRP A CA 1
ATOM 2569 C C . TRP A 1 331 ? -3.278 -3.844 15.717 1.00 93.94 331 TRP A C 1
ATOM 2571 O O . TRP A 1 331 ? -3.885 -3.815 16.785 1.00 93.94 331 TRP A O 1
ATOM 2581 N N . GLU A 1 332 ? -2.397 -4.800 15.418 1.00 91.31 332 GLU A N 1
ATOM 2582 C CA . GLU A 1 332 ? -2.056 -5.876 16.357 1.00 91.31 332 GLU A CA 1
ATOM 2583 C C . GLU A 1 332 ? -1.349 -5.322 17.600 1.00 91.31 332 GLU A C 1
ATOM 2585 O O . GLU A 1 332 ? -1.742 -5.637 18.722 1.00 91.31 332 GLU A O 1
ATOM 2590 N N . LEU A 1 333 ? -0.390 -4.410 17.413 1.00 90.12 333 LEU A N 1
ATOM 2591 C CA . LEU A 1 333 ? 0.276 -3.736 18.528 1.00 90.12 333 LEU A CA 1
ATOM 2592 C C . LEU A 1 333 ? -0.704 -2.900 19.367 1.00 90.12 333 LEU A C 1
ATOM 2594 O O . LEU A 1 333 ? -0.656 -2.919 20.595 1.00 90.12 333 LEU A O 1
ATOM 2598 N N . LEU A 1 334 ? -1.593 -2.145 18.720 1.00 92.81 334 LEU A N 1
ATOM 2599 C CA . LEU A 1 334 ? -2.590 -1.324 19.406 1.00 92.81 334 LEU A CA 1
ATOM 2600 C C . LEU A 1 334 ? -3.598 -2.183 20.172 1.00 92.81 334 LEU A C 1
ATOM 2602 O O . LEU A 1 334 ? -4.012 -1.790 21.258 1.00 92.81 334 LEU A O 1
ATOM 2606 N N . LEU A 1 335 ? -3.953 -3.360 19.658 1.00 93.25 335 LEU A N 1
ATOM 2607 C CA . LEU A 1 335 ? -4.795 -4.313 20.374 1.00 93.25 335 LEU A CA 1
ATOM 2608 C C . LEU A 1 335 ? -4.127 -4.788 21.669 1.00 93.25 335 LEU A C 1
ATOM 2610 O O . LEU A 1 335 ? -4.748 -4.722 22.725 1.00 93.25 335 LEU A O 1
ATOM 2614 N N . GLU A 1 336 ? -2.856 -5.197 21.617 1.00 91.00 336 GLU A N 1
ATOM 2615 C CA . GLU A 1 336 ? -2.101 -5.599 22.815 1.00 91.00 336 GLU A CA 1
ATOM 2616 C C . GLU A 1 336 ? -2.056 -4.476 23.863 1.00 91.00 336 GLU A C 1
ATOM 2618 O O . GLU A 1 336 ? -2.198 -4.714 25.063 1.00 91.00 336 GLU A O 1
ATOM 2623 N N . ARG A 1 337 ? -1.893 -3.229 23.405 1.00 91.44 337 ARG A N 1
ATOM 2624 C CA . ARG A 1 337 ? -1.868 -2.034 24.260 1.00 91.44 337 ARG A CA 1
ATOM 2625 C C . ARG A 1 337 ? -3.232 -1.731 24.873 1.00 91.44 337 ARG A C 1
ATOM 2627 O O . ARG A 1 337 ? -3.288 -1.379 26.049 1.00 91.44 337 ARG A O 1
ATOM 2634 N N . ALA A 1 338 ? -4.306 -1.874 24.100 1.00 92.75 338 ALA A N 1
ATOM 2635 C CA . ALA A 1 338 ? -5.671 -1.703 24.583 1.00 92.75 338 ALA A CA 1
ATOM 2636 C C . ALA A 1 338 ? -6.009 -2.764 25.636 1.00 92.75 338 ALA A C 1
ATOM 2638 O O . ALA A 1 338 ? -6.478 -2.414 26.710 1.00 92.75 338 ALA A O 1
ATOM 2639 N N . GLU A 1 339 ? -5.688 -4.037 25.386 1.00 92.06 339 GLU A N 1
ATOM 2640 C CA . GLU A 1 339 ? -5.883 -5.112 26.364 1.00 92.06 339 GLU A CA 1
ATOM 2641 C C . GLU A 1 339 ? -5.091 -4.864 27.659 1.00 92.06 339 GLU A C 1
ATOM 2643 O O . GLU A 1 339 ? -5.619 -5.052 28.750 1.00 92.06 339 GLU A O 1
ATOM 2648 N N . ALA A 1 340 ? -3.828 -4.433 27.562 1.00 90.25 340 ALA A N 1
ATOM 2649 C CA . ALA A 1 340 ? -3.017 -4.104 28.736 1.00 90.25 340 ALA A CA 1
ATOM 2650 C C . ALA A 1 340 ? -3.593 -2.920 29.531 1.00 90.25 340 ALA A C 1
ATOM 2652 O O . ALA A 1 340 ? -3.635 -2.968 30.756 1.00 90.25 340 ALA A O 1
ATOM 2653 N N . MET A 1 341 ? -4.079 -1.890 28.832 1.00 92.88 341 MET A N 1
ATOM 2654 C CA . MET A 1 341 ? -4.721 -0.725 29.443 1.00 92.88 341 MET A CA 1
ATOM 2655 C C . MET A 1 341 ? -6.031 -1.101 30.144 1.00 92.88 341 MET A C 1
ATOM 2657 O O . MET A 1 341 ? -6.243 -0.677 31.273 1.00 92.88 341 MET A O 1
ATOM 2661 N N . LEU A 1 342 ? -6.863 -1.942 29.522 1.00 91.88 342 LEU A N 1
ATOM 2662 C CA . LEU A 1 342 ? -8.114 -2.423 30.114 1.00 91.88 342 LEU A CA 1
ATOM 2663 C C . LEU A 1 342 ? -7.868 -3.287 31.355 1.00 91.88 342 LEU A C 1
ATOM 2665 O O . LEU A 1 342 ? -8.636 -3.227 32.300 1.00 91.88 342 LEU A O 1
ATOM 2669 N N . ARG A 1 343 ? -6.773 -4.058 31.397 1.00 89.50 343 ARG A N 1
ATOM 2670 C CA . ARG A 1 343 ? -6.397 -4.844 32.590 1.00 89.50 343 ARG A CA 1
ATOM 2671 C C . ARG A 1 343 ? -5.899 -3.967 33.740 1.00 89.50 343 ARG A C 1
ATOM 2673 O O . ARG A 1 343 ? -5.737 -4.457 34.857 1.00 89.50 343 ARG A O 1
ATOM 2680 N N . PHE A 1 344 ? -5.574 -2.702 33.482 1.00 84.69 344 PHE A N 1
ATOM 2681 C CA . PHE A 1 344 ? -4.900 -1.861 34.457 1.00 84.69 344 PHE A CA 1
ATOM 2682 C C . PHE A 1 344 ? -5.859 -1.436 35.577 1.00 84.69 344 PHE A C 1
ATOM 2684 O O . PHE A 1 344 ? -6.686 -0.544 35.404 1.00 84.69 344 PHE A O 1
ATOM 2691 N N . GLY A 1 345 ? -5.698 -2.042 36.755 1.00 69.12 345 GLY A N 1
ATOM 2692 C CA . GLY A 1 345 ? -6.515 -1.741 37.937 1.00 69.12 345 GLY A CA 1
ATOM 2693 C C . GLY A 1 345 ? -7.827 -2.528 38.026 1.00 69.12 345 GLY A C 1
ATOM 2694 O O . GLY A 1 345 ? -8.607 -2.266 38.938 1.00 69.12 345 GLY A O 1
ATOM 2695 N N . GLU A 1 346 ? -8.048 -3.488 37.125 1.00 76.12 346 GLU A N 1
ATOM 2696 C CA . GLU A 1 346 ? -9.148 -4.456 37.180 1.00 76.12 346 GLU A CA 1
ATOM 2697 C C . GLU A 1 346 ? -8.720 -5.707 37.972 1.00 76.12 346 GLU A C 1
ATOM 2699 O O . GLU A 1 346 ? -7.628 -6.242 37.770 1.00 76.12 346 GLU A O 1
ATOM 2704 N N . ASP A 1 347 ? -9.594 -6.212 38.849 1.00 65.50 347 ASP A N 1
ATOM 2705 C CA . ASP A 1 347 ? -9.361 -7.453 39.613 1.00 65.50 347 ASP A CA 1
ATOM 2706 C C . ASP A 1 347 ? -9.687 -8.730 38.796 1.00 65.50 347 ASP A C 1
ATOM 2708 O O . ASP A 1 347 ? -9.447 -9.850 39.257 1.00 65.50 347 ASP A O 1
ATOM 2712 N N . GLY A 1 348 ? -10.244 -8.582 37.586 1.00 74.12 348 GLY A N 1
ATOM 2713 C CA . GLY A 1 348 ? -10.701 -9.669 36.714 1.00 74.12 348 GLY A CA 1
ATOM 2714 C C . GLY A 1 348 ? -9.962 -9.765 35.369 1.00 74.12 348 GLY A C 1
ATOM 2715 O O . GLY A 1 348 ? -9.227 -8.857 34.979 1.00 74.12 348 GLY A O 1
ATOM 2716 N N . PRO A 1 349 ? -10.125 -10.881 34.631 1.00 80.69 349 PRO A N 1
ATOM 2717 C CA . PRO A 1 349 ? -9.597 -11.000 33.278 1.00 80.69 349 PRO A CA 1
ATOM 2718 C C . PRO A 1 349 ? -10.398 -10.124 32.305 1.00 80.69 349 PRO A C 1
ATOM 2720 O O . PRO A 1 349 ? -11.621 -10.203 32.266 1.00 80.69 349 PRO A O 1
ATOM 2723 N N . VAL A 1 350 ? -9.700 -9.355 31.467 1.00 86.56 350 VAL A N 1
ATOM 2724 C CA . VAL A 1 350 ? -10.317 -8.627 30.345 1.00 86.56 350 VAL A CA 1
ATOM 2725 C C . VAL A 1 350 ? -10.874 -9.616 29.325 1.00 86.56 350 VAL A C 1
ATOM 2727 O O . VAL A 1 350 ? -10.133 -10.465 28.816 1.00 86.56 350 VAL A O 1
ATOM 2730 N N . THR A 1 351 ? -12.166 -9.489 29.029 1.00 87.31 351 THR A N 1
ATOM 2731 C CA . THR A 1 351 ? -12.904 -10.357 28.103 1.00 87.31 351 THR A CA 1
ATOM 2732 C C . THR A 1 351 ? -12.871 -9.821 26.671 1.00 87.31 351 THR A C 1
ATOM 2734 O O . THR A 1 351 ? -12.540 -8.655 26.430 1.00 87.31 351 THR A O 1
ATOM 2737 N N . ALA A 1 352 ? -13.258 -10.645 25.688 1.00 86.94 352 ALA A N 1
ATOM 2738 C CA . ALA A 1 352 ? -13.439 -10.158 24.320 1.00 86.94 352 ALA A CA 1
ATOM 2739 C C . ALA A 1 352 ? -14.484 -9.028 24.241 1.00 86.94 352 ALA A C 1
ATOM 2741 O O . ALA A 1 352 ? -14.318 -8.095 23.454 1.00 86.94 352 ALA A O 1
ATOM 2742 N N . VAL A 1 353 ? -15.528 -9.079 25.077 1.00 88.69 353 VAL A N 1
ATOM 2743 C CA . VAL A 1 353 ? -16.595 -8.070 25.131 1.00 88.69 353 VAL A CA 1
ATOM 2744 C C . VAL A 1 353 ? -16.033 -6.698 25.505 1.00 88.69 353 VAL A C 1
ATOM 2746 O O . VAL A 1 353 ? -16.336 -5.716 24.826 1.00 88.69 353 VAL A O 1
ATOM 2749 N N . ASP A 1 354 ? -15.184 -6.627 26.531 1.00 90.06 354 ASP A N 1
ATOM 2750 C CA . ASP A 1 354 ? -14.600 -5.367 27.018 1.00 90.06 354 ASP A CA 1
ATOM 2751 C C . ASP A 1 354 ? -13.754 -4.694 25.933 1.00 90.06 354 ASP A C 1
ATOM 2753 O O . ASP A 1 354 ? -13.891 -3.502 25.643 1.00 90.06 354 ASP A O 1
ATOM 2757 N N . VAL A 1 355 ? -12.934 -5.491 25.244 1.00 92.81 355 VAL A N 1
ATOM 2758 C CA . VAL A 1 355 ? -12.095 -5.007 24.143 1.00 92.81 355 VAL A CA 1
ATOM 2759 C C . VAL A 1 355 ? -12.951 -4.531 22.969 1.00 92.81 355 VAL A C 1
ATOM 2761 O O . VAL A 1 355 ? -12.695 -3.462 22.411 1.00 92.81 355 VAL A O 1
ATOM 2764 N N . VAL A 1 356 ? -13.986 -5.286 22.583 1.00 92.88 356 VAL A N 1
ATOM 2765 C CA . VAL A 1 356 ? -14.880 -4.905 21.477 1.00 92.88 356 VAL A CA 1
ATOM 2766 C C . VAL A 1 356 ? -15.644 -3.620 21.796 1.00 92.88 356 VAL A C 1
ATOM 2768 O O . VAL A 1 356 ? -15.746 -2.757 20.919 1.00 92.88 356 VAL A O 1
ATOM 2771 N N . LYS A 1 357 ? -16.126 -3.446 23.031 1.00 92.12 357 LYS A N 1
ATOM 2772 C CA . LYS A 1 357 ? -16.756 -2.199 23.495 1.00 92.12 357 LYS A CA 1
ATOM 2773 C C . LYS A 1 357 ? -15.808 -1.015 23.347 1.00 92.12 357 LYS A C 1
ATOM 2775 O O . LYS A 1 357 ? -16.154 -0.020 22.708 1.00 92.12 357 LYS A O 1
ATOM 2780 N N . PHE A 1 358 ? -14.582 -1.143 23.853 1.00 94.38 358 PHE A N 1
ATOM 2781 C CA . PHE A 1 358 ? -13.579 -0.086 23.742 1.00 94.38 358 PHE A CA 1
ATOM 2782 C C . PHE A 1 358 ? -13.265 0.267 22.278 1.00 94.38 358 PHE A C 1
ATOM 2784 O O . PHE A 1 358 ? -13.301 1.437 21.891 1.00 94.38 358 PHE A O 1
ATOM 2791 N N . LEU A 1 359 ? -13.03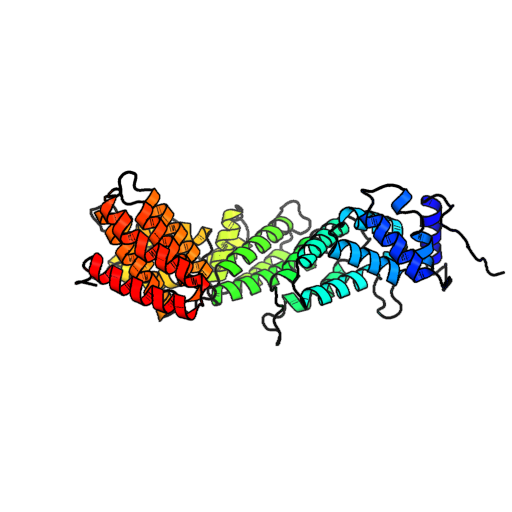9 -0.733 21.421 1.00 95.25 359 LEU A N 1
ATOM 2792 C CA . LEU A 1 359 ? -12.782 -0.509 19.995 1.00 95.25 359 LEU A CA 1
ATOM 2793 C C . LEU A 1 359 ? -13.985 0.122 19.273 1.00 95.25 359 LEU A C 1
ATOM 2795 O O . LEU A 1 359 ? -13.805 0.959 18.385 1.00 95.25 359 LEU A O 1
ATOM 2799 N N . THR A 1 360 ? -15.208 -0.229 19.668 1.00 93.44 360 THR A N 1
ATOM 2800 C CA . THR A 1 360 ? -16.445 0.369 19.145 1.00 93.44 360 THR A CA 1
ATOM 2801 C C . THR A 1 360 ? -16.551 1.848 19.527 1.00 93.44 360 THR A C 1
ATOM 2803 O O . THR A 1 360 ? -16.860 2.688 18.674 1.00 93.44 360 THR A O 1
ATOM 2806 N N . LEU A 1 361 ? -16.187 2.210 20.762 1.00 92.56 361 LEU A N 1
ATOM 2807 C CA . LEU A 1 361 ? -16.061 3.609 21.181 1.00 92.56 361 LEU A CA 1
ATOM 2808 C C . LEU A 1 361 ? -14.978 4.346 20.381 1.00 92.56 361 LEU A C 1
ATOM 2810 O O . LEU A 1 361 ? -15.193 5.492 19.978 1.00 92.56 361 LEU A O 1
ATOM 2814 N N . CYS A 1 362 ? -13.845 3.700 20.083 1.00 94.94 362 CYS A N 1
ATOM 2815 C CA . CYS A 1 362 ? -12.828 4.286 19.210 1.00 94.94 362 CYS A CA 1
ATOM 2816 C C . CYS A 1 362 ? -13.385 4.562 17.808 1.00 94.94 362 CYS A C 1
ATOM 2818 O O . CYS A 1 362 ? -13.176 5.656 17.287 1.00 94.94 362 CYS A O 1
ATOM 2820 N N . LEU A 1 363 ? -14.146 3.633 17.212 1.00 93.88 363 LEU A N 1
ATOM 2821 C CA . LEU A 1 363 ? -14.810 3.849 15.918 1.00 93.88 363 LEU A CA 1
ATOM 2822 C C . LEU A 1 363 ? -15.816 5.006 15.965 1.00 93.88 363 LEU A C 1
ATOM 2824 O O . LEU A 1 363 ? -15.885 5.803 15.022 1.00 93.88 363 LEU A O 1
ATOM 2828 N N . ALA A 1 364 ? -16.569 5.138 17.059 1.00 90.56 364 ALA A N 1
ATOM 2829 C CA . ALA A 1 364 ? -17.468 6.271 17.265 1.00 90.56 364 ALA A CA 1
ATOM 2830 C C . ALA A 1 364 ? -16.688 7.595 17.339 1.00 90.56 364 ALA A C 1
ATOM 2832 O O . ALA A 1 364 ? -17.075 8.584 16.706 1.00 90.56 364 ALA A O 1
ATOM 2833 N N . GLY A 1 365 ? -15.550 7.591 18.041 1.00 91.00 365 GLY A N 1
ATOM 2834 C CA . GLY A 1 365 ? -14.598 8.698 18.079 1.00 91.00 365 GLY A CA 1
ATOM 2835 C C . GLY A 1 365 ? -14.080 9.064 16.687 1.00 91.00 365 GLY A C 1
ATOM 2836 O O . GLY A 1 365 ? -14.142 10.231 16.296 1.00 91.00 365 GLY A O 1
ATOM 2837 N N . CYS A 1 366 ? -13.671 8.070 15.892 1.00 93.06 366 CYS A N 1
ATOM 2838 C CA . CYS A 1 366 ? -13.244 8.262 14.507 1.00 93.06 366 CYS A CA 1
ATOM 2839 C C . CYS A 1 366 ? -14.331 8.930 13.666 1.00 93.06 366 CYS A C 1
ATOM 2841 O O . CYS A 1 366 ? -14.050 9.897 12.964 1.00 93.06 366 CYS A O 1
ATOM 2843 N N . LYS A 1 367 ? -15.580 8.458 13.761 1.00 90.25 367 LYS A N 1
ATOM 2844 C CA . LYS A 1 367 ? -16.700 9.004 12.980 1.00 90.25 367 LYS A CA 1
ATOM 2845 C C . LYS A 1 367 ? -16.951 10.469 13.307 1.00 90.25 367 LYS A C 1
ATOM 2847 O O . LYS A 1 367 ? -17.254 11.264 12.421 1.00 90.25 367 LYS A O 1
ATOM 2852 N N . ARG A 1 368 ? -16.895 10.804 14.594 1.00 88.06 368 ARG A N 1
ATOM 2853 C CA . ARG A 1 368 ? -17.324 12.108 15.093 1.00 88.06 368 ARG A CA 1
ATOM 2854 C C . ARG A 1 368 ? -16.239 13.173 14.995 1.00 88.06 368 ARG A C 1
ATOM 2856 O O . ARG A 1 368 ? -16.574 14.338 14.799 1.00 88.06 368 ARG A O 1
ATOM 2863 N N . PHE A 1 369 ? -14.975 12.790 15.157 1.00 89.81 369 PHE A N 1
ATOM 2864 C CA . PHE A 1 369 ? -13.886 13.745 15.367 1.00 89.81 369 PHE A CA 1
ATOM 2865 C C . PHE A 1 369 ? -12.765 13.668 14.330 1.00 89.81 369 PHE A C 1
ATOM 2867 O O . PHE A 1 369 ? -11.944 14.582 14.288 1.00 89.81 369 PHE A O 1
ATOM 2874 N N . LEU A 1 370 ? -12.708 12.624 13.494 1.00 91.44 370 LEU A N 1
ATOM 2875 C CA . LEU A 1 370 ? -11.592 12.407 12.573 1.00 91.44 370 LEU A CA 1
ATOM 2876 C C . LEU A 1 370 ? -12.038 12.369 11.111 1.00 91.44 370 LEU A C 1
ATOM 2878 O O . LEU A 1 370 ? -13.087 11.836 10.754 1.00 91.44 370 LEU A O 1
ATOM 2882 N N . VAL A 1 371 ? -11.171 12.878 10.238 1.00 91.06 371 VAL A N 1
ATOM 2883 C CA . VAL A 1 371 ? -11.277 12.669 8.792 1.00 91.06 371 VAL A CA 1
ATOM 2884 C C . VAL A 1 371 ? -10.459 11.429 8.446 1.00 91.06 371 VAL A C 1
ATOM 2886 O O . VAL A 1 371 ? -9.255 11.510 8.217 1.00 91.06 371 VAL A O 1
ATOM 2889 N N . VAL A 1 372 ? -11.105 10.263 8.468 1.00 91.75 372 VAL A N 1
ATOM 2890 C CA . VAL A 1 372 ? -10.452 8.985 8.148 1.00 91.75 372 VAL A CA 1
ATOM 2891 C C . VAL A 1 372 ? -10.269 8.862 6.637 1.00 91.75 372 VAL A C 1
ATOM 2893 O O . VAL A 1 372 ? -11.246 8.840 5.885 1.00 91.75 372 VAL A O 1
ATOM 2896 N N . GLY A 1 373 ? -9.021 8.736 6.187 1.00 89.25 373 GLY A N 1
ATOM 2897 C CA . GLY A 1 373 ? -8.681 8.677 4.766 1.00 89.25 373 GLY A CA 1
ATOM 2898 C C . GLY A 1 373 ? -9.110 7.386 4.068 1.00 89.25 373 GLY A C 1
ATOM 2899 O O . GLY A 1 373 ? -9.276 7.386 2.850 1.00 89.25 373 GLY A O 1
ATOM 2900 N N . ASN A 1 374 ? -9.305 6.287 4.807 1.00 91.19 374 ASN A N 1
ATOM 2901 C CA . ASN A 1 374 ? -9.838 5.039 4.254 1.00 91.19 374 ASN A CA 1
ATOM 2902 C C . ASN A 1 374 ? -10.641 4.225 5.283 1.00 91.19 374 ASN A C 1
ATOM 2904 O O . ASN A 1 374 ? -10.114 3.353 5.975 1.00 91.19 374 ASN A O 1
ATOM 2908 N N . TRP A 1 375 ? -11.949 4.480 5.334 1.00 92.69 375 TRP A N 1
ATOM 2909 C CA . TRP A 1 375 ? -12.881 3.774 6.217 1.00 92.69 375 TRP A CA 1
ATOM 2910 C C . TRP A 1 375 ? -12.980 2.268 5.954 1.00 92.69 375 TRP A C 1
ATOM 2912 O O . TRP A 1 375 ? -13.100 1.500 6.904 1.00 92.69 375 TRP A O 1
ATOM 2922 N N . CYS A 1 376 ? -12.908 1.831 4.693 1.00 91.94 376 CYS A N 1
ATOM 2923 C CA . CYS A 1 376 ? -13.000 0.408 4.362 1.00 91.94 376 CYS A CA 1
ATOM 2924 C C . CYS A 1 376 ? -11.818 -0.372 4.940 1.00 91.94 376 CYS A C 1
ATOM 2926 O O . CYS A 1 376 ? -12.000 -1.465 5.468 1.00 91.94 376 CYS A O 1
ATOM 2928 N N . HIS A 1 377 ? -10.608 0.188 4.864 1.00 93.62 377 HIS A N 1
ATOM 2929 C CA . HIS A 1 377 ? -9.426 -0.427 5.461 1.00 93.62 377 HIS A CA 1
ATOM 2930 C C . HIS A 1 377 ? -9.504 -0.437 6.989 1.00 93.62 377 HIS A C 1
ATOM 2932 O O . HIS A 1 377 ? -9.354 -1.503 7.580 1.00 93.62 377 HIS A O 1
ATOM 2938 N N . LEU A 1 378 ? -9.829 0.707 7.606 1.00 94.94 378 LEU A N 1
ATOM 2939 C CA . LEU A 1 378 ? -10.061 0.822 9.051 1.00 94.94 378 LEU A CA 1
ATOM 2940 C C . LEU A 1 378 ? -11.023 -0.269 9.548 1.00 94.94 378 LEU A C 1
ATOM 2942 O O . LEU A 1 378 ? -10.692 -1.044 10.445 1.00 94.94 378 LEU A O 1
ATOM 2946 N N . PHE A 1 379 ? -12.196 -0.369 8.921 1.00 93.62 379 PHE A N 1
ATOM 2947 C CA . PHE A 1 379 ? -13.205 -1.338 9.324 1.00 93.62 379 PHE A CA 1
ATOM 2948 C C . PHE A 1 379 ? -12.786 -2.784 9.034 1.00 93.62 379 PHE A C 1
ATOM 2950 O O . PHE A 1 379 ? -13.094 -3.679 9.812 1.00 93.62 379 PHE A O 1
ATOM 2957 N N . SER A 1 380 ? -12.035 -3.028 7.956 1.00 93.31 380 SER A N 1
ATOM 2958 C CA . SER A 1 380 ? -11.484 -4.358 7.673 1.00 93.31 380 SER A CA 1
ATOM 2959 C C . SER A 1 380 ? -10.490 -4.806 8.752 1.00 93.31 380 SER A C 1
ATOM 2961 O O . SER A 1 380 ? -10.498 -5.976 9.130 1.00 93.31 380 SER A O 1
ATOM 2963 N N . CYS A 1 381 ? -9.652 -3.902 9.268 1.00 95.06 381 CYS A N 1
ATOM 2964 C CA . CYS A 1 381 ? -8.746 -4.197 10.381 1.00 95.06 381 CYS A CA 1
ATOM 2965 C C . CYS A 1 381 ? -9.521 -4.462 11.677 1.00 95.06 381 CYS A C 1
ATOM 2967 O O . CYS A 1 381 ? -9.294 -5.488 12.316 1.00 95.06 381 CYS A O 1
ATOM 2969 N N . PHE A 1 382 ? -10.501 -3.613 12.003 1.00 94.62 382 PHE A N 1
ATOM 2970 C CA . PHE A 1 382 ? -11.414 -3.838 13.127 1.00 94.62 382 PHE A CA 1
ATOM 2971 C C . PHE A 1 382 ? -12.096 -5.213 13.039 1.00 94.62 382 PHE A C 1
ATOM 2973 O O . PHE A 1 382 ? -12.000 -6.010 13.965 1.00 94.62 382 PHE A O 1
ATOM 2980 N N . ALA A 1 383 ? -12.704 -5.543 11.897 1.00 91.88 383 ALA A N 1
ATOM 2981 C CA . ALA A 1 383 ? -13.400 -6.809 11.679 1.00 91.88 383 ALA A CA 1
ATOM 2982 C C . ALA A 1 383 ? -12.486 -8.026 11.875 1.00 91.88 383 ALA A C 1
ATOM 2984 O O . ALA A 1 383 ? -12.873 -9.001 12.523 1.00 91.88 383 ALA A O 1
ATOM 2985 N N . LYS A 1 384 ? -11.251 -7.963 11.360 1.00 92.88 384 LYS A N 1
ATOM 2986 C CA . LYS A 1 384 ? -10.241 -9.010 11.571 1.00 92.88 384 LYS A CA 1
ATOM 2987 C C . LYS A 1 384 ? -9.890 -9.172 13.049 1.00 92.88 384 LYS A C 1
ATOM 2989 O O . LYS A 1 384 ? -9.774 -10.304 13.508 1.00 92.88 384 LYS A O 1
ATOM 2994 N N . VAL A 1 385 ? -9.723 -8.071 13.785 1.00 92.75 385 VAL A N 1
ATOM 2995 C CA . VAL A 1 385 ? -9.440 -8.099 15.227 1.00 92.75 385 VAL A CA 1
ATOM 2996 C C . VAL A 1 385 ? -10.600 -8.712 16.003 1.00 92.75 385 VAL A C 1
ATOM 2998 O O . VAL A 1 385 ? -10.374 -9.656 16.753 1.00 92.75 385 VAL A O 1
ATOM 3001 N N . VAL A 1 386 ? -11.835 -8.260 15.770 1.00 90.56 386 VAL A N 1
ATOM 3002 C CA . VAL A 1 386 ? -13.025 -8.822 16.431 1.00 90.56 386 VAL A CA 1
ATOM 3003 C C . VAL A 1 386 ? -13.149 -10.318 16.148 1.00 90.56 386 VAL A C 1
ATOM 3005 O O . VAL A 1 386 ? -13.348 -11.105 17.067 1.00 90.56 386 VAL A O 1
ATOM 3008 N N . THR A 1 387 ? -12.949 -10.732 14.895 1.00 87.88 387 THR A N 1
ATOM 3009 C CA . THR A 1 387 ? -12.978 -12.153 14.517 1.00 87.88 387 THR A CA 1
ATOM 3010 C C . THR A 1 387 ? -11.911 -12.954 15.267 1.00 87.88 387 THR A C 1
ATOM 3012 O O . THR A 1 387 ? -12.208 -14.024 15.790 1.00 87.88 387 THR A O 1
ATOM 3015 N N . LYS A 1 388 ? -10.677 -12.434 15.364 1.00 88.56 388 LYS A N 1
ATOM 3016 C CA . LYS A 1 388 ? -9.599 -13.073 16.136 1.00 88.56 388 LYS A CA 1
ATOM 3017 C C . LYS A 1 388 ? -9.946 -13.178 17.623 1.00 88.56 388 LYS A C 1
ATOM 3019 O O . LYS A 1 388 ? -9.646 -14.204 18.218 1.00 88.56 388 LYS A O 1
ATOM 3024 N N . LEU A 1 389 ? -10.544 -12.143 18.216 1.00 88.06 389 LEU A N 1
ATOM 3025 C CA . LEU A 1 389 ? -10.952 -12.145 19.625 1.00 88.06 389 LEU A CA 1
ATOM 3026 C C . LEU A 1 389 ? -12.030 -13.200 19.886 1.00 88.06 389 LEU A C 1
ATOM 3028 O O . LEU A 1 389 ? -11.853 -14.038 20.761 1.00 88.06 389 LEU A O 1
ATOM 3032 N N . LEU A 1 390 ? -13.076 -13.228 19.059 1.00 82.19 390 LEU A N 1
ATOM 3033 C CA . LEU A 1 390 ? -14.157 -14.208 19.169 1.00 82.19 390 LEU A CA 1
ATOM 3034 C C . LEU A 1 390 ? -13.676 -15.656 18.974 1.00 82.19 390 LEU A C 1
ATOM 3036 O O . LEU A 1 390 ? -14.198 -16.568 19.600 1.00 82.19 390 LEU A O 1
ATOM 3040 N N . GLN A 1 391 ? -12.665 -15.885 18.131 1.00 80.81 391 GLN A N 1
ATOM 3041 C CA . GLN A 1 391 ? -12.082 -17.217 17.916 1.00 80.81 391 GLN A CA 1
ATOM 3042 C C . GLN A 1 391 ? -11.149 -17.684 19.044 1.00 80.81 391 GLN A C 1
ATOM 3044 O O . GLN A 1 391 ? -10.860 -18.877 19.123 1.00 80.81 391 GLN A O 1
ATOM 3049 N N . ARG A 1 392 ? -10.629 -16.775 19.881 1.00 79.75 392 ARG A N 1
ATOM 3050 C CA . ARG A 1 392 ? -9.743 -17.128 21.007 1.00 79.75 392 ARG A CA 1
ATOM 3051 C C . ARG A 1 392 ? -10.504 -17.766 22.168 1.00 79.75 392 ARG A C 1
ATOM 3053 O O . ARG A 1 392 ? -9.898 -18.486 22.957 1.00 79.75 392 ARG A O 1
ATOM 3060 N N . GLU A 1 393 ? -11.799 -17.506 22.289 1.00 69.81 393 GLU A N 1
ATOM 3061 C CA . GLU A 1 393 ? -12.612 -18.039 23.375 1.00 69.81 393 GLU A CA 1
ATOM 3062 C C . GLU A 1 393 ? -13.085 -19.463 23.036 1.00 69.81 393 GLU A C 1
ATOM 3064 O O . GLU A 1 393 ? -14.101 -19.665 22.380 1.00 69.81 393 GLU A O 1
ATOM 3069 N N . GLU A 1 394 ? -12.338 -20.480 23.494 1.00 55.34 394 GLU A N 1
ATOM 3070 C CA . GLU A 1 394 ? -12.637 -21.912 23.268 1.00 55.34 394 GLU A CA 1
ATOM 3071 C C . GLU A 1 394 ? -14.030 -22.354 23.773 1.00 55.34 394 GLU A C 1
ATOM 3073 O O . GLU A 1 394 ? -14.502 -23.433 23.411 1.00 55.34 394 GLU A O 1
ATOM 3078 N N . LYS A 1 395 ? -14.678 -21.538 24.617 1.00 59.78 395 LYS A N 1
ATOM 3079 C CA . LYS A 1 395 ? -16.053 -21.696 25.114 1.00 59.78 395 LYS A CA 1
ATOM 3080 C C . LYS A 1 395 ? -16.694 -20.327 25.369 1.00 59.78 395 LYS A C 1
ATOM 3082 O O . LYS A 1 395 ? -17.059 -20.034 26.507 1.00 59.78 395 LYS A O 1
ATOM 3087 N N . ALA A 1 396 ? -16.768 -19.477 24.347 1.00 61.09 396 ALA A N 1
ATOM 3088 C CA . ALA A 1 396 ? -17.550 -18.247 24.454 1.00 61.09 396 ALA A CA 1
ATOM 3089 C C . ALA A 1 396 ? -18.993 -18.604 24.843 1.00 61.09 396 ALA A C 1
ATOM 3091 O O . ALA A 1 396 ? -19.626 -19.442 24.199 1.00 61.09 396 ALA A O 1
ATOM 3092 N N . ILE A 1 397 ? -19.497 -18.021 25.929 1.00 73.81 397 ILE A N 1
ATOM 3093 C CA . ILE A 1 397 ? -20.884 -18.223 26.346 1.00 73.81 397 ILE A CA 1
ATOM 3094 C C . ILE A 1 397 ? -21.757 -17.447 25.351 1.00 73.81 397 ILE A C 1
ATOM 3096 O O . ILE A 1 397 ? -21.409 -16.332 24.964 1.00 73.81 397 ILE A O 1
ATOM 3100 N N . ASP A 1 398 ? -22.901 -18.005 24.936 1.00 77.75 398 ASP A N 1
ATOM 3101 C CA . ASP A 1 398 ? -23.831 -17.331 24.009 1.00 77.75 398 ASP A CA 1
ATOM 3102 C C . ASP A 1 398 ? -24.175 -15.891 24.464 1.00 77.75 398 ASP A C 1
ATOM 3104 O O . ASP A 1 398 ? -24.414 -15.022 23.627 1.00 77.75 398 ASP A O 1
ATOM 3108 N N . GLU A 1 399 ? -24.157 -15.618 25.775 1.00 79.94 399 GLU A N 1
ATOM 3109 C CA . GLU A 1 399 ? -24.328 -14.284 26.370 1.00 79.94 399 GLU A CA 1
ATOM 3110 C C . GLU A 1 399 ? -23.221 -13.294 25.964 1.00 79.94 399 GLU A C 1
ATOM 3112 O O . GLU A 1 399 ? -23.531 -12.173 25.554 1.00 79.94 399 GLU A O 1
ATOM 3117 N N . ASP A 1 400 ? -21.952 -13.710 25.991 1.00 81.88 400 ASP A N 1
ATOM 3118 C CA . ASP A 1 400 ? -20.804 -12.880 25.602 1.00 81.88 400 ASP A CA 1
ATOM 3119 C C . ASP A 1 400 ? -20.826 -12.595 24.096 1.00 81.88 400 ASP A C 1
ATOM 3121 O O . ASP A 1 400 ? -20.634 -11.459 23.652 1.00 81.88 400 ASP A O 1
ATOM 3125 N N . ILE A 1 401 ? -21.166 -13.611 23.294 1.00 83.38 401 ILE A N 1
ATOM 3126 C CA . ILE A 1 401 ? -21.358 -13.449 21.848 1.00 83.38 401 ILE A CA 1
ATOM 3127 C C . ILE A 1 401 ? -22.509 -12.474 21.581 1.00 83.38 401 ILE A C 1
ATOM 3129 O O . ILE A 1 401 ? -22.379 -11.592 20.731 1.00 83.38 401 ILE A O 1
ATOM 3133 N N . CYS A 1 402 ? -23.621 -12.574 22.314 1.00 83.12 402 CYS A N 1
ATOM 3134 C CA . CYS A 1 402 ? -24.731 -11.628 22.196 1.00 83.12 402 CYS A CA 1
ATOM 3135 C C . CYS A 1 402 ? -24.307 -10.198 22.553 1.00 83.12 402 CYS A C 1
ATOM 3137 O O . CYS A 1 402 ? -24.678 -9.271 21.832 1.00 83.12 402 CYS A O 1
ATOM 3139 N N . ALA A 1 403 ? -23.496 -10.004 23.596 1.00 84.44 403 ALA A N 1
ATOM 3140 C CA . ALA A 1 403 ? -22.955 -8.692 23.944 1.00 84.44 403 ALA A CA 1
ATOM 3141 C C . ALA A 1 403 ? -22.054 -8.127 22.830 1.00 84.44 403 ALA A C 1
ATOM 3143 O O . ALA A 1 403 ? -22.179 -6.959 22.466 1.00 84.44 403 ALA A O 1
ATOM 3144 N N . VAL A 1 404 ? -21.214 -8.957 22.204 1.00 87.31 404 VAL A N 1
ATOM 3145 C CA . VAL A 1 404 ? -20.435 -8.543 21.023 1.00 87.31 404 VAL A CA 1
ATOM 3146 C C . VAL A 1 404 ? -21.347 -8.207 19.838 1.00 87.31 404 VAL A C 1
ATOM 3148 O O . VAL A 1 404 ? -21.117 -7.216 19.146 1.00 87.31 404 VAL A O 1
ATOM 3151 N N . LEU A 1 405 ? -22.410 -8.978 19.599 1.00 86.50 405 LEU A N 1
ATOM 3152 C CA . LEU A 1 405 ? -23.372 -8.709 18.525 1.00 86.50 405 LEU A CA 1
ATOM 3153 C C . LEU A 1 405 ? -24.099 -7.370 18.705 1.00 86.50 405 LEU A C 1
ATOM 3155 O O . LEU A 1 405 ? -24.359 -6.695 17.708 1.00 86.50 405 LEU A O 1
ATOM 3159 N N . VAL A 1 406 ? -24.395 -6.969 19.944 1.00 84.81 406 VAL A N 1
ATOM 3160 C CA . VAL A 1 406 ? -24.942 -5.643 20.283 1.00 84.81 406 VAL A CA 1
ATOM 3161 C C . VAL A 1 406 ? -23.974 -4.542 19.835 1.00 84.81 406 VAL A C 1
ATOM 3163 O O . VAL A 1 406 ? -24.367 -3.653 19.076 1.00 84.81 406 VAL A O 1
ATOM 3166 N N . GLU A 1 407 ? -22.697 -4.639 20.206 1.00 88.00 407 GLU A N 1
ATOM 3167 C CA . GLU A 1 407 ? -21.670 -3.659 19.817 1.00 88.00 407 GLU A CA 1
ATOM 3168 C C . GLU A 1 407 ? -21.452 -3.609 18.296 1.00 88.00 407 GLU A C 1
ATOM 3170 O O . GLU A 1 407 ? -21.365 -2.540 17.684 1.00 88.00 407 GLU A O 1
ATOM 3175 N N . LEU A 1 408 ? -21.436 -4.769 17.638 1.00 88.25 408 LEU A N 1
ATOM 3176 C CA . LEU A 1 408 ? -21.317 -4.857 16.184 1.00 88.25 408 LEU A CA 1
ATOM 3177 C C . LEU A 1 408 ? -22.545 -4.293 15.456 1.00 88.25 408 LEU A C 1
ATOM 3179 O O . LEU A 1 408 ? -22.407 -3.670 14.399 1.00 88.25 408 LEU A O 1
ATOM 3183 N N . ALA A 1 409 ? -23.745 -4.465 16.015 1.00 84.94 409 ALA A N 1
ATOM 3184 C CA . ALA A 1 409 ? -24.957 -3.855 15.481 1.00 84.94 409 ALA A CA 1
ATOM 3185 C C . ALA A 1 409 ? -24.910 -2.331 15.639 1.00 84.94 409 ALA A C 1
ATOM 3187 O O . ALA A 1 409 ? -25.280 -1.610 14.712 1.00 84.94 409 ALA A O 1
ATOM 3188 N N . PHE A 1 410 ? -24.376 -1.829 16.755 1.00 83.12 410 PHE A N 1
ATOM 3189 C CA . PHE A 1 410 ? -24.124 -0.403 16.937 1.00 83.12 410 PHE A CA 1
ATOM 3190 C C . PHE A 1 410 ? -23.096 0.133 15.926 1.00 83.12 410 PHE A C 1
ATOM 3192 O O . PHE A 1 410 ? -23.292 1.209 15.356 1.00 83.12 410 PHE A O 1
ATOM 3199 N N . CYS A 1 411 ? -22.059 -0.643 15.589 1.00 84.56 411 CYS A N 1
ATOM 3200 C CA . CYS A 1 411 ? -21.080 -0.271 14.563 1.00 84.56 411 CYS A CA 1
ATOM 3201 C C . CYS A 1 411 ? -21.707 -0.003 13.183 1.00 84.56 411 CYS A C 1
ATOM 3203 O O . CYS A 1 411 ? -21.208 0.862 12.459 1.00 84.56 411 CYS A O 1
ATOM 3205 N N . LEU A 1 412 ? -22.815 -0.666 12.815 1.00 81.00 412 LEU A N 1
ATOM 3206 C CA . LEU A 1 412 ? -23.539 -0.385 11.561 1.00 81.00 412 LEU A CA 1
ATOM 3207 C C . LEU A 1 412 ? -24.020 1.067 11.474 1.00 81.00 412 LEU A C 1
ATOM 3209 O O . LEU A 1 412 ? -24.015 1.653 10.392 1.00 81.00 412 LEU A O 1
ATOM 3213 N N . CYS A 1 413 ? -24.395 1.656 12.610 1.00 79.19 413 CYS A N 1
ATOM 3214 C CA . CYS A 1 413 ? -24.784 3.061 12.709 1.00 79.19 413 CYS A CA 1
ATOM 3215 C C . CYS A 1 413 ? -23.585 4.003 12.627 1.00 79.19 413 CYS A C 1
ATOM 3217 O O . CYS A 1 413 ? -23.757 5.199 12.381 1.00 79.19 413 CYS A O 1
ATOM 3219 N N . LEU A 1 414 ? -22.372 3.503 12.873 1.00 81.06 414 LEU A N 1
ATOM 3220 C CA . LEU A 1 414 ? -21.154 4.300 12.903 1.00 81.06 414 LEU A CA 1
ATOM 3221 C C . LEU A 1 414 ? -20.480 4.355 11.531 1.00 81.06 414 LEU A C 1
ATOM 3223 O O . LEU A 1 414 ? -20.081 5.432 11.086 1.00 81.06 414 LEU A O 1
ATOM 3227 N N . VAL A 1 415 ? -20.401 3.232 10.828 1.00 83.94 415 VAL A N 1
ATOM 3228 C CA . VAL A 1 415 ? -19.623 3.147 9.590 1.00 83.94 415 VAL A CA 1
ATOM 3229 C C . VAL A 1 415 ? -20.305 3.834 8.396 1.00 83.94 415 VAL A C 1
ATOM 3231 O O . VAL A 1 415 ? -21.534 3.872 8.318 1.00 83.94 415 VAL A O 1
ATOM 3234 N N . PRO A 1 416 ? -19.539 4.383 7.433 1.00 85.69 416 PRO A N 1
ATOM 3235 C CA . PRO A 1 416 ? -20.111 4.919 6.198 1.00 85.69 416 PRO A CA 1
ATOM 3236 C C . PRO A 1 416 ? -20.764 3.829 5.333 1.00 85.69 416 PRO A C 1
ATOM 3238 O O . PRO A 1 416 ? -20.414 2.653 5.436 1.00 85.69 416 PRO A O 1
ATOM 3241 N N . GLU A 1 417 ? -21.647 4.226 4.409 1.00 83.38 417 GLU A N 1
ATOM 3242 C CA . GLU A 1 417 ? -22.425 3.302 3.559 1.00 83.38 417 GLU A CA 1
ATOM 3243 C C . GLU A 1 417 ? -21.560 2.266 2.823 1.00 83.38 417 GLU A C 1
ATOM 3245 O O . GLU A 1 417 ? -21.884 1.081 2.782 1.00 83.38 417 GLU A O 1
ATOM 3250 N N . GLN A 1 418 ? -20.399 2.685 2.317 1.00 83.06 418 GLN A N 1
ATOM 3251 C CA . GLN A 1 418 ? -19.433 1.819 1.630 1.00 83.06 418 GLN A CA 1
ATOM 3252 C C . GLN A 1 418 ? -18.897 0.656 2.488 1.00 83.06 418 GLN A C 1
ATOM 3254 O O . GLN A 1 418 ? -18.428 -0.343 1.946 1.00 83.06 418 GLN A O 1
ATOM 3259 N N . CYS A 1 419 ? -18.971 0.765 3.816 1.00 87.00 419 CYS A N 1
ATOM 3260 C CA . CYS A 1 419 ? -18.508 -0.246 4.765 1.00 87.00 419 CYS A CA 1
ATOM 3261 C C . CYS A 1 419 ? -19.650 -1.111 5.317 1.00 87.00 419 CYS A C 1
ATOM 3263 O O . CYS A 1 419 ? -19.387 -2.176 5.874 1.00 87.00 419 CYS A O 1
ATOM 3265 N N . GLN A 1 420 ? -20.913 -0.702 5.143 1.00 86.38 420 GLN A N 1
ATOM 3266 C CA . GLN A 1 420 ? -22.069 -1.392 5.727 1.00 86.38 420 GLN A CA 1
ATOM 3267 C C . GLN A 1 420 ? -22.135 -2.869 5.325 1.00 86.38 420 GLN A C 1
ATOM 3269 O O . GLN A 1 420 ? -22.449 -3.715 6.154 1.00 86.38 420 GLN A O 1
ATOM 3274 N N . ARG A 1 421 ? -21.776 -3.218 4.080 1.00 86.00 421 ARG A N 1
ATOM 3275 C CA . ARG A 1 421 ? -21.728 -4.627 3.651 1.00 86.00 421 ARG A CA 1
ATOM 3276 C C . ARG A 1 421 ? -20.736 -5.438 4.480 1.00 86.00 421 ARG A C 1
ATOM 3278 O O . ARG A 1 421 ? -21.081 -6.523 4.931 1.00 86.00 421 ARG A O 1
ATOM 3285 N N . GLN A 1 422 ? -19.521 -4.924 4.671 1.00 87.25 422 GLN A N 1
ATOM 3286 C CA . GLN A 1 422 ? -18.504 -5.599 5.480 1.00 87.25 422 GLN A CA 1
ATOM 3287 C C . GLN A 1 422 ? -18.981 -5.757 6.927 1.00 87.25 422 GLN A C 1
ATOM 3289 O O . GLN A 1 422 ? -18.774 -6.808 7.522 1.00 87.25 422 GLN A O 1
ATOM 3294 N N . ALA A 1 423 ? -19.674 -4.753 7.465 1.00 87.69 423 ALA A N 1
ATOM 3295 C CA . ALA A 1 423 ? -20.234 -4.802 8.811 1.00 87.69 423 ALA A CA 1
ATOM 3296 C C . ALA A 1 423 ? -21.363 -5.837 8.955 1.00 87.69 423 ALA A C 1
ATOM 3298 O O . ALA A 1 423 ? -21.378 -6.590 9.925 1.00 87.69 423 ALA A O 1
ATOM 3299 N N . VAL A 1 424 ? -22.261 -5.949 7.969 1.00 88.69 424 VAL A N 1
ATOM 3300 C CA . VAL A 1 424 ? -23.305 -6.990 7.952 1.00 88.69 424 VAL A CA 1
ATOM 3301 C C . VAL A 1 424 ? -22.696 -8.392 7.829 1.00 88.69 424 VAL A C 1
ATOM 3303 O O . VAL A 1 424 ? -23.190 -9.323 8.460 1.00 88.69 424 VAL A O 1
ATOM 3306 N N . VAL A 1 425 ? -21.620 -8.554 7.049 1.00 89.94 425 VAL A N 1
ATOM 3307 C CA . VAL A 1 425 ? -20.891 -9.832 6.956 1.00 89.94 425 VAL A CA 1
ATOM 3308 C C . VAL A 1 425 ? -20.253 -10.193 8.297 1.00 89.94 425 VAL A C 1
ATOM 3310 O O . VAL A 1 425 ? -20.468 -11.301 8.769 1.00 89.94 425 VAL A O 1
ATOM 3313 N N . LEU A 1 426 ? -19.569 -9.252 8.956 1.00 89.94 426 LEU A N 1
ATOM 3314 C CA . LEU A 1 426 ? -18.978 -9.477 10.279 1.00 89.94 426 LEU A CA 1
ATOM 3315 C C . LEU A 1 426 ? -20.031 -9.890 11.321 1.00 89.94 426 LEU A C 1
ATOM 3317 O O . LEU A 1 426 ? -19.801 -10.811 12.098 1.00 89.94 426 LEU A O 1
ATOM 3321 N N . LEU A 1 427 ? -21.201 -9.245 11.314 1.00 89.75 427 LEU A N 1
ATOM 3322 C CA . LEU A 1 427 ? -22.333 -9.636 12.159 1.00 89.75 427 LEU A CA 1
ATOM 3323 C C . LEU A 1 427 ? -22.804 -11.060 11.870 1.00 89.75 427 LEU A C 1
ATOM 3325 O O . LEU A 1 427 ? -23.074 -11.818 12.796 1.00 89.75 427 LEU A O 1
ATOM 3329 N N . LEU A 1 428 ? -22.909 -11.435 10.593 1.00 89.81 428 LEU A N 1
ATOM 3330 C CA . LEU A 1 428 ? -23.313 -12.785 10.209 1.00 89.81 428 LEU A CA 1
ATOM 3331 C C . LEU A 1 428 ? -22.292 -13.827 10.666 1.00 89.81 428 LEU A C 1
ATOM 3333 O O . LEU A 1 428 ? -22.708 -14.872 11.167 1.00 89.81 428 LEU A O 1
ATOM 3337 N N . ASP A 1 429 ? -21.001 -13.529 10.524 1.00 88.75 429 ASP A N 1
ATOM 3338 C CA . ASP A 1 429 ? -19.904 -14.386 10.967 1.00 88.75 429 ASP A CA 1
ATOM 3339 C C . ASP A 1 429 ? -19.924 -14.559 12.492 1.00 88.75 429 ASP A C 1
ATOM 3341 O O . ASP A 1 429 ? -19.862 -15.688 12.973 1.00 88.75 429 ASP A O 1
ATOM 3345 N N . ALA A 1 430 ? -20.127 -13.480 13.254 1.00 87.25 430 ALA A N 1
ATOM 3346 C CA . ALA A 1 430 ? -20.279 -13.544 14.708 1.00 87.25 430 ALA A CA 1
ATOM 3347 C C . ALA A 1 430 ? -21.521 -14.354 15.133 1.00 87.25 430 ALA A C 1
ATOM 3349 O O . ALA A 1 430 ? -21.432 -15.193 16.024 1.00 87.25 430 ALA A O 1
ATOM 3350 N N . VAL A 1 431 ? -22.663 -14.203 14.445 1.00 87.50 431 VAL A N 1
ATOM 3351 C CA . VAL A 1 431 ? -23.865 -15.033 14.680 1.00 87.50 431 VAL A CA 1
ATOM 3352 C C . VAL A 1 431 ? -23.588 -16.517 14.414 1.00 87.50 431 VAL A C 1
ATOM 3354 O O . VAL A 1 431 ? -24.207 -17.375 15.043 1.00 87.50 431 VAL A O 1
ATOM 3357 N N . GLN A 1 432 ? -22.676 -16.860 13.493 1.00 87.38 432 GLN A N 1
ATOM 3358 C CA . GLN A 1 432 ? -22.336 -18.265 13.251 1.00 87.38 432 GLN A CA 1
ATOM 3359 C C . GLN A 1 432 ? -21.626 -18.933 14.431 1.00 87.38 432 GLN A C 1
ATOM 3361 O O . GLN A 1 432 ? -21.641 -20.166 14.475 1.00 87.38 432 GLN A O 1
ATOM 3366 N N . LEU A 1 433 ? -21.056 -18.159 15.357 1.00 84.50 433 LEU A N 1
ATOM 3367 C CA . LEU A 1 433 ? -20.349 -18.665 16.533 1.00 84.50 433 LEU A CA 1
ATOM 3368 C C . LEU A 1 433 ? -21.278 -19.033 17.698 1.00 84.50 433 LEU A C 1
ATOM 3370 O O . LEU A 1 433 ? -20.815 -19.681 18.624 1.00 84.50 433 LEU A O 1
ATOM 3374 N N . LEU A 1 434 ? -22.563 -18.661 17.643 1.00 82.56 434 LEU A N 1
ATOM 3375 C CA . LEU A 1 434 ? -23.551 -19.063 18.650 1.00 82.56 434 LEU A CA 1
ATOM 3376 C C . LEU A 1 434 ? -23.769 -20.582 18.642 1.00 82.56 434 LEU A C 1
ATOM 3378 O O . LEU A 1 434 ? -23.973 -21.180 17.575 1.00 82.56 434 LEU A O 1
ATOM 3382 N N . ASP A 1 435 ? -23.826 -21.167 19.837 1.00 82.06 435 ASP A N 1
ATOM 3383 C CA . ASP A 1 435 ? -24.140 -22.580 20.053 1.00 82.06 435 ASP A CA 1
ATOM 3384 C C . ASP A 1 435 ? -25.653 -22.836 19.945 1.00 82.06 435 ASP A C 1
ATOM 3386 O O . ASP A 1 435 ? -26.088 -23.871 19.425 1.00 82.06 435 ASP A O 1
ATOM 3390 N N . SER A 1 436 ? -26.487 -21.880 20.372 1.00 83.06 436 SER A N 1
ATOM 3391 C CA . SER A 1 436 ? -27.942 -21.978 20.240 1.00 83.06 436 SER A CA 1
ATOM 3392 C C . SER A 1 436 ? -28.408 -21.900 18.781 1.00 83.06 436 SER A C 1
ATOM 3394 O O . SER A 1 436 ? -28.441 -20.838 18.150 1.00 83.06 436 SER A O 1
ATOM 3396 N N . ALA A 1 437 ? -28.858 -23.042 18.253 1.00 82.25 437 ALA A N 1
ATOM 3397 C CA . ALA A 1 437 ? -29.397 -23.160 16.898 1.00 82.25 437 ALA A CA 1
ATOM 3398 C C . ALA A 1 437 ? -30.622 -22.256 16.653 1.00 82.25 437 ALA A C 1
ATOM 3400 O O . ALA A 1 437 ? -30.765 -21.701 15.559 1.00 82.25 437 ALA A O 1
ATOM 3401 N N . ASP A 1 438 ? -31.468 -22.071 17.670 1.00 81.69 438 ASP A N 1
ATOM 3402 C CA . ASP A 1 438 ? -32.674 -21.244 17.582 1.00 81.69 438 ASP A CA 1
ATOM 3403 C C . ASP A 1 438 ? -32.318 -19.756 17.456 1.00 81.69 438 ASP A C 1
ATOM 3405 O O . ASP A 1 438 ? -32.771 -19.088 16.522 1.00 81.69 438 ASP A O 1
ATOM 3409 N N . LEU A 1 439 ? -31.447 -19.247 18.339 1.00 78.62 439 LEU A N 1
ATOM 3410 C CA . LEU A 1 439 ? -30.944 -17.865 18.298 1.00 78.62 439 LEU A CA 1
ATOM 3411 C C . LEU A 1 439 ? -30.195 -17.586 16.990 1.00 78.62 439 LEU A C 1
ATOM 3413 O O . LEU A 1 439 ? -30.447 -16.583 16.314 1.00 78.62 439 LEU A O 1
ATOM 3417 N N . LYS A 1 440 ? -29.335 -18.518 16.576 1.00 84.06 440 LYS A N 1
ATOM 3418 C CA . LYS A 1 440 ? -28.588 -18.453 15.317 1.00 84.06 440 LYS A CA 1
ATOM 3419 C C . LYS A 1 440 ? -29.505 -18.376 14.095 1.00 84.06 440 LYS A C 1
ATOM 3421 O O . LYS A 1 440 ? -29.266 -17.569 13.191 1.00 84.06 440 LYS A O 1
ATOM 3426 N N . GLY A 1 441 ? -30.576 -19.168 14.055 1.00 82.38 441 GLY A N 1
ATOM 3427 C CA . GLY A 1 441 ? -31.601 -19.079 13.011 1.00 82.38 441 GLY A CA 1
ATOM 3428 C C . GLY A 1 441 ? -32.278 -17.705 12.993 1.00 82.38 441 GLY A C 1
ATOM 3429 O O . GLY A 1 441 ? -32.302 -17.037 11.959 1.00 82.38 441 GLY A O 1
ATOM 3430 N N . HIS A 1 442 ? -32.730 -17.243 14.162 1.00 83.50 442 HIS A N 1
ATOM 3431 C CA . HIS A 1 442 ? -33.485 -15.996 14.324 1.00 83.50 442 HIS A CA 1
ATOM 3432 C C . HIS A 1 442 ? -32.712 -14.718 13.955 1.00 83.50 442 HIS A C 1
ATOM 3434 O O . HIS A 1 442 ? -33.321 -13.726 13.524 1.00 83.50 442 HIS A O 1
ATOM 3440 N N . LEU A 1 443 ? -31.389 -14.726 14.150 1.00 83.31 443 LEU A N 1
ATOM 3441 C CA . LEU A 1 443 ? -30.497 -13.598 13.870 1.00 83.31 443 LEU A CA 1
ATOM 3442 C C . LEU A 1 443 ? -29.881 -13.656 12.464 1.00 83.31 443 LEU A C 1
ATOM 3444 O O . LEU A 1 443 ? -29.669 -12.612 11.846 1.00 83.31 443 LEU A O 1
ATOM 3448 N N . SER A 1 444 ? -29.628 -14.851 11.917 1.00 86.62 444 SER A N 1
ATOM 3449 C CA . SER A 1 444 ? -28.977 -14.987 10.603 1.00 86.62 444 SER A CA 1
ATOM 3450 C C . SER A 1 444 ? -29.900 -14.695 9.415 1.00 86.62 444 SER A C 1
ATOM 3452 O O . SER A 1 444 ? -29.430 -14.221 8.379 1.00 86.62 444 SER A O 1
ATOM 3454 N N . GLU A 1 445 ? -31.205 -14.943 9.535 1.00 85.75 445 GLU A N 1
ATOM 3455 C CA . GLU A 1 445 ? -32.164 -14.752 8.439 1.00 85.75 445 GLU A CA 1
ATOM 3456 C C . GLU A 1 445 ? -32.341 -13.271 8.024 1.00 85.75 445 GLU A C 1
ATOM 3458 O O . GLU A 1 445 ? -32.218 -12.976 6.826 1.00 85.75 445 GLU A O 1
ATOM 3463 N N . PRO A 1 446 ? -32.506 -12.300 8.950 1.00 83.88 446 PRO A N 1
ATOM 3464 C CA . PRO A 1 446 ? -32.507 -10.875 8.602 1.00 83.88 446 PRO A CA 1
ATOM 3465 C C . PRO A 1 446 ? -31.204 -10.407 7.936 1.00 83.88 446 PRO A C 1
ATOM 3467 O O . PRO A 1 446 ? -31.238 -9.620 6.987 1.00 83.88 446 PRO A O 1
ATOM 3470 N N . LEU A 1 447 ? -30.054 -10.913 8.395 1.00 85.44 447 LEU A N 1
ATOM 3471 C CA . LEU A 1 447 ? -28.736 -10.570 7.849 1.00 85.44 447 LEU A CA 1
ATOM 3472 C C . LEU A 1 447 ? -28.580 -11.075 6.406 1.00 85.44 447 LEU A C 1
ATOM 3474 O O . LEU A 1 447 ? -28.223 -10.304 5.515 1.00 85.44 447 LEU A O 1
ATOM 3478 N N . LYS A 1 448 ? -28.936 -12.339 6.139 1.00 86.19 448 LYS A N 1
ATOM 3479 C CA . LYS A 1 448 ? -28.940 -12.919 4.781 1.00 86.19 448 LYS A CA 1
ATOM 3480 C C . LYS A 1 448 ? -29.898 -12.179 3.843 1.00 86.19 448 LYS A C 1
ATOM 3482 O O . LYS A 1 448 ? -29.555 -11.901 2.694 1.00 86.19 448 LYS A O 1
ATOM 3487 N N . THR A 1 449 ? -31.074 -11.803 4.341 1.00 83.44 449 THR A N 1
ATOM 3488 C CA . THR A 1 449 ? -32.055 -11.010 3.579 1.00 83.44 449 THR A CA 1
ATOM 3489 C C . THR A 1 449 ? -31.505 -9.622 3.233 1.00 83.44 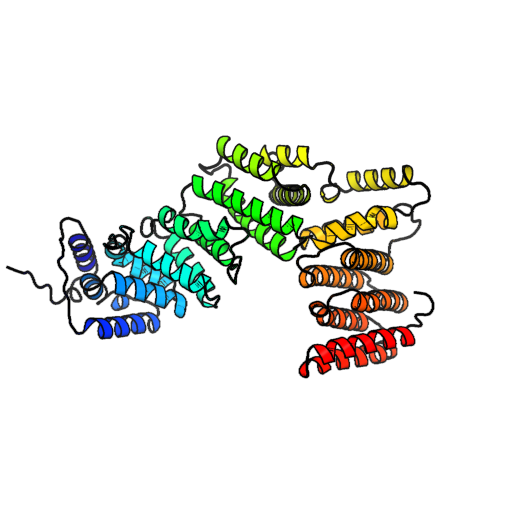449 THR A C 1
ATOM 3491 O O . THR A 1 449 ? -31.682 -9.125 2.124 1.00 83.44 449 THR A O 1
ATOM 3494 N N . THR A 1 450 ? -30.767 -9.003 4.156 1.00 82.31 450 THR A N 1
ATOM 3495 C CA . THR A 1 450 ? -30.135 -7.695 3.934 1.00 82.31 450 THR A CA 1
ATOM 3496 C C . THR A 1 450 ? -29.023 -7.786 2.887 1.00 82.31 450 THR A C 1
ATOM 3498 O O . THR A 1 450 ? -28.953 -6.944 1.995 1.00 82.31 450 THR A O 1
ATOM 3501 N N . LEU A 1 451 ? -28.203 -8.841 2.929 1.00 82.25 451 LEU A N 1
ATOM 3502 C CA . LEU A 1 451 ? -27.146 -9.085 1.939 1.00 82.25 451 LEU A CA 1
ATOM 3503 C C . LEU A 1 451 ? -27.695 -9.346 0.527 1.00 82.25 451 LEU A C 1
ATOM 3505 O O . LEU A 1 451 ? -27.103 -8.885 -0.443 1.00 82.25 451 LEU A O 1
ATOM 3509 N N . THR A 1 452 ? -28.836 -10.028 0.401 1.00 77.62 452 THR A N 1
ATOM 3510 C CA . THR A 1 452 ? -29.485 -10.299 -0.900 1.00 77.62 452 THR A CA 1
ATOM 3511 C C . THR A 1 452 ? -30.225 -9.086 -1.477 1.00 77.62 452 THR A C 1
ATOM 3513 O O . THR A 1 452 ? -30.325 -8.947 -2.693 1.00 77.62 452 THR A O 1
ATOM 3516 N N . ALA A 1 453 ? -30.672 -8.140 -0.643 1.00 67.56 453 ALA A N 1
ATOM 3517 C CA . ALA A 1 453 ? -31.287 -6.890 -1.105 1.00 67.56 453 ALA A CA 1
ATOM 3518 C C . ALA A 1 453 ? -30.322 -5.985 -1.904 1.00 67.56 453 ALA A C 1
ATOM 3520 O O . ALA A 1 453 ? -30.765 -5.076 -2.615 1.00 67.56 453 ALA A O 1
ATOM 3521 N N . GLN A 1 454 ? -29.011 -6.232 -1.819 1.00 57.84 454 GLN A N 1
ATOM 3522 C CA . GLN A 1 454 ? -27.977 -5.474 -2.522 1.00 57.84 454 GLN A CA 1
ATOM 3523 C C . GLN A 1 454 ? -28.050 -5.610 -4.051 1.00 57.84 454 GLN A C 1
ATOM 3525 O O . GLN A 1 454 ? -27.672 -4.671 -4.752 1.00 57.84 454 GLN A O 1
ATOM 3530 N N . ASP A 1 455 ? -28.606 -6.708 -4.568 1.00 55.81 455 ASP A N 1
ATOM 3531 C CA . ASP A 1 455 ? -28.734 -6.952 -6.013 1.00 55.81 455 ASP A CA 1
ATOM 3532 C C . ASP A 1 455 ? -29.732 -5.992 -6.702 1.00 55.81 455 ASP A C 1
ATOM 3534 O O . ASP A 1 455 ? -29.896 -6.026 -7.920 1.00 55.81 455 ASP A O 1
ATOM 3538 N N . SER A 1 456 ? -30.385 -5.103 -5.935 1.00 56.53 456 SER A N 1
ATOM 3539 C CA . SER A 1 456 ? -31.380 -4.142 -6.424 1.00 56.53 456 SER A CA 1
ATOM 3540 C C . SER A 1 456 ? -30.887 -2.682 -6.516 1.00 56.53 456 SER A C 1
ATOM 3542 O O . SER A 1 456 ? -31.126 -2.051 -7.543 1.00 56.53 456 SER A O 1
ATOM 3544 N N . SER A 1 457 ? -30.217 -2.118 -5.489 1.00 63.69 457 SER A N 1
ATOM 3545 C CA . SER A 1 457 ? -29.489 -0.822 -5.531 1.00 63.69 457 SER A CA 1
ATOM 3546 C C . SER A 1 457 ? -28.765 -0.484 -4.197 1.00 63.69 457 SER A C 1
ATOM 3548 O O . SER A 1 457 ? -29.186 -0.971 -3.144 1.00 63.69 457 SER A O 1
ATOM 3550 N N . PRO A 1 458 ? -27.766 0.435 -4.175 1.00 62.94 458 PRO A N 1
ATO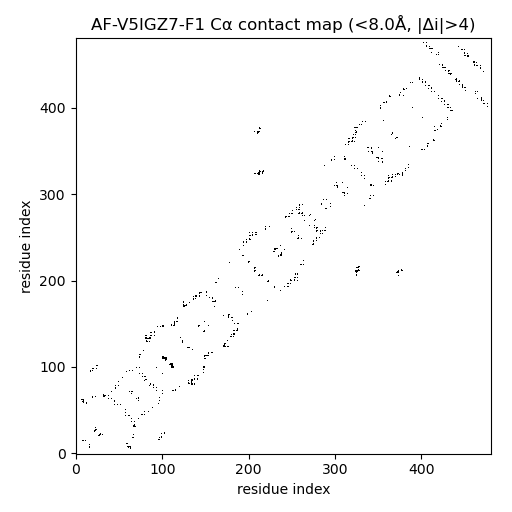M 3551 C CA . PRO A 1 458 ? -27.109 0.896 -2.937 1.00 62.94 458 PRO A CA 1
ATOM 3552 C C . PRO A 1 458 ? -28.046 1.593 -1.935 1.00 62.94 458 PRO A C 1
ATOM 3554 O O . PRO A 1 458 ? -27.932 1.391 -0.728 1.00 62.94 458 PRO A O 1
ATOM 3557 N N . LYS A 1 459 ? -29.019 2.375 -2.424 1.00 67.38 459 LYS A N 1
ATOM 3558 C CA . LYS A 1 459 ? -29.998 3.073 -1.567 1.00 67.38 459 LYS A CA 1
ATOM 3559 C C . LYS A 1 459 ? -30.956 2.095 -0.889 1.00 67.38 459 LYS A C 1
ATOM 3561 O O . LYS A 1 459 ? -31.365 2.311 0.248 1.00 67.38 459 LYS A O 1
ATOM 3566 N N . THR A 1 460 ? -31.290 1.005 -1.580 1.00 67.12 460 THR A N 1
ATOM 3567 C CA . THR A 1 460 ? -32.122 -0.071 -1.031 1.00 67.12 460 THR A CA 1
ATOM 3568 C C . THR A 1 460 ? -31.394 -0.815 0.089 1.00 67.12 460 THR A C 1
ATOM 3570 O O . THR A 1 460 ? -32.025 -1.202 1.072 1.00 67.12 460 THR A O 1
ATOM 3573 N N . PHE A 1 461 ? -30.072 -0.977 -0.038 1.00 72.88 461 PHE A N 1
ATOM 3574 C CA . PHE A 1 461 ? -29.231 -1.637 0.958 1.00 72.88 461 PHE A CA 1
ATOM 3575 C C . PHE A 1 461 ? -29.106 -0.814 2.249 1.00 72.88 461 PHE A C 1
ATOM 3577 O O . PHE A 1 461 ? -29.386 -1.342 3.321 1.00 72.88 461 PHE A O 1
ATOM 3584 N N . SER A 1 462 ? -28.811 0.487 2.153 1.00 69.69 462 SER A N 1
ATOM 3585 C CA . SER A 1 462 ? -28.734 1.386 3.323 1.00 69.69 462 SER A CA 1
ATOM 3586 C C . SER A 1 462 ? -30.051 1.385 4.129 1.00 69.69 462 SER A C 1
ATOM 3588 O O . SER A 1 462 ? -30.065 1.150 5.336 1.00 69.69 462 SER A O 1
ATOM 3590 N N . ALA A 1 463 ? -31.201 1.454 3.446 1.00 72.44 463 ALA A N 1
ATOM 3591 C CA . ALA A 1 463 ? -32.518 1.355 4.088 1.00 72.44 463 ALA A CA 1
ATOM 3592 C C . ALA A 1 463 ? -32.851 -0.045 4.660 1.00 72.44 463 ALA A C 1
ATOM 3594 O O . ALA A 1 463 ? -33.740 -0.190 5.507 1.00 72.44 463 ALA A O 1
ATOM 3595 N N . ALA A 1 464 ? -32.211 -1.111 4.170 1.00 74.88 464 ALA A N 1
ATOM 3596 C CA . ALA A 1 464 ? -32.318 -2.447 4.757 1.00 74.88 464 ALA A CA 1
ATOM 3597 C C . ALA A 1 464 ? -31.474 -2.557 6.037 1.00 74.88 464 ALA A C 1
ATOM 3599 O O . ALA A 1 464 ? -31.956 -3.110 7.023 1.00 74.88 464 ALA A O 1
ATOM 3600 N N . VAL A 1 465 ? -30.285 -1.947 6.057 1.00 75.25 465 VAL A N 1
ATOM 3601 C CA . VAL A 1 465 ? -29.423 -1.847 7.245 1.00 75.25 465 VAL A CA 1
ATOM 3602 C C . VAL A 1 465 ? -30.123 -1.080 8.371 1.00 75.25 465 VAL A C 1
ATOM 3604 O O . VAL A 1 465 ? -30.161 -1.570 9.495 1.00 75.25 465 VAL A O 1
ATOM 3607 N N . ASP A 1 466 ? -30.787 0.041 8.080 1.00 73.88 466 ASP A N 1
ATOM 3608 C CA . ASP A 1 466 ? -31.551 0.792 9.092 1.00 73.88 466 ASP A CA 1
ATOM 3609 C C . ASP A 1 466 ? -32.662 -0.045 9.750 1.00 73.88 466 ASP A C 1
ATOM 3611 O O . ASP A 1 466 ? -32.927 0.063 10.950 1.00 73.88 466 ASP A O 1
ATOM 3615 N N . ARG A 1 467 ? -33.335 -0.898 8.966 1.00 77.62 467 ARG A N 1
ATOM 3616 C CA . ARG A 1 467 ? -34.354 -1.828 9.479 1.00 77.62 467 ARG A CA 1
ATOM 3617 C C . ARG A 1 467 ? -33.726 -2.951 10.301 1.00 77.62 467 ARG A C 1
ATOM 3619 O O . ARG A 1 467 ? -34.300 -3.345 11.314 1.00 77.62 467 ARG A O 1
ATOM 3626 N N . LEU A 1 468 ? -32.557 -3.433 9.883 1.00 76.81 468 LEU A N 1
ATOM 3627 C CA . LEU A 1 468 ? -31.796 -4.451 10.596 1.00 76.81 468 LEU A CA 1
ATOM 3628 C C . LEU A 1 468 ? -31.369 -3.959 11.984 1.00 76.81 468 LEU A C 1
ATOM 3630 O O . LEU A 1 468 ? -31.620 -4.657 12.961 1.00 76.81 468 LEU A O 1
ATOM 3634 N N . VAL A 1 469 ? -30.813 -2.747 12.083 1.00 73.56 469 VAL A N 1
ATOM 3635 C CA . VAL A 1 469 ? -30.414 -2.131 13.361 1.00 73.56 469 VAL A CA 1
ATOM 3636 C C . VAL A 1 469 ? -31.595 -2.072 14.332 1.00 73.56 469 VAL A C 1
ATOM 3638 O O . VAL A 1 469 ? -31.473 -2.500 15.477 1.00 73.56 469 VAL A O 1
ATOM 3641 N N . ARG A 1 470 ? -32.769 -1.610 13.875 1.00 71.75 470 ARG A N 1
ATOM 3642 C CA . ARG A 1 470 ? -33.978 -1.560 14.719 1.00 71.75 470 ARG A CA 1
ATOM 3643 C C . ARG A 1 470 ? -34.429 -2.950 15.165 1.00 71.75 470 ARG A C 1
ATOM 3645 O O . ARG A 1 470 ? -34.750 -3.138 16.333 1.00 71.75 470 ARG A O 1
ATOM 3652 N N . SER A 1 471 ? -34.407 -3.930 14.259 1.00 73.06 471 SER A N 1
ATOM 3653 C CA . SER A 1 471 ? -34.793 -5.307 14.582 1.00 73.06 471 SER A CA 1
ATOM 3654 C C . SER A 1 471 ? -33.831 -5.979 15.563 1.00 73.06 471 SER A C 1
ATOM 3656 O O . SER A 1 471 ? -34.295 -6.743 16.405 1.00 73.06 471 SER A O 1
ATOM 3658 N N . PHE A 1 472 ? -32.523 -5.730 15.463 1.00 69.62 472 PHE A N 1
ATOM 3659 C CA . PHE A 1 472 ? -31.542 -6.211 16.442 1.00 69.62 472 PHE A CA 1
ATOM 3660 C C . PHE A 1 472 ? -31.763 -5.543 17.802 1.00 69.62 472 PHE A C 1
ATOM 3662 O O . PHE A 1 472 ? -31.758 -6.234 18.817 1.00 69.62 472 PHE A O 1
ATOM 3669 N N . GLY A 1 473 ? -32.081 -4.243 17.804 1.00 62.62 473 GLY A N 1
ATOM 3670 C CA . GLY A 1 473 ? -32.526 -3.491 18.977 1.00 62.62 473 GLY A CA 1
ATOM 3671 C C . GLY A 1 473 ? -33.651 -4.179 19.756 1.00 62.62 473 GLY A C 1
ATOM 3672 O O . GLY A 1 473 ? -33.547 -4.440 20.954 1.00 62.62 473 GLY A O 1
ATOM 3673 N N . GLU A 1 474 ? -34.726 -4.517 19.046 1.00 64.50 474 GLU A N 1
ATOM 3674 C CA . GLU A 1 474 ? -35.912 -5.159 19.620 1.00 64.50 474 GLU A CA 1
ATOM 3675 C C . GLU A 1 474 ? -35.663 -6.615 20.043 1.00 64.50 474 GLU A C 1
ATOM 3677 O O . GLU A 1 474 ? -36.191 -7.054 21.063 1.00 64.50 474 GLU A O 1
ATOM 3682 N N . LYS A 1 475 ? -34.855 -7.368 19.283 1.00 63.50 475 LYS A N 1
ATOM 3683 C CA . LYS A 1 475 ? -34.593 -8.798 19.532 1.00 63.50 475 LYS A CA 1
ATOM 3684 C C . LYS A 1 475 ? -33.562 -9.060 20.631 1.00 63.50 475 LYS A C 1
ATOM 3686 O O . LYS A 1 475 ? -33.632 -10.109 21.261 1.00 63.50 475 LYS A O 1
ATOM 3691 N N . LEU A 1 476 ? -32.629 -8.135 20.861 1.00 59.81 476 LEU A N 1
ATOM 3692 C CA . LEU A 1 476 ? -31.575 -8.254 21.877 1.00 59.81 476 LEU A CA 1
ATOM 3693 C C . LEU A 1 476 ? -31.884 -7.464 23.165 1.00 59.81 476 LEU A C 1
ATOM 3695 O O . LEU A 1 476 ? -31.025 -7.373 24.031 1.00 59.81 476 LEU A O 1
ATOM 3699 N N . ASN A 1 477 ? -33.100 -6.914 23.326 1.00 52.00 477 ASN A N 1
ATOM 3700 C CA . ASN A 1 477 ? -33.482 -6.058 24.463 1.00 52.00 477 ASN A CA 1
ATOM 3701 C C . ASN A 1 477 ? -32.534 -4.848 24.665 1.00 52.00 477 ASN A C 1
ATOM 3703 O O . ASN A 1 477 ? -32.044 -4.606 25.766 1.00 52.00 477 ASN A O 1
ATOM 3707 N N . PHE A 1 478 ? -32.333 -4.022 23.631 1.00 42.84 478 PHE A N 1
ATOM 3708 C CA . PHE A 1 478 ? -31.649 -2.714 23.720 1.00 42.84 478 PHE A CA 1
ATOM 3709 C C . PHE A 1 478 ? -32.471 -1.676 24.525 1.00 42.84 478 PHE A C 1
ATOM 3711 O O . PHE A 1 478 ? -32.940 -0.675 23.984 1.00 42.84 478 PHE A O 1
ATOM 3718 N N . ARG A 1 479 ? -32.724 -1.899 25.819 1.00 31.19 479 ARG A N 1
ATOM 3719 C CA . ARG A 1 479 ? -33.380 -0.893 26.681 1.00 31.19 479 ARG A CA 1
ATOM 3720 C C . ARG A 1 479 ? -32.410 -0.007 27.465 1.00 31.19 479 ARG A C 1
ATOM 3722 O O . ARG A 1 479 ? -32.880 0.954 28.064 1.00 31.19 479 ARG A O 1
ATOM 3729 N N . GLU A 1 480 ? -31.102 -0.266 27.418 1.00 29.41 480 GLU A N 1
ATOM 3730 C CA . GLU A 1 480 ? -30.102 0.474 28.213 1.00 29.41 480 GLU A CA 1
ATOM 3731 C C . GLU A 1 480 ? -28.837 0.926 27.445 1.00 29.41 480 GLU A C 1
ATOM 3733 O O . GLU A 1 480 ? -27.820 1.196 28.076 1.00 29.41 480 GLU A O 1
ATOM 3738 N N . CYS A 1 481 ? -28.883 1.074 26.112 1.00 31.59 481 CYS A N 1
ATOM 3739 C CA . CYS A 1 481 ? -27.820 1.778 25.366 1.00 31.59 481 CYS A CA 1
ATOM 3740 C C . CYS A 1 481 ? -28.192 3.231 25.064 1.00 31.59 481 CYS A C 1
ATOM 3742 O O . CYS A 1 481 ? -29.273 3.446 24.464 1.00 31.59 481 CYS A O 1
#

Radius of gyration: 29.92 Å; Cα contacts (8 Å, |Δi|>4): 535; chains: 1; bounding box: 66×42×96 Å

Organism: Ixodes ricinus (NCBI:txid34613)

Solvent-accessible surface area (backbone atoms only — not comparable to full-atom values): 26810 Å² total; per-residue (Å²): 132,87,83,82,80,87,64,49,54,84,46,58,71,71,55,35,44,50,50,48,43,43,45,60,32,92,88,36,54,93,69,70,49,83,63,96,60,50,70,63,53,50,53,55,51,55,52,49,53,73,75,43,98,74,63,74,77,68,56,54,50,50,59,49,49,38,52,45,40,38,67,61,48,54,41,51,44,52,51,45,16,24,73,74,54,45,23,67,63,42,39,55,51,49,58,64,44,30,44,54,31,53,28,60,32,90,91,75,68,40,36,36,47,36,53,47,50,47,56,49,50,54,56,40,47,78,49,78,52,78,43,54,58,24,41,36,48,30,41,42,49,45,45,73,43,83,82,51,57,58,46,65,66,42,44,67,70,43,46,66,70,62,72,49,93,71,48,99,69,68,55,87,50,80,56,53,55,55,49,48,52,60,35,35,46,95,53,43,58,73,72,55,56,55,53,51,50,45,43,47,52,52,54,30,26,52,21,40,76,37,14,16,11,64,58,29,44,55,41,48,56,53,48,53,57,52,45,57,64,45,68,32,86,87,33,97,58,63,44,78,75,58,48,55,55,52,42,52,50,47,68,75,41,48,68,65,30,37,48,53,51,47,50,55,38,50,78,67,72,37,65,88,39,69,56,40,47,56,48,38,74,76,40,72,86,43,71,94,73,47,54,71,69,58,44,53,52,47,52,53,48,52,45,67,75,39,72,96,53,60,62,66,72,74,43,37,68,56,50,16,57,50,54,38,28,33,31,72,76,50,47,55,54,50,47,56,50,49,56,54,54,65,37,62,91,48,97,61,83,78,48,61,48,60,54,50,49,54,53,47,52,20,50,48,45,31,62,76,76,46,76,57,60,34,60,58,51,39,49,51,51,50,49,52,50,53,52,54,44,63,67,66,46,92,74,67,50,60,66,53,54,48,53,40,47,52,51,50,48,53,43,53,77,54,50,57,78,93,35,40,63,60,46,50,48,50,49,44,56,57,43,66,70,43,79,52,64,67,61,32,52,70,57,41,52,64,47,53,53,41,64,60,44,47,86,77,36,72,70,56,28,56,60,39,50,59,52,46,46,53,50,50,35,69,74,69,65,64,81,85,123

pLDDT: mean 81.88, std 12.69, range [29.41, 96.69]

Nearest PDB structures (foldseek):
  7n6g-assembly1_0A  TM=2.253E-01  e=1.476E-01  Chlamydomonas reinhardtii
  7sqc-assembly1_I0  TM=2.111E-01  e=1.221E-01  Chlamydomonas reinhardtii
  1g3j-assembly1_A  TM=2.108E-01  e=3.392E-01  Homo sapiens
  7sqc-assembly1_J0  TM=2.349E-01  e=1.138E+00  Chlamydomonas reinhardtii
  8flx-assembly1_A  TM=1.562E-01  e=8.778E+00  synthetic construct

Foldseek 3Di:
DDDPPPAPQPPPLVVLLVLLLCCLDPNNPPQADADPCLVVLLVVLLVVLLVDPDDPVNQGPLSVSCSHPLLVNLLSLLVSLLVRVSLQSSLVNLLSSLSSQQRADPVPRHRSNLVSLLVVLVVCQQPPDPSLVSSLVNLLNNLVRAPSDPVQSSLVSLVVLLQDPDDVDNRPDSCSSVSNCLSNVVNDDLVVLLVSLLSLLVQLLVLLVLLPQVSNQVSLVSNLSSCVQQVPPPHPNPDPVSLVSLLVSLVPGDLRSLLSVLVSCVVVVNCVDPSNVSSCVVNVPPCLNDDPVRLLVVLVVCCVVDPPDQLLVVCLLVLLSCLLNHYLVSLVSSLVSLLSSVPNPDPDHDALLNSLLSVLSSLQSCQPPHNRNDLQNSVVSSLVVSLVRLVVPPCDALVSLLSSLLSLLVVCVRGDLVNNLVSLVSSLVSLVSHPDPVSSVVLNVLSVVLNVLVVPDSVSSNVSSVVSSVVSCVVSVVPDD

Secondary structure (DSSP, 8-state):
-------STTS-HHHHHHHHHHHTSTTT-S-----TTHHHHHHHHHHHHHH-S--GGGTTTHHHHHHH-HHHHHHHHHHHHHHH--HHHHHHHHHHTHHHHHSBPTTT-SBHHHHHHHHHHHHHHHS--THHHHHHHHHHHHTTSTTTS-HHHHHHHHTHHHH-TT-SS--SSTTHHHHHHHHHGGGS-HHHHHHHHHHHHHHHHHHHHTT-HHHHHHHHHHHHHHHHHHS-TTSTT--HHHHHHHHHHHHTS-HHHHHHHHHHHHHTT-TTSHHHHHHHHHHTT-GGG--HHHHHHHHHHHHHHTTTS-HHHHHHHHHHHHHHH--HHHHHHHHHHHHHHHTTT-SSPPPHHHHHHHHHHHHHHHHHH---S-HHHHHHHHHHHHHHHHHH-TT--HHHHHHHHHHHHHHHHHS-HHHHHHHHHHHHHHHHT-S-HHHHHHHHHHHHHHHHGGGT-HHHHHHHHHHHHHHHHHHTT-S--